Protein AF-A0A812KD18-F1 (afdb_monomer)

Mean predicted aligned error: 18.82 Å

Structure (mmCIF, N/CA/C/O backbone):
data_AF-A0A812KD18-F1
#
_entry.id   AF-A0A812KD18-F1
#
loop_
_atom_site.group_PDB
_atom_site.id
_atom_site.type_symbol
_atom_site.label_atom_id
_atom_site.label_alt_id
_atom_site.label_comp_id
_atom_site.label_asym_id
_atom_site.label_entity_id
_atom_site.label_seq_id
_atom_site.pdbx_PDB_ins_code
_atom_site.Cartn_x
_atom_site.Cartn_y
_atom_site.Cartn_z
_atom_site.occupancy
_atom_site.B_iso_or_equiv
_atom_site.auth_seq_id
_atom_site.auth_comp_id
_atom_site.auth_asym_id
_atom_site.auth_atom_id
_atom_site.pdbx_PDB_model_num
ATOM 1 N N . ALA A 1 1 ? 93.159 -33.907 -69.352 1.00 51.06 1 ALA A N 1
ATOM 2 C CA . ALA A 1 1 ? 91.811 -34.300 -68.886 1.00 51.06 1 ALA A CA 1
ATOM 3 C C . ALA A 1 1 ? 91.590 -33.982 -67.399 1.00 51.06 1 ALA A C 1
ATOM 5 O O . ALA A 1 1 ? 90.458 -33.693 -67.034 1.00 51.06 1 ALA A O 1
ATOM 6 N N . ASP A 1 2 ? 92.635 -33.938 -66.560 1.00 51.91 2 ASP A N 1
ATOM 7 C CA . ASP A 1 2 ? 92.493 -33.686 -65.111 1.00 51.91 2 ASP A CA 1
ATOM 8 C C . ASP A 1 2 ? 92.287 -32.220 -64.675 1.00 51.91 2 ASP A C 1
ATOM 10 O O . ASP A 1 2 ? 91.693 -31.977 -63.628 1.00 51.91 2 ASP A O 1
ATOM 14 N N . GLU A 1 3 ? 92.675 -31.213 -65.467 1.00 50.09 3 GLU A N 1
ATOM 15 C CA . GLU A 1 3 ? 92.434 -29.799 -65.099 1.00 50.09 3 GLU A CA 1
ATOM 16 C C . GLU A 1 3 ? 91.000 -29.309 -65.363 1.00 50.09 3 GLU A C 1
ATOM 18 O O . GLU A 1 3 ? 90.541 -28.369 -64.714 1.00 50.09 3 GLU A O 1
ATOM 23 N N . ALA A 1 4 ? 90.262 -29.959 -66.269 1.00 55.06 4 ALA A N 1
ATOM 24 C CA . ALA A 1 4 ? 88.871 -29.604 -66.560 1.00 55.06 4 ALA A CA 1
ATOM 25 C C . ALA A 1 4 ? 87.910 -30.117 -65.471 1.00 55.06 4 ALA A C 1
ATOM 27 O O . ALA A 1 4 ? 87.036 -29.376 -65.028 1.00 55.06 4 ALA A O 1
ATOM 28 N N . LYS A 1 5 ? 88.140 -31.333 -64.947 1.00 56.09 5 LYS A N 1
ATOM 29 C CA . LYS A 1 5 ? 87.357 -31.890 -63.827 1.00 56.09 5 LYS A CA 1
ATOM 30 C C . LYS A 1 5 ? 87.533 -31.104 -62.524 1.00 56.09 5 LYS A C 1
ATOM 32 O O . LYS A 1 5 ? 86.574 -30.923 -61.781 1.00 56.09 5 LYS A O 1
ATOM 37 N N . LYS A 1 6 ? 88.732 -30.571 -62.269 1.00 56.75 6 LYS A N 1
ATOM 38 C CA . LYS A 1 6 ? 89.033 -29.828 -61.034 1.00 56.75 6 LYS A CA 1
ATOM 39 C C . LYS A 1 6 ? 88.381 -28.437 -60.978 1.00 56.75 6 LYS A C 1
ATOM 41 O O . LYS A 1 6 ? 88.176 -27.906 -59.888 1.00 56.75 6 LYS A O 1
ATOM 46 N N . LYS A 1 7 ? 88.036 -27.842 -62.129 1.00 59.25 7 LYS A N 1
ATOM 47 C CA . LYS A 1 7 ? 87.302 -26.563 -62.193 1.00 59.25 7 LYS A CA 1
ATOM 48 C C . LYS A 1 7 ? 85.792 -26.734 -62.010 1.00 59.25 7 LYS A C 1
ATOM 50 O O . LYS A 1 7 ? 85.203 -25.924 -61.303 1.00 59.25 7 LYS A O 1
ATOM 55 N N . GLU A 1 8 ? 85.192 -27.798 -62.543 1.00 58.62 8 GLU A N 1
ATOM 56 C CA . GLU A 1 8 ? 83.766 -28.084 -62.310 1.00 58.62 8 GLU A CA 1
ATOM 57 C C . GLU A 1 8 ? 83.469 -28.451 -60.848 1.00 58.62 8 GLU A C 1
ATOM 59 O O . GLU A 1 8 ? 82.476 -27.983 -60.292 1.00 58.62 8 GLU A O 1
ATOM 64 N N . GLU A 1 9 ? 84.342 -29.213 -60.178 1.00 57.34 9 GLU A N 1
ATOM 65 C CA . GLU A 1 9 ? 84.176 -29.515 -58.744 1.00 57.34 9 GLU A CA 1
ATOM 66 C C . GLU A 1 9 ? 84.313 -28.267 -57.857 1.00 57.34 9 GLU A C 1
ATOM 68 O O . GLU A 1 9 ? 83.567 -28.105 -56.890 1.00 57.34 9 GLU A O 1
ATOM 73 N N . ALA A 1 10 ? 85.212 -27.340 -58.204 1.00 60.53 10 ALA A N 1
ATOM 74 C CA . ALA A 1 10 ? 85.388 -26.093 -57.461 1.00 60.53 10 ALA A CA 1
ATOM 75 C C . ALA A 1 10 ? 84.206 -25.119 -57.636 1.00 60.53 10 ALA A C 1
ATOM 77 O O . ALA A 1 10 ? 83.886 -24.364 -56.714 1.00 60.53 10 ALA A O 1
ATOM 78 N N . GLU A 1 11 ? 83.544 -25.132 -58.794 1.00 60.59 11 GLU A N 1
ATOM 79 C CA . GLU A 1 11 ? 82.359 -24.310 -59.053 1.00 60.59 11 GLU A CA 1
ATOM 80 C C . GLU A 1 11 ? 81.108 -24.891 -58.377 1.00 60.59 11 GLU A C 1
ATOM 82 O O . GLU A 1 11 ? 80.360 -24.151 -57.731 1.00 60.59 11 GLU A O 1
ATOM 87 N N . LYS A 1 12 ? 80.941 -26.222 -58.391 1.00 66.56 12 LYS A N 1
ATOM 88 C CA . LYS A 1 12 ? 79.877 -26.903 -57.634 1.00 66.56 12 LYS A CA 1
ATOM 89 C C . LYS A 1 12 ? 80.007 -26.698 -56.125 1.00 66.56 12 LYS A C 1
ATOM 91 O O . LYS A 1 12 ? 79.019 -26.368 -55.473 1.00 66.56 12 LYS A O 1
ATOM 96 N N . ALA A 1 13 ? 81.222 -26.790 -55.580 1.00 69.75 13 ALA A N 1
ATOM 97 C CA . ALA A 1 13 ? 81.466 -26.547 -54.159 1.00 69.75 13 ALA A CA 1
ATOM 98 C C . ALA A 1 13 ? 81.176 -25.089 -53.746 1.00 69.75 13 ALA A C 1
ATOM 100 O O . ALA A 1 13 ? 80.707 -24.834 -52.636 1.00 69.75 13 ALA A O 1
ATOM 101 N N . ARG A 1 14 ? 81.406 -24.111 -54.637 1.00 63.78 14 ARG A N 1
ATOM 102 C CA . ARG A 1 14 ? 81.041 -22.705 -54.383 1.00 63.78 14 ARG A CA 1
ATOM 103 C C . ARG A 1 14 ? 79.532 -22.475 -54.449 1.00 63.78 14 ARG A C 1
ATOM 105 O O . ARG A 1 14 ? 79.013 -21.743 -53.608 1.00 63.78 14 ARG A O 1
ATOM 112 N N . ALA A 1 15 ? 78.834 -23.122 -55.380 1.00 70.06 15 ALA A N 1
ATOM 113 C CA . ALA A 1 15 ? 77.380 -23.033 -55.487 1.00 70.06 15 ALA A CA 1
ATOM 114 C C . ALA A 1 15 ? 76.667 -23.667 -54.276 1.00 70.06 15 ALA A C 1
ATOM 116 O O . ALA A 1 15 ? 75.731 -23.075 -53.736 1.00 70.06 15 ALA A O 1
ATOM 117 N N . GLU A 1 16 ? 77.143 -24.816 -53.784 1.00 67.62 16 GLU A N 1
ATOM 118 C CA . GLU A 1 16 ? 76.590 -25.449 -52.578 1.00 67.62 16 GLU A CA 1
ATOM 119 C C . GLU A 1 16 ? 76.885 -24.644 -51.303 1.00 67.62 16 GLU A C 1
ATOM 121 O O . GLU A 1 16 ? 75.999 -24.480 -50.461 1.00 67.62 16 GLU A O 1
ATOM 126 N N . ALA A 1 17 ? 78.078 -24.052 -51.180 1.00 70.38 17 ALA A N 1
ATOM 127 C CA . ALA A 1 17 ? 78.413 -23.193 -50.044 1.00 70.38 17 ALA A CA 1
ATOM 128 C C . ALA A 1 17 ? 77.596 -21.884 -50.023 1.00 70.38 17 ALA A C 1
ATOM 130 O O . ALA A 1 17 ? 77.236 -21.388 -48.950 1.00 70.38 17 ALA A O 1
ATOM 131 N N . GLU A 1 18 ? 77.276 -21.309 -51.187 1.00 67.94 18 GLU A N 1
ATOM 132 C CA . GLU A 1 18 ? 76.424 -20.117 -51.271 1.00 67.94 18 GLU A CA 1
ATOM 133 C C . GLU A 1 18 ? 74.946 -20.445 -50.996 1.00 67.94 18 GLU A C 1
ATOM 135 O O . GLU A 1 18 ? 74.255 -19.673 -50.322 1.00 67.94 18 GLU A O 1
ATOM 140 N N . ALA A 1 19 ? 74.471 -21.616 -51.436 1.00 70.00 19 ALA A N 1
ATOM 141 C CA . ALA A 1 19 ? 73.130 -22.107 -51.126 1.00 70.00 19 ALA A CA 1
ATOM 142 C C . ALA A 1 19 ? 72.954 -22.390 -49.623 1.00 70.00 19 ALA A C 1
ATOM 144 O O . ALA A 1 19 ? 71.958 -21.964 -49.032 1.00 70.00 19 ALA A O 1
ATOM 145 N N . GLN A 1 20 ? 73.946 -23.010 -48.970 1.00 70.31 20 GLN A N 1
ATOM 146 C CA . GLN A 1 20 ? 73.919 -23.234 -47.519 1.00 70.31 20 GLN A CA 1
ATOM 147 C C . GLN A 1 20 ? 73.941 -21.920 -46.723 1.00 70.31 20 GLN A C 1
ATOM 149 O O . GLN A 1 20 ? 73.175 -21.772 -45.770 1.00 70.31 20 GLN A O 1
ATOM 154 N N . LYS A 1 21 ? 74.727 -20.917 -47.144 1.00 71.69 21 LYS A N 1
ATOM 155 C CA . LYS A 1 21 ? 74.735 -19.596 -46.484 1.00 71.69 21 LYS A CA 1
ATOM 156 C C . LYS A 1 21 ? 73.408 -18.844 -46.618 1.00 71.69 21 LYS A C 1
ATOM 158 O O . LYS A 1 21 ? 73.018 -18.149 -45.680 1.00 71.69 21 LYS A O 1
ATOM 163 N N . LYS A 1 22 ? 72.699 -18.974 -47.746 1.00 70.94 22 LYS A N 1
ATOM 164 C CA . LYS A 1 22 ? 71.361 -18.374 -47.913 1.00 70.94 22 LYS A CA 1
ATOM 165 C C . LYS A 1 22 ? 70.313 -19.076 -47.047 1.00 70.94 22 LYS A C 1
ATOM 167 O O . LYS A 1 22 ? 69.543 -18.384 -46.385 1.00 70.94 22 LYS A O 1
ATOM 172 N N . ALA A 1 23 ? 70.350 -20.406 -46.964 1.00 69.00 23 ALA A N 1
ATOM 173 C CA . ALA A 1 23 ? 69.443 -21.171 -46.108 1.00 69.00 23 ALA A CA 1
ATOM 174 C C . ALA A 1 23 ? 69.655 -20.876 -44.608 1.00 69.00 23 ALA A C 1
ATOM 176 O O . ALA A 1 23 ? 68.690 -20.685 -43.869 1.00 69.00 23 ALA A O 1
ATOM 177 N N . GLU A 1 24 ? 70.906 -20.756 -44.149 1.00 68.19 24 GLU A N 1
ATOM 178 C CA . GLU A 1 24 ? 71.196 -20.433 -42.745 1.00 68.19 24 GLU A CA 1
ATOM 179 C C . GLU A 1 24 ? 70.804 -18.984 -42.388 1.00 68.19 24 GLU A C 1
ATOM 181 O O . GLU A 1 24 ? 70.275 -18.719 -41.303 1.00 68.19 24 GLU A O 1
ATOM 186 N N . ALA A 1 25 ? 70.995 -18.035 -43.310 1.00 70.00 25 ALA A N 1
ATOM 187 C CA . ALA A 1 25 ? 70.586 -16.644 -43.116 1.00 70.00 25 ALA A CA 1
ATOM 188 C C . ALA A 1 25 ? 69.056 -16.478 -43.060 1.00 70.00 25 ALA A C 1
ATOM 190 O O . ALA A 1 25 ? 68.552 -15.645 -42.301 1.00 70.00 25 ALA A O 1
ATOM 191 N N . GLU A 1 26 ? 68.308 -17.269 -43.830 1.00 70.31 26 GLU A N 1
ATOM 192 C CA . GLU A 1 26 ? 66.844 -17.264 -43.809 1.00 70.31 26 GLU A CA 1
ATOM 193 C C . GLU A 1 26 ? 66.291 -17.942 -42.543 1.00 70.31 26 GLU A C 1
ATOM 195 O O . GLU A 1 26 ? 65.404 -17.392 -41.883 1.00 70.31 26 GLU A O 1
ATOM 200 N N . ALA A 1 27 ? 66.899 -19.052 -42.108 1.00 67.56 27 ALA A N 1
ATOM 201 C CA . ALA A 1 27 ? 66.552 -19.721 -40.854 1.00 67.56 27 ALA A CA 1
ATOM 202 C C . ALA A 1 27 ? 66.792 -18.829 -39.620 1.00 67.56 27 ALA A C 1
ATOM 204 O O . ALA A 1 27 ? 65.955 -18.785 -38.712 1.00 67.56 27 ALA A O 1
ATOM 205 N N . ARG A 1 28 ? 67.884 -18.047 -39.594 1.00 70.50 28 ARG A N 1
ATOM 206 C CA . ARG A 1 28 ? 68.144 -17.082 -38.507 1.00 70.50 28 ARG A CA 1
ATOM 207 C C . ARG A 1 28 ? 67.114 -15.950 -38.468 1.00 70.50 28 ARG A C 1
ATOM 209 O O . ARG A 1 28 ? 66.668 -15.587 -37.381 1.00 70.50 28 ARG A O 1
ATOM 216 N N . LYS A 1 29 ? 66.674 -15.434 -39.622 1.00 71.62 29 LYS A N 1
ATOM 217 C CA . LYS A 1 29 ? 65.631 -14.390 -39.684 1.00 71.62 29 LYS A CA 1
ATOM 218 C C . LYS A 1 29 ? 64.264 -14.904 -39.227 1.00 71.62 29 LYS A C 1
ATOM 220 O O . LYS A 1 29 ? 63.563 -14.193 -38.510 1.00 71.62 29 LYS A O 1
ATOM 225 N N . ALA A 1 30 ? 63.909 -16.142 -39.570 1.00 67.12 30 ALA A N 1
ATOM 226 C CA . ALA A 1 30 ? 62.669 -16.764 -39.106 1.00 67.12 30 ALA A CA 1
ATOM 227 C C . ALA A 1 30 ? 62.676 -17.023 -37.585 1.00 67.12 30 ALA A C 1
ATOM 229 O O . ALA A 1 30 ? 61.666 -16.806 -36.912 1.00 67.12 30 ALA A O 1
ATOM 230 N N . ALA A 1 31 ? 63.818 -17.432 -37.021 1.00 67.62 31 ALA A N 1
ATOM 231 C CA . ALA A 1 31 ? 63.968 -17.632 -35.579 1.00 67.62 31 ALA A CA 1
ATOM 232 C C . ALA A 1 31 ? 63.931 -16.310 -34.786 1.00 67.62 31 ALA A C 1
ATOM 234 O O . ALA A 1 31 ? 63.328 -16.248 -33.713 1.00 67.62 31 ALA A O 1
ATOM 235 N N . GLU A 1 32 ? 64.530 -15.237 -35.312 1.00 69.31 32 GLU A N 1
ATOM 236 C CA . GLU A 1 32 ? 64.500 -13.917 -34.671 1.00 69.31 32 GLU A CA 1
ATOM 237 C C . GLU A 1 32 ? 63.103 -13.271 -34.733 1.00 69.31 32 GLU A C 1
ATOM 239 O O . GLU A 1 32 ? 62.673 -12.642 -33.764 1.00 69.31 32 GLU A O 1
ATOM 244 N N . ALA A 1 33 ? 62.356 -13.478 -35.825 1.00 69.12 33 ALA A N 1
ATOM 245 C CA . ALA A 1 33 ? 60.968 -13.029 -35.943 1.00 69.12 33 ALA A CA 1
ATOM 246 C C . ALA A 1 33 ? 60.046 -13.734 -34.932 1.00 69.12 33 ALA A C 1
ATOM 248 O O . ALA A 1 33 ? 59.278 -13.065 -34.241 1.00 69.12 33 ALA A O 1
ATOM 249 N N . LYS A 1 34 ? 60.190 -15.058 -34.755 1.00 70.00 34 LYS A N 1
ATOM 250 C CA . LYS A 1 34 ? 59.424 -15.809 -33.745 1.00 70.00 34 LYS A CA 1
ATOM 251 C C . LYS A 1 34 ? 59.730 -15.362 -32.313 1.00 70.00 34 LYS A C 1
ATOM 253 O O . LYS A 1 34 ? 58.806 -15.189 -31.526 1.00 70.00 34 LYS A O 1
ATOM 258 N N . LYS A 1 35 ? 60.999 -15.089 -31.978 1.00 71.50 35 LYS A N 1
ATOM 259 C CA . LYS A 1 35 ? 61.366 -14.560 -30.649 1.00 71.50 35 LYS A CA 1
ATOM 260 C C . LYS A 1 35 ? 60.802 -13.162 -30.374 1.00 71.50 35 LYS A C 1
ATOM 262 O O . LYS A 1 35 ? 60.507 -12.854 -29.222 1.00 71.50 35 LYS A O 1
ATOM 267 N N . LYS A 1 36 ? 60.646 -12.313 -31.397 1.00 72.00 36 LYS A N 1
ATOM 268 C CA . LYS A 1 36 ? 60.038 -10.980 -31.237 1.00 72.00 36 LYS A CA 1
ATOM 269 C C . LYS A 1 36 ? 58.525 -11.058 -31.017 1.00 72.00 36 LYS A C 1
ATOM 271 O O . LYS A 1 36 ? 58.038 -10.375 -30.122 1.00 72.00 36 LYS A O 1
ATOM 276 N N . GLU A 1 37 ? 57.810 -11.928 -31.731 1.00 67.00 37 GLU A N 1
ATOM 277 C CA . GLU A 1 37 ? 56.372 -12.144 -31.490 1.00 67.00 37 GLU A CA 1
ATOM 278 C C . GLU A 1 37 ? 56.086 -12.729 -30.100 1.00 67.00 37 GLU A C 1
ATOM 280 O O . GLU A 1 37 ? 55.130 -12.325 -29.437 1.00 67.00 37 GLU A O 1
ATOM 285 N N . GLU A 1 38 ? 56.918 -13.658 -29.628 1.00 65.94 38 GLU A N 1
ATOM 286 C CA . GLU A 1 38 ? 56.737 -14.277 -28.311 1.00 65.94 38 GLU A CA 1
ATOM 287 C C . GLU A 1 38 ? 57.033 -13.284 -27.169 1.00 65.94 38 GLU A C 1
ATOM 289 O O . GLU A 1 38 ? 56.290 -13.210 -26.189 1.00 65.94 38 GLU A O 1
ATOM 294 N N . ALA A 1 39 ? 58.050 -12.430 -27.334 1.00 68.94 39 ALA A N 1
ATOM 295 C CA . ALA A 1 39 ? 58.359 -11.360 -26.385 1.00 68.94 39 ALA A CA 1
ATOM 296 C C . ALA A 1 39 ? 57.293 -10.245 -26.357 1.00 68.94 39 ALA A C 1
ATOM 298 O O . ALA A 1 39 ? 57.052 -9.649 -25.304 1.00 68.94 39 ALA A O 1
ATOM 299 N N . GLU A 1 40 ? 56.644 -9.952 -27.487 1.00 71.12 40 GLU A N 1
ATOM 300 C CA . GLU A 1 40 ? 55.559 -8.966 -27.561 1.00 71.12 40 GLU A CA 1
ATOM 301 C C . GLU A 1 40 ? 54.273 -9.489 -26.906 1.00 71.12 40 GLU A C 1
ATOM 303 O O . GLU A 1 40 ? 53.650 -8.771 -26.119 1.00 71.12 40 GLU A O 1
ATOM 308 N N . LYS A 1 41 ? 53.932 -10.769 -27.116 1.00 71.31 41 LYS A N 1
ATOM 309 C CA . LYS A 1 41 ? 52.811 -11.423 -26.420 1.00 71.31 41 LYS A CA 1
ATOM 310 C C . LYS A 1 41 ? 53.014 -11.461 -24.905 1.00 71.31 41 LYS A C 1
ATOM 312 O O . LYS A 1 41 ? 52.100 -11.098 -24.168 1.00 71.31 41 LYS A O 1
ATOM 317 N N . ALA A 1 42 ? 54.221 -11.779 -24.435 1.00 71.75 42 ALA A N 1
ATOM 318 C CA . ALA A 1 42 ? 54.531 -11.776 -23.004 1.00 71.75 42 ALA A CA 1
ATOM 319 C C . ALA A 1 42 ? 54.407 -10.375 -22.365 1.00 71.75 42 ALA A C 1
ATOM 321 O O . ALA A 1 42 ? 53.963 -10.243 -21.223 1.00 71.75 42 ALA A O 1
ATOM 322 N N . ARG A 1 43 ? 54.755 -9.302 -23.094 1.00 70.75 43 ARG A N 1
ATOM 323 C CA . ARG A 1 43 ? 54.560 -7.921 -22.614 1.00 70.75 43 ARG A CA 1
ATOM 324 C C . ARG A 1 43 ? 53.086 -7.516 -22.588 1.00 70.75 43 ARG A C 1
ATOM 326 O O . ARG A 1 43 ? 52.670 -6.866 -21.630 1.00 70.75 43 ARG A O 1
ATOM 333 N N . ALA A 1 44 ? 52.304 -7.923 -23.587 1.00 73.62 44 ALA A N 1
ATOM 334 C CA . ALA A 1 44 ? 50.869 -7.650 -23.636 1.00 73.62 44 ALA A CA 1
ATOM 335 C C . ALA A 1 44 ? 50.104 -8.354 -22.500 1.00 73.62 44 ALA A C 1
ATOM 337 O O . ALA A 1 44 ? 49.250 -7.738 -21.861 1.00 73.62 44 ALA A O 1
ATOM 338 N N . GLU A 1 45 ? 50.450 -9.606 -22.184 1.00 72.56 45 GLU A N 1
ATOM 339 C CA . GLU A 1 45 ? 49.843 -10.344 -21.068 1.00 72.56 45 GLU A CA 1
ATOM 340 C C . GLU A 1 45 ? 50.218 -9.750 -19.701 1.00 72.56 45 GLU A C 1
ATOM 342 O O . GLU A 1 45 ? 49.348 -9.579 -18.843 1.00 72.56 45 GLU A O 1
ATOM 347 N N . ALA A 1 46 ? 51.476 -9.339 -19.506 1.00 72.38 46 ALA A N 1
ATOM 348 C CA . ALA A 1 46 ? 51.907 -8.688 -18.267 1.00 72.38 46 ALA A CA 1
ATOM 349 C C . ALA A 1 46 ? 51.244 -7.311 -18.052 1.00 72.38 46 ALA A C 1
ATOM 351 O O . ALA A 1 46 ? 50.921 -6.939 -16.920 1.00 72.38 46 ALA A O 1
ATOM 352 N N . GLU A 1 47 ? 51.014 -6.540 -19.121 1.00 75.56 47 GLU A N 1
ATOM 353 C CA . GLU A 1 47 ? 50.305 -5.257 -19.032 1.00 75.56 47 GLU A CA 1
ATOM 354 C C . GLU A 1 47 ? 48.799 -5.449 -18.773 1.00 75.56 47 GLU A C 1
ATOM 356 O O . GLU A 1 47 ? 48.203 -4.689 -18.003 1.00 75.56 47 GLU A O 1
ATOM 361 N N . ALA A 1 48 ? 48.191 -6.494 -19.346 1.00 72.69 48 ALA A N 1
ATOM 362 C CA . ALA A 1 48 ? 46.801 -6.861 -19.083 1.00 72.69 48 ALA A CA 1
ATOM 363 C C . ALA A 1 48 ? 46.586 -7.299 -17.623 1.00 72.69 48 ALA A C 1
ATOM 365 O O . ALA A 1 48 ? 45.640 -6.839 -16.981 1.00 72.69 48 ALA A O 1
ATOM 366 N N . GLN A 1 49 ? 47.498 -8.101 -17.058 1.00 73.06 49 GLN A N 1
ATOM 367 C CA . GLN A 1 49 ? 47.433 -8.506 -15.648 1.00 73.06 49 GLN A CA 1
ATOM 368 C C . GLN A 1 49 ? 47.584 -7.314 -14.689 1.00 73.06 49 GLN A C 1
ATOM 370 O O . GLN A 1 49 ? 46.809 -7.194 -13.740 1.00 73.06 49 GLN A O 1
ATOM 375 N N . LYS A 1 50 ? 48.496 -6.369 -14.964 1.00 75.19 50 LYS A N 1
ATOM 376 C CA . LYS A 1 50 ? 48.645 -5.154 -14.137 1.00 75.19 50 LYS A CA 1
ATOM 377 C C . LYS A 1 50 ? 47.411 -4.247 -14.167 1.00 75.19 50 LYS A C 1
ATOM 379 O O . LYS A 1 50 ? 47.082 -3.641 -13.147 1.00 75.19 50 LYS A O 1
ATOM 384 N N . LYS A 1 51 ? 46.715 -4.147 -15.306 1.00 74.94 51 LYS A N 1
ATOM 385 C CA . LYS A 1 51 ? 45.456 -3.385 -15.406 1.00 74.94 51 LYS A CA 1
ATOM 386 C C . LYS A 1 51 ? 44.321 -4.065 -14.636 1.00 74.94 51 LYS A C 1
ATOM 388 O O . LYS A 1 51 ? 43.616 -3.376 -13.904 1.00 74.94 51 LYS A O 1
ATOM 393 N N . ALA A 1 52 ? 44.212 -5.391 -14.718 1.00 66.31 52 ALA A N 1
ATOM 394 C CA . ALA A 1 52 ? 43.213 -6.154 -13.970 1.00 66.31 52 ALA A CA 1
ATOM 395 C C . ALA A 1 52 ? 43.415 -6.058 -12.444 1.00 66.31 52 ALA A C 1
ATOM 397 O O . ALA A 1 52 ? 42.456 -5.856 -11.701 1.00 66.31 52 ALA A O 1
ATOM 398 N N . GLU A 1 53 ? 44.660 -6.122 -11.959 1.00 70.31 53 GLU A N 1
ATOM 399 C CA . GLU A 1 53 ? 44.952 -6.020 -10.522 1.00 70.31 53 GLU A CA 1
ATOM 400 C C . GLU A 1 53 ? 44.710 -4.599 -9.970 1.00 70.31 53 GLU A C 1
ATOM 402 O O . GLU A 1 53 ? 44.228 -4.426 -8.847 1.00 70.31 53 GLU A O 1
ATOM 407 N N . ALA A 1 54 ? 44.991 -3.562 -10.768 1.00 70.75 54 ALA A N 1
ATOM 408 C CA . ALA A 1 54 ? 44.711 -2.173 -10.400 1.00 70.75 54 ALA A CA 1
ATOM 409 C C . ALA A 1 54 ? 43.203 -1.860 -10.359 1.00 70.75 54 ALA A C 1
ATOM 411 O O . ALA A 1 54 ? 42.757 -1.069 -9.524 1.00 70.75 54 ALA A O 1
ATOM 412 N N . GLU A 1 55 ? 42.410 -2.480 -11.234 1.00 72.62 55 GLU A N 1
ATOM 413 C CA . GLU A 1 55 ? 40.951 -2.346 -11.242 1.00 72.62 55 GLU A CA 1
ATOM 414 C C . GLU A 1 55 ? 40.305 -3.108 -10.072 1.00 72.62 55 GLU A C 1
ATOM 416 O O . GLU A 1 55 ? 39.428 -2.567 -9.394 1.00 72.62 55 GLU A O 1
ATOM 421 N N . ALA A 1 56 ? 40.820 -4.298 -9.736 1.00 70.50 56 ALA A N 1
ATOM 422 C CA . ALA A 1 56 ? 40.382 -5.065 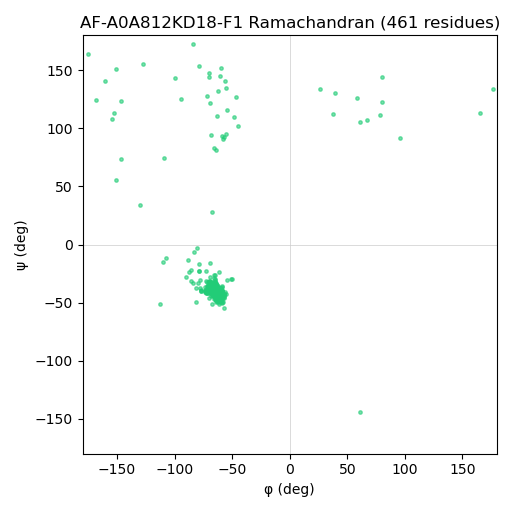-8.570 1.00 70.50 56 ALA A CA 1
ATOM 423 C C . ALA A 1 56 ? 40.624 -4.318 -7.243 1.00 70.50 56 ALA A C 1
ATOM 425 O O . ALA A 1 56 ? 39.725 -4.254 -6.403 1.00 70.50 56 ALA A O 1
ATOM 426 N N . LYS A 1 57 ? 41.790 -3.671 -7.072 1.00 73.75 57 LYS A N 1
ATOM 427 C CA . LYS A 1 57 ? 42.087 -2.862 -5.871 1.00 73.75 57 LYS A CA 1
ATOM 428 C C . LYS A 1 57 ? 41.165 -1.645 -5.735 1.00 73.75 57 LYS A C 1
ATOM 430 O O . LYS A 1 57 ? 40.719 -1.341 -4.631 1.00 73.75 57 LYS A O 1
ATOM 435 N N . LYS A 1 58 ? 40.806 -0.983 -6.844 1.00 72.25 58 LYS A N 1
ATOM 436 C CA . LYS A 1 58 ? 39.839 0.133 -6.826 1.00 72.25 58 LYS A CA 1
ATOM 437 C C . LYS A 1 58 ? 38.421 -0.326 -6.482 1.00 72.25 58 LYS A C 1
ATOM 439 O O . LYS A 1 58 ? 37.718 0.380 -5.762 1.00 72.25 58 LYS A O 1
ATOM 444 N N . ALA A 1 59 ? 38.010 -1.502 -6.954 1.00 66.62 59 ALA A N 1
ATOM 445 C CA . ALA A 1 59 ? 36.709 -2.074 -6.618 1.00 66.62 59 ALA A CA 1
ATOM 446 C C . ALA A 1 59 ? 36.616 -2.487 -5.136 1.00 66.62 59 ALA A C 1
ATOM 448 O O . ALA A 1 59 ? 35.573 -2.297 -4.509 1.00 66.62 59 ALA A O 1
ATOM 449 N N . GLU A 1 60 ? 37.698 -3.009 -4.548 1.00 68.69 60 GLU A N 1
ATOM 450 C CA . GLU A 1 60 ? 37.728 -3.372 -3.125 1.00 68.69 60 GLU A CA 1
ATOM 451 C C . GLU A 1 60 ? 37.739 -2.134 -2.205 1.00 68.69 60 GLU A C 1
ATOM 453 O O . GLU A 1 60 ? 37.030 -2.098 -1.198 1.00 68.69 60 GLU A O 1
ATOM 458 N N . GLU A 1 61 ? 38.476 -1.078 -2.570 1.00 69.69 61 GLU A N 1
ATOM 459 C CA . GLU A 1 61 ? 38.488 0.185 -1.818 1.00 69.69 61 GLU A CA 1
ATOM 460 C C . GLU A 1 61 ? 37.133 0.917 -1.892 1.00 69.69 61 GLU A C 1
ATOM 462 O O . GLU A 1 61 ? 36.684 1.497 -0.901 1.00 69.69 61 GLU A O 1
ATOM 467 N N . ALA A 1 62 ? 36.439 0.846 -3.035 1.00 69.00 62 ALA A N 1
ATOM 468 C CA . ALA A 1 62 ? 35.085 1.379 -3.184 1.00 69.00 62 ALA A CA 1
ATOM 469 C C . ALA A 1 62 ? 34.070 0.634 -2.297 1.00 69.00 62 ALA A C 1
ATOM 471 O O . ALA A 1 62 ? 33.269 1.276 -1.617 1.00 69.00 62 ALA A O 1
ATOM 472 N N . LYS A 1 63 ? 34.159 -0.703 -2.215 1.00 71.94 63 LYS A N 1
ATOM 473 C CA . LYS A 1 63 ? 33.305 -1.506 -1.322 1.00 71.94 63 LYS A CA 1
ATOM 474 C C . LYS A 1 63 ? 33.527 -1.177 0.157 1.00 71.94 63 LYS A C 1
ATOM 476 O O . LYS A 1 63 ? 32.553 -1.026 0.889 1.00 71.94 63 LYS A O 1
ATOM 481 N N . LYS A 1 64 ? 34.778 -0.980 0.596 1.00 72.94 64 LYS A N 1
ATOM 482 C CA . LYS A 1 64 ? 35.079 -0.578 1.987 1.00 72.94 64 LYS A CA 1
ATOM 483 C C . LYS A 1 64 ? 34.536 0.813 2.341 1.00 72.94 64 LYS A C 1
ATOM 485 O O . LYS A 1 64 ? 34.151 1.035 3.488 1.00 72.94 64 LYS A O 1
ATOM 490 N N . LYS A 1 65 ? 34.469 1.746 1.382 1.00 72.12 65 LYS A N 1
ATOM 491 C CA . LYS A 1 65 ? 33.873 3.078 1.601 1.00 72.12 65 LYS A CA 1
ATOM 492 C C . LYS A 1 65 ? 32.346 3.022 1.708 1.00 72.12 65 LYS A C 1
ATOM 494 O O . LYS A 1 65 ? 31.805 3.642 2.619 1.00 72.12 65 LYS A O 1
ATOM 499 N N . GLU A 1 66 ? 31.669 2.231 0.874 1.00 64.44 66 GLU A N 1
ATOM 500 C CA . GLU A 1 66 ? 30.213 2.032 0.987 1.00 64.44 66 GLU A CA 1
ATOM 501 C C . GLU A 1 66 ? 29.809 1.340 2.298 1.00 64.44 66 GLU A C 1
ATOM 503 O O . GLU A 1 66 ? 28.799 1.695 2.906 1.00 64.44 66 GLU A O 1
ATOM 508 N N . GLU A 1 67 ? 30.594 0.367 2.764 1.00 67.25 67 GLU A N 1
ATOM 509 C CA . GLU A 1 67 ? 30.302 -0.342 4.014 1.00 67.25 67 GLU A CA 1
ATOM 510 C C . GLU A 1 67 ? 30.510 0.562 5.244 1.00 67.25 67 GLU A C 1
ATOM 512 O O . GLU A 1 67 ? 29.686 0.579 6.162 1.00 67.25 67 GLU A O 1
ATOM 517 N N . ALA A 1 68 ? 31.548 1.408 5.226 1.00 68.94 68 ALA A N 1
ATOM 518 C CA . ALA A 1 68 ? 31.785 2.411 6.263 1.00 68.94 68 ALA A CA 1
ATOM 519 C C . ALA A 1 68 ? 30.714 3.522 6.286 1.00 68.94 68 ALA A C 1
ATOM 521 O O . ALA A 1 68 ? 30.363 4.018 7.360 1.00 68.94 68 ALA A O 1
ATOM 522 N N . GLU A 1 69 ? 30.172 3.911 5.129 1.00 72.25 69 GLU A N 1
ATOM 523 C CA . GLU A 1 69 ? 29.090 4.897 5.036 1.00 72.25 69 GLU A CA 1
ATOM 524 C C . GLU A 1 69 ? 27.755 4.325 5.537 1.00 72.25 69 GLU A C 1
ATOM 526 O O . GLU A 1 69 ? 27.065 4.976 6.326 1.00 72.25 69 GLU A O 1
ATOM 531 N N . LYS A 1 70 ? 27.435 3.067 5.197 1.00 71.56 70 LYS A N 1
ATOM 532 C CA . LYS A 1 70 ? 26.259 2.362 5.737 1.00 71.56 70 LYS A CA 1
ATOM 533 C C . LYS A 1 70 ? 26.313 2.217 7.258 1.00 71.56 70 LYS A C 1
ATOM 535 O O . LYS A 1 70 ? 25.312 2.479 7.924 1.00 71.56 70 LYS A O 1
ATOM 540 N N . ALA A 1 71 ? 27.478 1.894 7.822 1.00 71.50 71 ALA A N 1
ATOM 541 C CA . ALA A 1 71 ? 27.650 1.807 9.272 1.00 71.50 71 ALA A CA 1
ATOM 542 C C . ALA A 1 71 ? 27.450 3.165 9.979 1.00 71.50 71 ALA A C 1
ATOM 544 O O . ALA A 1 71 ? 26.878 3.225 11.071 1.00 71.50 71 ALA A O 1
ATOM 545 N N . ARG A 1 72 ? 27.870 4.279 9.356 1.00 70.38 72 ARG A N 1
ATOM 546 C CA . ARG A 1 72 ? 27.617 5.633 9.884 1.00 70.38 72 ARG A CA 1
ATOM 547 C C . ARG A 1 72 ? 26.140 6.021 9.794 1.00 70.38 72 ARG A C 1
ATOM 549 O O . ARG A 1 72 ? 25.616 6.574 10.760 1.00 70.38 72 ARG A O 1
ATOM 556 N N . ALA A 1 73 ? 25.465 5.679 8.698 1.00 69.25 73 ALA A N 1
ATOM 557 C CA . ALA A 1 73 ? 24.037 5.936 8.525 1.00 69.25 73 ALA A CA 1
ATOM 558 C C . ALA A 1 73 ? 23.173 5.155 9.535 1.00 69.25 73 ALA A C 1
ATOM 560 O O . ALA A 1 73 ? 22.260 5.726 10.133 1.00 69.25 73 ALA A O 1
ATOM 561 N N . GLU A 1 74 ? 23.492 3.884 9.808 1.00 71.31 74 GLU A N 1
ATOM 562 C CA . GLU A 1 74 ? 22.800 3.100 10.844 1.00 71.31 74 GLU A CA 1
ATOM 563 C C . GLU A 1 74 ? 23.037 3.642 12.261 1.00 71.31 74 GLU A C 1
ATOM 565 O O . GLU A 1 74 ? 22.111 3.680 13.078 1.00 71.31 74 GLU A O 1
ATOM 570 N N . ALA A 1 75 ? 24.256 4.096 12.570 1.00 69.62 75 ALA A N 1
ATOM 571 C CA . ALA A 1 75 ? 24.566 4.689 13.869 1.00 69.62 75 ALA A CA 1
ATOM 572 C C . ALA A 1 75 ? 23.839 6.030 14.086 1.00 69.62 75 ALA A C 1
ATOM 574 O O . ALA A 1 75 ? 23.361 6.307 15.190 1.00 69.62 75 ALA A O 1
ATOM 575 N N . GLU A 1 76 ? 23.714 6.857 13.044 1.00 72.81 76 GLU A N 1
ATOM 576 C CA . GLU A 1 76 ? 22.971 8.119 13.110 1.00 72.81 76 GLU A CA 1
ATOM 577 C C . GLU A 1 76 ? 21.451 7.888 13.196 1.00 72.81 76 GLU A C 1
ATOM 579 O O . GLU A 1 76 ? 20.764 8.573 13.959 1.00 72.81 76 GLU A O 1
ATOM 584 N N . ALA A 1 77 ? 20.928 6.873 12.500 1.00 70.44 77 ALA A N 1
ATOM 585 C CA . ALA A 1 77 ? 19.525 6.469 12.590 1.00 70.44 77 ALA A CA 1
ATOM 586 C C . ALA A 1 77 ? 19.155 5.963 13.996 1.00 70.44 77 ALA A C 1
ATOM 588 O O . ALA A 1 77 ? 18.121 6.360 14.538 1.00 70.44 77 ALA A O 1
ATOM 589 N N . LYS A 1 78 ? 20.021 5.161 14.636 1.00 74.06 78 LYS A N 1
ATOM 590 C CA . LYS A 1 78 ? 19.821 4.728 16.032 1.00 74.06 78 LYS A CA 1
ATOM 591 C C . LYS A 1 78 ? 19.818 5.906 17.011 1.00 74.06 78 LYS A C 1
ATOM 593 O O . LYS A 1 78 ? 18.944 5.964 17.871 1.00 74.06 78 LYS A O 1
ATOM 598 N N . LYS A 1 79 ? 20.717 6.887 16.848 1.00 75.62 79 LYS A N 1
ATOM 599 C CA . LYS A 1 79 ? 20.727 8.096 17.697 1.00 75.62 79 LYS A CA 1
ATOM 600 C C . LYS A 1 79 ? 19.451 8.930 17.556 1.00 75.62 79 LYS A C 1
ATOM 602 O O . LYS A 1 79 ? 18.914 9.369 18.570 1.00 75.62 79 LYS A O 1
ATOM 607 N N . LYS A 1 80 ? 18.937 9.114 16.333 1.00 73.12 80 LYS A N 1
ATOM 608 C CA . LYS A 1 80 ? 17.674 9.842 16.101 1.00 73.12 80 LYS A CA 1
ATOM 609 C C . LYS A 1 80 ? 16.469 9.103 16.693 1.00 73.12 80 LYS A C 1
ATOM 611 O O . LYS A 1 80 ? 15.627 9.742 17.316 1.00 73.12 80 LYS A O 1
ATOM 616 N N . ALA A 1 81 ? 16.430 7.774 16.588 1.00 65.06 81 ALA A N 1
ATOM 617 C CA . ALA A 1 81 ? 15.367 6.960 17.177 1.00 65.06 81 ALA A CA 1
ATOM 618 C C . ALA A 1 81 ? 15.351 7.009 18.720 1.00 65.06 81 ALA A C 1
ATOM 620 O O . ALA A 1 81 ? 14.278 7.080 19.323 1.00 65.06 81 ALA A O 1
ATOM 621 N N . ASP A 1 82 ? 16.517 7.011 19.374 1.00 71.56 82 ASP A N 1
ATOM 622 C CA . ASP A 1 82 ? 16.601 7.155 20.835 1.00 71.56 82 ASP A CA 1
ATOM 623 C C . ASP A 1 82 ? 16.254 8.575 21.316 1.00 71.56 82 ASP A C 1
ATOM 625 O O . ASP A 1 82 ? 15.630 8.746 22.368 1.00 71.56 82 ASP A O 1
ATOM 629 N N . GLU A 1 83 ? 16.601 9.612 20.550 1.00 72.81 83 GLU A N 1
ATOM 630 C CA . GLU A 1 83 ? 16.231 10.993 20.881 1.00 72.81 83 GLU A CA 1
ATOM 631 C C . GLU A 1 83 ? 14.720 11.243 20.712 1.00 72.81 83 GLU A C 1
ATOM 633 O O . GLU A 1 83 ? 14.102 11.934 21.526 1.00 72.81 83 GLU A O 1
ATOM 638 N N . GLU A 1 84 ? 14.098 10.633 19.700 1.00 70.81 84 GLU A N 1
ATOM 639 C CA . GLU A 1 84 ? 12.653 10.703 19.469 1.00 70.81 84 GLU A CA 1
ATOM 640 C C . GLU A 1 84 ? 11.863 9.952 20.550 1.00 70.81 84 GLU A C 1
ATOM 642 O O . GLU A 1 84 ? 10.876 10.483 21.066 1.00 70.81 84 GLU A O 1
ATOM 647 N N . LYS A 1 85 ? 12.344 8.783 20.999 1.00 71.25 85 LYS A N 1
ATOM 648 C CA . LYS A 1 85 ? 11.759 8.074 22.150 1.00 71.25 85 LYS A CA 1
ATOM 649 C C . LYS A 1 85 ? 11.804 8.911 23.428 1.00 71.25 85 LYS A C 1
ATOM 651 O O . LYS A 1 85 ? 10.792 9.002 24.120 1.00 71.25 85 LYS A O 1
ATOM 656 N N . LYS A 1 86 ? 12.923 9.588 23.713 1.00 73.56 86 LYS A N 1
ATOM 657 C CA . LYS A 1 86 ? 13.032 10.485 24.880 1.00 73.56 86 LYS A CA 1
ATOM 658 C C . LYS A 1 86 ? 12.087 11.688 24.792 1.00 73.56 86 LYS A C 1
ATOM 660 O O . LYS A 1 86 ? 11.506 12.078 25.805 1.00 73.56 86 LYS A O 1
ATOM 665 N N . LYS A 1 87 ? 11.889 12.264 23.599 1.00 73.62 87 LYS A N 1
ATOM 666 C CA . LYS A 1 87 ? 10.914 13.352 23.386 1.00 73.62 87 LYS A CA 1
ATOM 667 C C . LYS A 1 87 ? 9.472 12.864 23.560 1.00 73.62 87 LYS A C 1
ATOM 669 O O . LYS A 1 87 ? 8.694 13.535 24.235 1.00 73.62 87 LYS A O 1
ATOM 674 N N . ALA A 1 88 ? 9.141 11.680 23.044 1.00 66.56 88 ALA A N 1
ATOM 675 C CA . ALA A 1 88 ? 7.817 11.079 23.192 1.00 66.56 88 ALA A CA 1
ATOM 676 C C . ALA A 1 88 ? 7.480 10.749 24.658 1.00 66.56 88 ALA A C 1
ATOM 678 O O . ALA A 1 88 ? 6.364 11.003 25.111 1.00 66.56 88 ALA A O 1
ATOM 679 N N . GLU A 1 89 ? 8.446 10.248 25.430 1.00 71.44 89 GLU A N 1
ATOM 680 C CA . GLU A 1 89 ? 8.254 9.927 26.849 1.00 71.44 89 GLU A CA 1
ATOM 681 C C . GLU A 1 89 ? 8.082 11.192 27.716 1.00 71.44 89 GLU A C 1
ATOM 683 O O . GLU A 1 89 ? 7.239 11.237 28.617 1.00 71.44 89 GLU A O 1
ATOM 688 N N . ALA A 1 90 ? 8.817 12.266 27.399 1.00 71.25 90 ALA A N 1
ATOM 689 C CA . ALA A 1 90 ? 8.660 13.567 28.049 1.00 71.25 90 ALA A CA 1
ATOM 690 C C . ALA A 1 90 ? 7.313 14.239 27.713 1.00 71.25 90 ALA A C 1
ATOM 692 O O . ALA A 1 90 ? 6.683 14.848 28.582 1.00 71.25 90 ALA A O 1
ATOM 693 N N . GLU A 1 91 ? 6.835 14.111 26.473 1.00 72.88 91 GLU A N 1
ATOM 694 C CA . GLU A 1 91 ? 5.525 14.629 26.065 1.00 72.88 91 GLU A CA 1
ATOM 695 C C . GLU A 1 91 ? 4.371 13.824 26.688 1.00 72.88 91 GLU A C 1
ATOM 697 O O . GLU A 1 91 ? 3.368 14.407 27.108 1.00 72.88 91 GLU A O 1
ATOM 702 N N . ALA A 1 92 ? 4.526 12.503 26.831 1.00 73.50 92 ALA A N 1
ATOM 703 C CA . ALA A 1 92 ? 3.565 11.647 27.524 1.00 73.50 92 ALA A CA 1
ATOM 704 C C . ALA A 1 92 ? 3.437 12.013 29.013 1.00 73.50 92 ALA A C 1
ATOM 706 O O . ALA A 1 92 ? 2.317 12.143 29.513 1.00 73.50 92 ALA A O 1
ATOM 707 N N . LYS A 1 93 ? 4.558 12.278 29.704 1.00 77.56 93 LYS A N 1
ATOM 708 C CA . LYS A 1 93 ? 4.536 12.773 31.093 1.00 77.56 93 LYS A CA 1
ATOM 709 C C . LYS A 1 93 ? 3.832 14.128 31.215 1.00 77.56 93 LYS A C 1
ATOM 711 O O . LYS A 1 93 ? 2.979 14.281 32.083 1.00 77.56 93 LYS A O 1
ATOM 716 N N . ARG A 1 94 ? 4.095 15.077 30.306 1.00 72.38 94 ARG A N 1
ATOM 717 C CA . ARG A 1 94 ? 3.407 16.385 30.297 1.00 72.38 94 ARG A CA 1
ATOM 718 C C . ARG A 1 94 ? 1.902 16.270 30.040 1.00 72.38 94 ARG A C 1
ATOM 720 O O . ARG A 1 94 ? 1.128 17.013 30.637 1.00 72.38 94 ARG A O 1
ATOM 727 N N . LYS A 1 95 ? 1.468 15.347 29.175 1.00 74.06 95 LYS A N 1
ATOM 728 C CA . LYS A 1 95 ? 0.037 15.101 28.918 1.00 74.06 95 LYS A CA 1
ATOM 729 C C . LYS A 1 95 ? -0.665 14.474 30.123 1.00 74.06 95 LYS A C 1
ATOM 731 O O . LYS A 1 95 ? -1.759 14.919 30.458 1.00 74.06 95 LYS A O 1
ATOM 736 N N . ALA A 1 96 ? -0.025 13.521 30.802 1.00 68.50 96 ALA A N 1
ATOM 737 C CA . ALA A 1 96 ? -0.562 12.916 32.021 1.00 68.50 96 ALA A CA 1
ATOM 738 C C . ALA A 1 96 ? -0.696 13.940 33.164 1.00 68.50 96 ALA A C 1
ATOM 740 O O . ALA A 1 96 ? -1.709 13.975 33.861 1.00 68.50 96 ALA A O 1
ATOM 741 N N . GLU A 1 97 ? 0.286 14.830 33.317 1.00 75.19 97 GLU A N 1
ATOM 742 C CA . GLU A 1 97 ? 0.251 15.889 34.329 1.00 75.19 97 GLU A CA 1
ATOM 743 C C . GLU A 1 97 ? -0.820 16.952 34.008 1.00 75.19 97 GLU A C 1
ATOM 745 O O . GLU A 1 97 ? -1.576 17.371 34.886 1.00 75.19 97 GLU A O 1
ATOM 750 N N . ALA A 1 98 ? -0.979 17.318 32.731 1.00 72.31 98 ALA A N 1
ATOM 751 C CA . ALA A 1 98 ? -2.033 18.228 32.286 1.00 72.31 98 ALA A CA 1
ATOM 752 C C . ALA A 1 98 ? -3.450 17.642 32.453 1.00 72.31 98 ALA A C 1
ATOM 754 O O . ALA A 1 98 ? -4.378 18.379 32.798 1.00 72.31 98 ALA A O 1
ATOM 755 N N . GLU A 1 99 ? -3.637 16.334 32.241 1.00 73.56 99 GLU A N 1
ATOM 756 C CA . GLU A 1 99 ? -4.910 15.659 32.527 1.00 73.56 99 GLU A CA 1
ATOM 757 C C . GLU A 1 99 ? -5.201 15.589 34.026 1.00 73.56 99 GLU A C 1
ATOM 759 O O . GLU A 1 99 ? -6.331 15.861 34.430 1.00 73.56 99 GLU A O 1
ATOM 764 N N . ALA A 1 100 ? -4.197 15.321 34.865 1.00 73.12 100 ALA A N 1
ATOM 765 C CA . ALA A 1 100 ? -4.367 15.314 36.317 1.00 73.12 100 ALA A CA 1
ATOM 766 C C . ALA A 1 100 ? -4.776 16.697 36.860 1.00 73.12 100 ALA A C 1
ATOM 768 O O . ALA A 1 100 ? -5.651 16.798 37.724 1.00 73.12 100 ALA A O 1
ATOM 769 N N . VAL A 1 101 ? -4.203 17.779 36.318 1.00 78.38 101 VAL A N 1
ATOM 770 C CA . VAL A 1 101 ? -4.583 19.155 3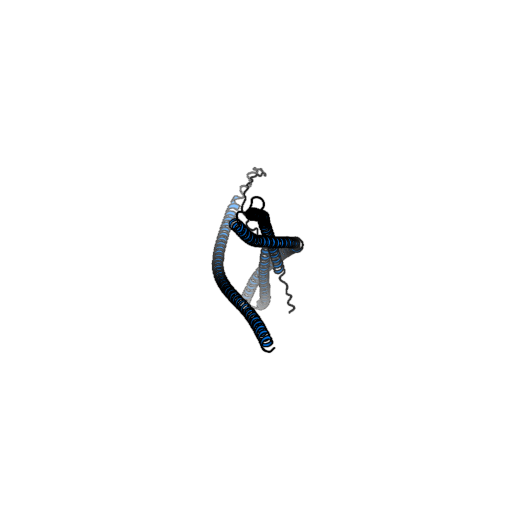6.680 1.00 78.38 101 VAL A CA 1
ATOM 771 C C . VAL A 1 101 ? -5.998 19.493 36.199 1.00 78.38 101 VAL A C 1
ATOM 773 O O . VAL A 1 101 ? -6.765 20.109 36.941 1.00 78.38 101 VAL A O 1
ATOM 776 N N . LYS A 1 102 ? -6.391 19.063 34.992 1.00 73.69 102 LYS A N 1
ATOM 777 C CA . LYS A 1 102 ? -7.766 19.254 34.493 1.00 73.69 102 LYS A CA 1
ATOM 778 C C . LYS A 1 102 ? -8.792 18.447 35.288 1.00 73.69 102 LYS A C 1
ATOM 780 O O . LYS A 1 102 ? -9.857 18.975 35.588 1.00 73.69 102 LYS A O 1
ATOM 785 N N . ALA A 1 103 ? -8.466 17.216 35.678 1.00 70.56 103 ALA A N 1
ATOM 786 C CA . ALA A 1 103 ? -9.326 16.384 36.515 1.00 70.56 103 ALA A CA 1
ATOM 787 C C . ALA A 1 103 ? -9.528 16.998 37.909 1.00 70.56 103 ALA A C 1
ATOM 789 O O . ALA A 1 103 ? -10.653 17.023 38.404 1.00 70.56 103 ALA A O 1
ATOM 790 N N . LYS A 1 104 ? -8.472 17.571 38.506 1.00 76.44 104 LYS A N 1
ATOM 791 C CA . LYS A 1 104 ? -8.580 18.317 39.771 1.00 76.44 104 LYS A CA 1
ATOM 792 C C . LYS A 1 104 ? -9.470 19.555 39.645 1.00 76.44 104 LYS A C 1
ATOM 794 O O . LYS A 1 104 ? -10.378 19.711 40.454 1.00 76.44 104 LYS A O 1
ATOM 799 N N . LYS A 1 105 ? -9.286 20.381 38.607 1.00 73.62 105 LYS A N 1
ATOM 800 C CA . LYS A 1 105 ? -10.145 21.561 38.380 1.00 73.62 105 LYS A CA 1
ATOM 801 C C . LYS A 1 105 ? -11.605 21.187 38.112 1.00 73.62 105 LYS A C 1
ATOM 803 O O . LYS A 1 105 ? -12.498 21.837 38.637 1.00 73.62 105 LYS A O 1
ATOM 808 N N . ALA A 1 106 ? -11.859 20.113 37.365 1.00 69.44 106 ALA A N 1
ATOM 809 C CA . ALA A 1 106 ? -13.219 19.638 37.107 1.00 69.44 106 ALA A CA 1
ATOM 810 C C . ALA A 1 106 ? -13.904 19.065 38.363 1.00 69.44 106 ALA A C 1
ATOM 812 O O . ALA A 1 106 ? -15.121 19.175 38.501 1.00 69.44 106 ALA A O 1
ATOM 813 N N . ALA A 1 107 ? -13.147 18.456 39.282 1.00 68.19 107 ALA A N 1
ATOM 814 C CA . ALA A 1 107 ? -13.671 18.005 40.571 1.00 68.19 107 ALA A CA 1
ATOM 815 C C . ALA A 1 107 ? -13.997 19.188 41.499 1.00 68.19 107 ALA A C 1
ATOM 817 O O . ALA A 1 107 ? -15.048 19.196 42.135 1.00 68.19 107 ALA A O 1
ATOM 818 N N . GLU A 1 108 ? -13.138 20.208 41.527 1.00 76.50 108 GLU A N 1
ATOM 819 C CA . GLU A 1 108 ? -13.346 21.434 42.305 1.00 76.50 108 GLU A CA 1
ATOM 820 C C . GLU A 1 108 ? -14.532 22.260 41.778 1.00 76.50 108 GLU A C 1
ATOM 822 O O . GLU A 1 108 ? -15.373 22.710 42.553 1.00 76.50 108 GLU A O 1
ATOM 827 N N . GLU A 1 109 ? -14.678 22.377 40.455 1.00 74.50 109 GLU A N 1
ATOM 828 C CA . GLU A 1 109 ? -15.809 23.060 39.820 1.00 74.50 109 GLU A CA 1
ATOM 829 C C . GLU A 1 109 ? -17.135 22.316 40.049 1.00 74.50 109 GLU A C 1
ATOM 831 O O . GLU A 1 109 ? -18.161 22.945 40.314 1.00 74.50 109 GLU A O 1
ATOM 836 N N . LYS A 1 110 ? -17.124 20.974 40.034 1.00 73.19 110 LYS A N 1
ATOM 837 C CA . LYS A 1 110 ? -18.302 20.172 40.401 1.00 73.19 110 LYS A CA 1
ATOM 838 C C . LYS A 1 110 ? -18.679 20.341 41.872 1.00 73.19 110 LYS A C 1
ATOM 840 O O . LYS A 1 110 ? -19.860 20.522 42.155 1.00 73.19 110 LYS A O 1
ATOM 845 N N . ALA A 1 111 ? -17.706 20.357 42.783 1.00 70.94 111 ALA A N 1
ATOM 846 C CA . ALA A 1 111 ? -17.958 20.607 44.202 1.00 70.94 111 ALA A CA 1
ATOM 847 C C . ALA A 1 111 ? -18.508 22.026 44.448 1.00 70.94 111 ALA A C 1
ATOM 849 O O . ALA A 1 111 ? -19.443 22.207 45.228 1.00 70.94 111 ALA A O 1
ATOM 850 N N . ALA A 1 112 ? -17.997 23.033 43.732 1.00 70.50 112 ALA A N 1
ATOM 851 C CA . ALA A 1 112 ? -18.504 24.402 43.803 1.00 70.50 112 ALA A CA 1
ATOM 852 C C . ALA A 1 112 ? -19.924 24.535 43.219 1.00 70.50 112 ALA A C 1
ATOM 854 O O . ALA A 1 112 ? -20.763 25.230 43.794 1.00 70.50 112 ALA A O 1
ATOM 855 N N . ALA A 1 113 ? -20.227 23.848 42.113 1.00 68.81 113 ALA A N 1
ATOM 856 C CA . ALA A 1 113 ? -21.557 23.843 41.506 1.00 68.81 113 ALA A CA 1
ATOM 857 C C . ALA A 1 113 ? -22.600 23.129 42.384 1.00 68.81 113 ALA A C 1
ATOM 859 O O . ALA A 1 113 ? -23.740 23.586 42.481 1.00 68.81 113 ALA A O 1
ATOM 860 N N . GLU A 1 114 ? -22.217 22.046 43.059 1.00 69.69 114 GLU A N 1
ATOM 861 C CA . GLU A 1 114 ? -23.083 21.322 43.993 1.00 69.69 114 GLU A CA 1
ATOM 862 C C . GLU A 1 114 ? -23.342 22.138 45.271 1.00 69.69 114 GLU A C 1
ATOM 864 O O . GLU A 1 114 ? -24.486 22.255 45.712 1.00 69.69 114 GLU A O 1
ATOM 869 N N . ALA A 1 115 ? -22.324 22.833 45.794 1.00 70.06 115 ALA A N 1
ATOM 870 C CA . ALA A 1 115 ? -22.486 23.779 46.900 1.00 70.06 115 ALA A CA 1
ATOM 871 C C . ALA A 1 115 ? -23.376 24.983 46.533 1.00 70.06 115 ALA A C 1
ATOM 873 O O . ALA A 1 115 ? -24.131 25.481 47.374 1.00 70.06 115 ALA A O 1
ATOM 874 N N . LYS A 1 116 ? -23.327 25.447 45.275 1.00 70.06 116 LYS A N 1
ATOM 875 C CA . LYS A 1 116 ? -24.186 26.534 44.782 1.00 70.06 116 LYS A CA 1
ATOM 876 C C . LYS A 1 116 ? -25.639 26.077 44.617 1.00 70.06 116 LYS A C 1
ATOM 878 O O . LYS A 1 116 ? -26.534 26.783 45.072 1.00 70.06 116 LYS A O 1
ATOM 883 N N . LYS A 1 117 ? -25.870 24.867 44.094 1.00 68.44 117 LYS A N 1
ATOM 884 C CA . LYS A 1 117 ? -27.208 24.253 44.024 1.00 68.44 117 LYS A CA 1
ATOM 885 C C . LYS A 1 117 ? -27.814 24.006 45.405 1.00 68.44 117 LYS A C 1
ATOM 887 O O . LYS A 1 117 ? -28.980 24.315 45.606 1.00 68.44 117 LYS A O 1
ATOM 892 N N . ALA A 1 118 ? -27.023 23.562 46.382 1.00 68.50 118 ALA A N 1
ATOM 893 C CA . ALA A 1 118 ? -27.494 23.397 47.759 1.00 68.50 118 ALA A CA 1
ATOM 894 C C . ALA A 1 118 ? -27.862 24.735 48.437 1.00 68.50 118 ALA A C 1
ATOM 896 O O . ALA A 1 118 ? -28.730 24.770 49.312 1.00 68.50 118 ALA A O 1
ATOM 897 N N . ARG A 1 119 ? -27.227 25.851 48.042 1.00 60.72 119 ARG A N 1
ATOM 898 C CA . ARG A 1 119 ? -27.612 27.202 48.491 1.00 60.72 119 ARG A CA 1
ATOM 899 C C . ARG A 1 119 ? -28.853 27.727 47.767 1.00 60.72 119 ARG A C 1
ATOM 901 O O . ARG A 1 119 ? -29.705 28.313 48.425 1.00 60.72 119 ARG A O 1
ATOM 908 N N . GLU A 1 120 ? -28.988 27.491 46.463 1.00 60.97 120 GLU A N 1
ATOM 909 C CA . GLU A 1 120 ? -30.184 27.869 45.694 1.00 60.97 120 GLU A CA 1
ATOM 910 C C . GLU A 1 120 ? -31.422 27.059 46.102 1.00 60.97 120 GLU A C 1
ATOM 912 O O . GLU A 1 120 ? -32.507 27.621 46.190 1.00 60.97 120 GLU A O 1
ATOM 917 N N . GLU A 1 121 ? -31.279 25.777 46.443 1.00 63.75 121 GLU A N 1
ATOM 918 C CA . GLU A 1 121 ? -32.387 24.945 46.929 1.00 63.75 121 GLU A CA 1
ATOM 919 C C . GLU A 1 121 ? -32.848 25.364 48.336 1.00 63.75 121 GLU A C 1
ATOM 921 O O . GLU A 1 121 ? -34.048 25.418 48.608 1.00 63.75 121 GLU A O 1
ATOM 926 N N . LYS A 1 122 ? -31.915 25.769 49.213 1.00 65.25 122 LYS A N 1
ATOM 927 C CA . LYS A 1 122 ? -32.255 26.371 50.514 1.00 65.25 122 LYS A CA 1
ATOM 928 C C . LYS A 1 122 ? -32.913 27.746 50.365 1.00 65.25 122 LYS A C 1
ATOM 930 O O . LYS A 1 122 ? -33.899 28.006 51.046 1.00 65.25 122 LYS A O 1
ATOM 935 N N . ALA A 1 123 ? -32.443 28.581 49.437 1.00 60.81 123 ALA A N 1
ATOM 936 C CA . ALA A 1 123 ? -33.065 29.873 49.141 1.00 60.81 123 ALA A CA 1
ATOM 937 C C . ALA A 1 123 ? -34.455 29.720 48.489 1.00 60.81 123 ALA A C 1
ATOM 939 O O . ALA A 1 123 ? -35.371 30.478 48.800 1.00 60.81 123 ALA A O 1
ATOM 940 N N . ALA A 1 124 ? -34.659 28.707 47.641 1.00 55.62 124 ALA A N 1
ATOM 941 C CA . ALA A 1 124 ? -35.956 28.402 47.034 1.00 55.62 124 ALA A CA 1
ATOM 942 C C . ALA A 1 124 ? -36.964 27.814 48.041 1.00 55.62 124 ALA A C 1
ATOM 944 O O . ALA A 1 124 ? -38.162 28.082 47.937 1.00 55.62 124 ALA A O 1
ATOM 945 N N . ALA A 1 125 ? -36.500 27.052 49.038 1.00 56.81 125 ALA A N 1
ATOM 946 C CA . ALA A 1 125 ? -37.340 26.558 50.131 1.00 56.81 125 ALA A CA 1
ATOM 947 C C . ALA A 1 125 ? -37.780 27.679 51.093 1.00 56.81 125 ALA A C 1
ATOM 949 O O . ALA A 1 125 ? -38.895 27.640 51.616 1.00 56.81 125 ALA A O 1
ATOM 950 N N . GLU A 1 126 ? -36.941 28.698 51.291 1.00 53.84 126 GLU A N 1
ATOM 951 C CA . GLU A 1 126 ? -37.267 29.881 52.094 1.00 53.84 126 GLU A CA 1
ATOM 952 C C . GLU A 1 126 ? -38.176 30.862 51.323 1.00 53.84 126 GLU A C 1
ATOM 954 O O . GLU A 1 126 ? -39.149 31.372 51.878 1.00 53.84 126 GLU A O 1
ATOM 959 N N . ALA A 1 127 ? -37.972 31.017 50.008 1.00 54.94 127 ALA A N 1
ATOM 960 C CA . ALA A 1 127 ? -38.837 31.819 49.139 1.00 54.94 127 ALA A CA 1
ATOM 961 C C . ALA A 1 127 ? -40.238 31.208 48.928 1.00 54.94 127 ALA A C 1
ATOM 963 O O . ALA A 1 127 ? -41.212 31.951 48.815 1.00 54.94 127 ALA A O 1
ATOM 964 N N . LYS A 1 128 ? -40.386 29.872 48.934 1.00 56.88 128 LYS A N 1
ATOM 965 C CA . LYS A 1 128 ? -41.710 29.219 48.879 1.00 56.88 128 LYS A CA 1
ATOM 966 C C . LYS A 1 128 ? -42.552 29.454 50.137 1.00 56.88 128 LYS A C 1
ATOM 968 O O . LYS A 1 128 ? -43.759 29.623 50.012 1.00 56.88 128 LYS A O 1
ATOM 973 N N . LYS A 1 129 ? -41.937 29.565 51.321 1.00 56.66 129 LYS A N 1
ATOM 974 C CA . LYS A 1 129 ? -42.662 29.918 52.557 1.00 56.66 129 LYS A CA 1
ATOM 975 C C . LYS A 1 129 ? -43.165 31.364 52.573 1.00 56.66 129 LYS A C 1
ATOM 977 O O . LYS A 1 129 ? -44.188 31.623 53.187 1.00 56.66 129 LYS A O 1
ATOM 982 N N . ALA A 1 130 ? -42.494 32.278 51.870 1.00 49.47 130 ALA A N 1
ATOM 983 C CA . ALA A 1 130 ? -42.950 33.662 51.715 1.00 49.47 130 ALA A CA 1
ATOM 984 C C . ALA A 1 130 ? -43.940 33.856 50.542 1.00 49.47 130 ALA A C 1
ATOM 986 O O . ALA A 1 130 ? -44.694 34.828 50.524 1.00 49.47 130 ALA A O 1
ATOM 987 N N . ALA A 1 131 ? -43.952 32.949 49.557 1.00 45.22 131 ALA A N 1
ATOM 988 C CA . ALA A 1 131 ? -44.838 33.022 48.392 1.00 45.22 131 ALA A CA 1
ATOM 989 C C . ALA A 1 131 ? -46.229 32.403 48.637 1.00 45.22 131 ALA A C 1
ATOM 991 O O . ALA A 1 131 ? -47.210 32.922 48.103 1.00 45.22 131 ALA A O 1
ATOM 992 N N . ASP A 1 132 ? -46.346 31.372 49.484 1.00 44.75 132 ASP A N 1
ATOM 993 C CA . ASP A 1 132 ? -47.650 30.785 49.849 1.00 44.75 132 ASP A CA 1
ATOM 994 C C . ASP A 1 132 ? -48.523 31.725 50.713 1.00 44.75 132 ASP A C 1
ATOM 996 O O . ASP A 1 132 ? -49.739 31.560 50.761 1.00 44.75 132 ASP A O 1
ATOM 1000 N N . GLU A 1 133 ? -47.952 32.780 51.310 1.00 44.88 133 GLU A N 1
ATOM 1001 C CA . GLU A 1 133 ? -48.710 33.827 52.023 1.00 44.88 133 GLU A CA 1
ATOM 1002 C C . GLU A 1 133 ? -49.174 34.979 51.099 1.00 44.88 133 GLU A C 1
ATOM 1004 O O . GLU A 1 133 ? -50.062 35.750 51.454 1.00 44.88 133 GLU A O 1
ATOM 1009 N N . LYS A 1 134 ? -48.640 35.082 49.870 1.00 52.06 134 LYS A N 1
ATOM 1010 C CA . LYS A 1 134 ? -49.027 36.118 48.885 1.00 52.06 134 LYS A CA 1
ATOM 1011 C C . LYS A 1 134 ? -49.802 35.597 47.671 1.00 52.06 134 LYS A C 1
ATOM 1013 O O . LYS A 1 134 ? -50.447 36.390 46.986 1.00 52.06 134 LYS A O 1
ATOM 1018 N N . ALA A 1 135 ? -49.810 34.289 47.415 1.00 45.88 135 ALA A N 1
ATOM 1019 C CA . ALA A 1 135 ? -50.479 33.695 46.253 1.00 45.88 135 ALA A CA 1
ATOM 1020 C C . ALA A 1 135 ? -52.006 33.504 46.400 1.00 45.88 135 ALA A C 1
ATOM 1022 O O . ALA A 1 135 ? -52.665 33.136 45.429 1.00 45.88 135 ALA A O 1
ATOM 1023 N N . ALA A 1 136 ? -52.602 33.815 47.558 1.00 47.53 136 ALA A N 1
ATOM 1024 C CA . ALA A 1 136 ? -54.062 33.846 47.722 1.00 47.53 136 ALA A CA 1
ATOM 1025 C C . ALA A 1 136 ? -54.716 35.171 47.258 1.00 47.53 136 ALA A C 1
ATOM 1027 O O . ALA A 1 136 ? -55.942 35.259 47.215 1.00 47.53 136 ALA A O 1
ATOM 1028 N N . ALA A 1 137 ? -53.932 36.197 46.892 1.00 48.84 137 ALA A N 1
ATOM 1029 C CA . ALA A 1 137 ? -54.449 37.550 46.651 1.00 48.84 137 ALA A CA 1
ATOM 1030 C C . ALA A 1 137 ? -54.508 38.017 45.180 1.00 48.84 137 ALA A C 1
ATOM 1032 O O . ALA A 1 137 ? -55.160 39.022 44.914 1.00 48.84 137 ALA A O 1
ATOM 1033 N N . GLU A 1 138 ? -53.904 37.330 44.204 1.00 40.09 138 GLU A N 1
ATOM 1034 C CA . GLU A 1 138 ? -53.860 37.838 42.813 1.00 40.09 138 GLU A CA 1
ATOM 1035 C C . GLU A 1 138 ? -54.300 36.837 41.733 1.00 40.09 138 GLU A C 1
ATOM 1037 O O . GLU A 1 138 ? -53.912 36.929 40.572 1.00 40.09 138 GLU A O 1
ATOM 1042 N N . ALA A 1 139 ? -55.270 35.975 42.054 1.00 46.56 139 ALA A N 1
ATOM 1043 C CA . ALA A 1 139 ? -56.103 35.273 41.063 1.00 46.56 139 ALA A CA 1
ATOM 1044 C C . ALA A 1 139 ? -57.054 36.214 40.277 1.00 46.56 139 ALA A C 1
ATOM 1046 O O . ALA A 1 139 ? -58.140 35.818 39.853 1.00 46.56 139 ALA A O 1
ATOM 1047 N N . LYS A 1 140 ? -56.698 37.492 40.104 1.00 51.84 140 LYS A N 1
ATOM 1048 C CA . LYS A 1 140 ? -57.592 38.499 39.528 1.00 51.84 140 LYS A CA 1
ATOM 1049 C C . LYS A 1 140 ? -56.846 39.605 38.789 1.00 51.84 140 LYS A C 1
ATOM 1051 O O . LYS A 1 140 ? -57.060 40.775 39.069 1.00 51.84 140 LYS A O 1
ATOM 1056 N N . LYS A 1 141 ? -56.005 39.245 37.819 1.00 47.72 141 LYS A N 1
ATOM 1057 C CA . LYS A 1 141 ? -55.613 40.146 36.727 1.00 47.72 141 LYS A CA 1
ATOM 1058 C C . LYS A 1 141 ? -55.206 39.333 35.499 1.00 47.72 141 LYS A C 1
ATOM 1060 O O . LYS A 1 141 ? -54.167 38.696 35.501 1.00 47.72 141 LYS A O 1
ATOM 1065 N N . ALA A 1 142 ? -56.090 39.394 34.502 1.00 39.56 142 ALA A N 1
ATOM 1066 C CA . ALA A 1 142 ? -55.775 39.541 33.080 1.00 39.56 142 ALA A CA 1
ATOM 1067 C C . ALA A 1 142 ? -54.926 38.405 32.456 1.00 39.56 142 ALA A C 1
ATOM 1069 O O . ALA A 1 142 ? -53.742 38.283 32.723 1.00 39.56 142 ALA A O 1
ATOM 1070 N N . ALA A 1 143 ? -55.439 37.470 31.646 1.00 42.88 143 ALA A N 1
ATOM 1071 C CA . ALA A 1 143 ? -56.237 37.650 30.425 1.00 42.88 143 ALA A CA 1
ATOM 1072 C C . ALA A 1 143 ? -55.755 38.858 29.609 1.00 42.88 143 ALA A C 1
ATOM 1074 O O . ALA A 1 143 ? -55.981 39.968 30.063 1.00 42.88 143 ALA A O 1
ATOM 1075 N N . GLU A 1 144 ? -55.184 38.607 28.418 1.00 33.12 144 GLU A N 1
ATOM 1076 C CA . GLU A 1 144 ? -54.517 39.568 27.505 1.00 33.12 144 GLU A CA 1
ATOM 1077 C C . GLU A 1 144 ? -52.991 39.570 27.727 1.00 33.12 144 GLU A C 1
ATOM 1079 O O . GLU A 1 144 ? -52.472 40.174 28.645 1.00 33.12 144 GLU A O 1
ATOM 1084 N N . GLU A 1 145 ? -52.215 38.759 27.010 1.00 37.25 145 GLU A N 1
ATOM 1085 C CA . GLU A 1 145 ? -51.771 39.171 25.684 1.00 37.25 145 GLU A CA 1
ATOM 1086 C C . GLU A 1 145 ? -51.507 37.956 24.783 1.00 37.25 145 GLU A C 1
ATOM 1088 O O . GLU A 1 145 ? -50.629 37.116 24.986 1.00 37.25 145 GLU A O 1
ATOM 1093 N N . LYS A 1 146 ? -52.356 37.869 23.766 1.00 37.56 146 LYS A N 1
ATOM 1094 C CA . LYS A 1 146 ? -52.240 36.989 22.618 1.00 37.56 146 LYS A CA 1
ATOM 1095 C C . LYS A 1 146 ? -51.083 37.436 21.718 1.00 37.56 146 LYS A C 1
ATOM 1097 O O . LYS A 1 146 ? -51.001 38.601 21.358 1.00 37.56 146 LYS A O 1
ATOM 1102 N N . ALA A 1 147 ? -50.434 36.418 21.155 1.00 34.84 147 ALA A N 1
ATOM 1103 C CA . ALA A 1 147 ? -49.971 36.337 19.767 1.00 34.84 147 ALA A CA 1
ATOM 1104 C C . ALA A 1 147 ? -48.660 37.039 19.370 1.00 34.84 147 ALA A C 1
ATOM 1106 O O . ALA A 1 147 ? -48.566 38.259 19.356 1.00 34.84 147 ALA A O 1
ATOM 1107 N N . LYS A 1 148 ? -47.731 36.239 18.824 1.00 42.72 148 LYS A N 1
ATOM 1108 C CA . LYS A 1 148 ? -47.293 36.227 17.402 1.00 42.72 148 LYS A CA 1
ATOM 1109 C C . LYS A 1 148 ? -45.981 35.429 17.304 1.00 42.72 148 LYS A C 1
ATOM 1111 O O . LYS A 1 148 ? -45.034 35.704 18.022 1.00 42.72 148 LYS A O 1
ATOM 1116 N N . ALA A 1 149 ? -46.023 34.271 16.640 1.00 34.94 149 ALA A N 1
ATOM 1117 C CA . ALA A 1 149 ? -45.531 34.056 15.265 1.00 34.94 149 ALA A CA 1
ATOM 1118 C C . ALA A 1 149 ? -43.991 33.916 15.233 1.00 34.94 149 ALA A C 1
ATOM 1120 O O . ALA A 1 149 ? -43.283 34.814 15.657 1.00 34.94 149 ALA A O 1
ATOM 1121 N N . ALA A 1 150 ? -43.397 32.755 14.942 1.00 31.23 150 ALA A N 1
ATOM 1122 C CA . ALA A 1 150 ? -43.417 31.984 13.691 1.00 31.23 150 ALA A CA 1
ATOM 1123 C C . ALA A 1 150 ? -42.876 32.761 12.470 1.00 31.23 150 ALA A C 1
ATOM 1125 O O . ALA A 1 150 ? -43.431 33.797 12.118 1.00 31.23 150 ALA A O 1
ATOM 1126 N N . ALA A 1 151 ? -41.886 32.138 11.804 1.00 30.78 151 ALA A N 1
ATOM 1127 C CA . ALA A 1 151 ? -41.243 32.488 10.520 1.00 30.78 151 ALA A CA 1
ATOM 1128 C C . ALA A 1 151 ? -40.160 33.600 10.610 1.00 30.78 151 ALA A C 1
ATOM 1130 O O . ALA A 1 151 ? -40.281 34.503 11.418 1.00 30.78 151 ALA A O 1
ATOM 1131 N N . GLU A 1 152 ? -39.044 33.622 9.868 1.00 32.34 152 GLU A N 1
ATOM 1132 C CA . GLU A 1 152 ? -38.707 33.011 8.577 1.00 32.34 152 GLU A CA 1
ATOM 1133 C C . GLU A 1 152 ? -37.212 33.254 8.206 1.00 32.34 152 GLU A C 1
ATOM 1135 O O . GLU A 1 152 ? -36.582 34.180 8.705 1.00 32.34 152 GLU A O 1
ATOM 1140 N N . ALA A 1 153 ? -36.724 32.463 7.240 1.00 34.16 153 ALA A N 1
ATOM 1141 C CA . ALA A 1 153 ? -35.800 32.790 6.134 1.00 34.16 153 ALA A CA 1
ATOM 1142 C C . ALA A 1 153 ? -34.308 33.189 6.329 1.00 34.16 153 ALA A C 1
ATOM 1144 O O . ALA A 1 153 ? -33.931 34.320 6.604 1.00 34.16 153 ALA A O 1
ATOM 1145 N N . ALA A 1 154 ? -33.452 32.227 5.953 1.00 33.38 154 ALA A N 1
ATOM 1146 C CA . ALA A 1 154 ? -32.459 32.245 4.857 1.00 33.38 154 ALA A CA 1
ATOM 1147 C C . ALA A 1 154 ? -31.833 33.569 4.332 1.00 33.38 154 ALA A C 1
ATOM 1149 O O . ALA A 1 154 ? -32.550 34.425 3.825 1.00 33.38 154 ALA A O 1
ATOM 1150 N N . LYS A 1 155 ? -30.488 33.586 4.153 1.00 35.22 155 LYS A N 1
ATOM 1151 C CA . LYS A 1 155 ? -29.799 33.655 2.824 1.00 35.22 155 LYS A CA 1
ATOM 1152 C C . LYS A 1 155 ? -28.248 33.754 2.869 1.00 35.22 155 LYS A C 1
ATOM 1154 O O . LYS A 1 155 ? -27.687 34.593 3.554 1.00 35.22 155 LYS A O 1
ATOM 1159 N N . LYS A 1 156 ? -27.622 32.920 2.012 1.00 32.66 156 LYS A N 1
ATOM 1160 C CA . LYS A 1 156 ? -26.449 33.081 1.097 1.00 32.66 156 LYS A CA 1
ATOM 1161 C C . LYS A 1 156 ? -25.180 33.879 1.486 1.00 32.66 156 LYS A C 1
ATOM 1163 O O . LYS A 1 156 ? -25.239 35.089 1.637 1.00 32.66 156 LYS A O 1
ATOM 1168 N N . ALA A 1 157 ? -24.013 33.242 1.272 1.00 31.16 157 ALA A N 1
ATOM 1169 C CA . ALA A 1 157 ? -22.861 33.808 0.533 1.00 31.16 157 ALA A CA 1
ATOM 1170 C C . ALA A 1 157 ? -21.876 32.702 0.047 1.00 31.16 157 ALA A C 1
ATOM 1172 O O . ALA A 1 157 ? -21.637 31.755 0.797 1.00 31.16 157 ALA A O 1
ATOM 1173 N N . PRO A 1 158 ? -21.289 32.795 -1.169 1.00 46.12 158 PRO A N 1
ATOM 1174 C CA . PRO A 1 158 ? -20.277 31.865 -1.684 1.00 46.12 158 PRO A CA 1
ATOM 1175 C C . PRO A 1 158 ? -18.853 32.426 -1.527 1.00 46.12 158 PRO A C 1
ATOM 1177 O O . PRO A 1 158 ? -18.641 33.616 -1.753 1.00 46.12 158 PRO A O 1
ATOM 1180 N N . ARG A 1 159 ? -17.851 31.585 -1.224 1.00 32.84 159 ARG A N 1
ATOM 1181 C CA . ARG A 1 159 ? -16.432 31.937 -1.414 1.00 32.84 159 ARG A CA 1
ATOM 1182 C C . ARG A 1 159 ? -15.570 30.737 -1.808 1.00 32.84 159 ARG A C 1
ATOM 1184 O O . ARG A 1 159 ? -15.491 29.733 -1.112 1.00 32.84 159 ARG A O 1
ATOM 1191 N N . SER A 1 160 ? -14.911 30.926 -2.944 1.00 41.56 160 SER A N 1
ATOM 1192 C CA . SER A 1 160 ? -13.726 30.246 -3.451 1.00 41.56 160 SER A CA 1
ATOM 1193 C C . SER A 1 160 ? -12.540 30.325 -2.486 1.00 41.56 160 SER A C 1
ATOM 1195 O O . SER A 1 160 ? -12.269 31.409 -1.971 1.00 41.56 160 SER A O 1
ATOM 1197 N N . ALA A 1 161 ? -11.770 29.242 -2.355 1.00 33.88 161 ALA A N 1
ATOM 1198 C CA . ALA A 1 161 ? -10.315 29.300 -2.180 1.00 33.88 161 ALA A CA 1
ATOM 1199 C C . ALA A 1 161 ? -9.690 27.907 -2.353 1.00 33.88 161 ALA A C 1
ATOM 1201 O O . ALA A 1 161 ? -10.046 26.950 -1.669 1.00 33.88 161 ALA A O 1
ATOM 1202 N N . SER A 1 162 ? -8.729 27.832 -3.268 1.00 44.12 162 SER A N 1
ATOM 1203 C CA . SER A 1 162 ? -7.728 26.779 -3.395 1.00 44.12 162 SER A CA 1
ATOM 1204 C C . SER A 1 162 ? -6.837 26.710 -2.150 1.00 44.12 162 SER A C 1
ATOM 1206 O O . SER A 1 162 ? -6.299 27.735 -1.730 1.00 44.12 162 SER A O 1
ATOM 1208 N N . ALA A 1 163 ? -6.621 25.511 -1.607 1.00 36.88 163 ALA A N 1
ATOM 1209 C CA . ALA A 1 163 ? -5.612 25.227 -0.585 1.00 36.88 163 ALA A CA 1
ATOM 1210 C C . ALA A 1 163 ? -5.135 23.759 -0.700 1.00 36.88 163 ALA A C 1
ATOM 1212 O O . ALA A 1 163 ? -5.886 22.914 -1.192 1.00 36.88 163 ALA A O 1
ATOM 1213 N N . PRO A 1 164 ? -3.884 23.452 -0.307 1.00 41.28 16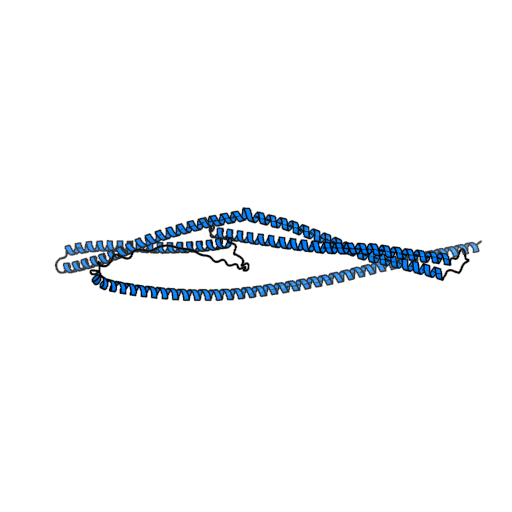4 PRO A N 1
ATOM 1214 C CA . PRO A 1 164 ? -3.131 22.302 -0.801 1.00 41.28 164 PRO A CA 1
ATOM 1215 C C . PRO A 1 164 ? -3.538 20.980 -0.142 1.00 41.28 164 PRO A C 1
ATOM 1217 O O . PRO A 1 164 ? -3.993 20.939 1.003 1.00 41.28 164 PRO A O 1
ATOM 1220 N N . ALA A 1 165 ? -3.328 19.893 -0.887 1.00 40.91 165 ALA A N 1
ATOM 1221 C CA . ALA A 1 165 ? -3.615 18.517 -0.510 1.00 40.91 165 ALA A CA 1
ATOM 1222 C C . ALA A 1 165 ? -2.903 18.107 0.793 1.00 40.91 165 ALA A C 1
ATOM 1224 O O . ALA A 1 165 ? -1.781 17.607 0.791 1.00 40.91 165 ALA A O 1
ATOM 1225 N N . LYS A 1 166 ? -3.588 18.275 1.927 1.00 39.78 166 LYS A N 1
ATOM 1226 C CA . LYS A 1 166 ? -3.337 17.461 3.116 1.00 39.78 166 LYS A CA 1
ATOM 1227 C C . LYS A 1 166 ? -3.825 16.057 2.795 1.00 39.78 166 LYS A C 1
ATOM 1229 O O . LYS A 1 166 ? -4.996 15.890 2.461 1.00 39.78 166 LYS A O 1
ATOM 1234 N N . ALA A 1 167 ? -2.917 15.086 2.879 1.00 48.22 167 ALA A N 1
ATOM 1235 C CA . ALA A 1 167 ? -3.196 13.664 2.759 1.00 48.22 167 ALA A CA 1
ATOM 1236 C C . ALA A 1 167 ? -4.433 13.315 3.596 1.00 48.22 167 ALA A C 1
ATOM 1238 O O . ALA A 1 167 ? -4.399 13.257 4.827 1.00 48.22 167 ALA A O 1
ATOM 1239 N N . LYS A 1 168 ? -5.559 13.169 2.899 1.00 44.59 168 LYS A N 1
ATOM 1240 C CA . LYS A 1 168 ? -6.811 12.684 3.452 1.00 44.59 168 LYS A CA 1
ATOM 1241 C C . LYS A 1 168 ? -6.491 11.263 3.895 1.00 44.59 168 LYS A C 1
ATOM 1243 O O . LYS A 1 168 ? -6.199 10.432 3.040 1.00 44.59 168 LYS A O 1
ATOM 1248 N N . LYS A 1 169 ? -6.458 11.004 5.210 1.00 51.69 169 LYS A N 1
ATOM 1249 C CA . LYS A 1 169 ? -6.428 9.621 5.703 1.00 51.69 169 LYS A CA 1
ATOM 1250 C C . LYS A 1 169 ? -7.503 8.863 4.912 1.00 51.69 169 LYS A C 1
ATOM 1252 O O . LYS A 1 169 ? -8.623 9.388 4.837 1.00 51.69 169 LYS A O 1
ATOM 1257 N N . PRO A 1 170 ? -7.177 7.729 4.268 1.00 61.22 170 PRO A N 1
ATOM 1258 C CA . PRO A 1 170 ? -8.181 6.974 3.534 1.00 61.22 170 PRO A CA 1
ATOM 1259 C C . PRO A 1 170 ? -9.320 6.668 4.507 1.00 61.22 170 PRO A C 1
ATOM 1261 O O . PRO A 1 170 ? -9.070 6.366 5.679 1.00 61.22 170 PRO A O 1
ATOM 1264 N N . ALA A 1 171 ? -10.562 6.862 4.056 1.00 60.59 171 ALA A N 1
ATOM 1265 C CA . ALA A 1 171 ? -11.760 6.707 4.885 1.00 60.59 171 ALA A CA 1
ATOM 1266 C C . ALA A 1 171 ? -11.767 5.351 5.623 1.00 60.59 171 ALA A C 1
ATOM 1268 O O . ALA A 1 171 ? -12.191 5.265 6.774 1.00 60.59 171 ALA A O 1
ATOM 1269 N N . ASP A 1 172 ? -11.147 4.352 5.004 1.00 63.81 172 ASP A N 1
ATOM 1270 C CA . ASP A 1 172 ? -10.949 2.985 5.478 1.00 63.81 172 ASP A CA 1
ATOM 1271 C C . ASP A 1 172 ? -10.169 2.911 6.809 1.00 63.81 172 ASP A C 1
ATOM 1273 O O . ASP A 1 172 ? -10.502 2.132 7.705 1.00 63.81 172 ASP A O 1
ATOM 1277 N N . VAL A 1 173 ? -9.174 3.785 7.018 1.00 67.75 173 VAL A N 1
ATOM 1278 C CA . VAL A 1 173 ? -8.408 3.843 8.282 1.00 67.75 173 VAL A CA 1
ATOM 1279 C C . VAL A 1 173 ? -9.245 4.450 9.408 1.00 67.75 173 VAL A C 1
ATOM 1281 O O . VAL A 1 173 ? -9.111 4.055 10.567 1.00 67.75 173 VAL A O 1
ATOM 1284 N N . ALA A 1 174 ? -10.152 5.377 9.093 1.00 76.94 174 ALA A N 1
ATOM 1285 C CA . ALA A 1 174 ? -11.053 5.942 10.094 1.00 76.94 174 ALA A CA 1
ATOM 1286 C C . ALA A 1 174 ? -12.065 4.896 10.595 1.00 76.94 174 ALA A C 1
ATOM 1288 O O . ALA A 1 174 ? -12.382 4.873 11.789 1.00 76.94 174 ALA A O 1
ATOM 1289 N N . LEU A 1 175 ? -12.520 3.998 9.712 1.00 76.06 175 LEU A N 1
ATOM 1290 C CA . LEU A 1 175 ? -13.411 2.898 10.074 1.00 76.06 175 LEU A CA 1
ATOM 1291 C C . LEU A 1 175 ? -12.716 1.917 11.035 1.00 76.06 175 LEU A C 1
ATOM 1293 O O . LEU A 1 175 ? -13.273 1.575 12.088 1.00 76.06 175 LEU A O 1
ATOM 1297 N N . ALA A 1 176 ? -11.461 1.560 10.743 1.00 73.06 176 ALA A N 1
ATOM 1298 C CA . ALA A 1 176 ? -10.627 0.736 11.618 1.00 73.06 176 ALA A CA 1
ATOM 1299 C C . ALA A 1 176 ? -10.396 1.398 12.991 1.00 73.06 176 ALA A C 1
ATOM 1301 O O . ALA A 1 176 ? -10.665 0.789 14.030 1.00 73.06 176 ALA A O 1
ATOM 1302 N N . GLU A 1 177 ? -9.990 2.673 13.024 1.00 79.88 177 GLU A N 1
ATOM 1303 C CA . GLU A 1 177 ? -9.796 3.425 14.273 1.00 79.88 177 GLU A CA 1
ATOM 1304 C C . GLU A 1 177 ? -11.092 3.497 15.105 1.00 79.88 177 GLU A C 1
ATOM 1306 O O . GLU A 1 177 ? -11.055 3.353 16.332 1.00 79.88 177 GLU A O 1
ATOM 1311 N N . SER A 1 178 ? -12.250 3.684 14.463 1.00 82.38 178 SER A N 1
ATOM 1312 C CA . SER A 1 178 ? -13.549 3.746 15.148 1.00 82.38 178 SER A CA 1
ATOM 1313 C C . SER A 1 178 ? -13.935 2.416 15.805 1.00 82.38 178 SER A C 1
ATOM 1315 O O . SER A 1 178 ? -14.431 2.403 16.935 1.00 82.38 178 SER A O 1
ATOM 1317 N N . SER A 1 179 ? -13.619 1.301 15.147 1.00 78.19 179 SER A N 1
ATOM 1318 C CA . SER A 1 179 ? -13.904 -0.050 15.633 1.00 78.19 179 SER A CA 1
ATOM 1319 C C . SER A 1 179 ? -13.116 -0.364 16.907 1.00 78.19 179 SER A C 1
ATOM 1321 O O . SER A 1 179 ? -13.683 -0.848 17.888 1.00 78.19 179 SER A O 1
ATOM 1323 N N . THR A 1 180 ? -11.836 0.024 16.961 1.00 79.62 180 THR A N 1
ATOM 1324 C CA . THR A 1 180 ? -11.001 -0.169 18.163 1.00 79.62 180 THR A CA 1
ATOM 1325 C C . THR A 1 180 ? -11.526 0.591 19.383 1.00 79.62 180 THR A C 1
ATOM 1327 O O . THR A 1 180 ? -11.479 0.094 20.510 1.00 79.62 180 THR A O 1
ATOM 1330 N N . LYS A 1 181 ? -12.066 1.800 19.174 1.00 86.00 181 LYS A N 1
ATOM 1331 C CA . LYS A 1 181 ? -12.663 2.607 20.245 1.00 86.00 181 LYS A CA 1
ATOM 1332 C C . LYS A 1 181 ? -13.922 1.941 20.792 1.00 86.00 181 LYS A C 1
ATOM 1334 O O . LYS A 1 181 ? -14.083 1.889 22.008 1.00 86.00 181 LYS A O 1
ATOM 1339 N N . ARG A 1 182 ? -14.776 1.388 19.920 1.00 83.69 182 ARG A N 1
ATOM 1340 C CA . ARG A 1 182 ? -15.985 0.656 20.339 1.00 83.69 182 ARG A CA 1
ATOM 1341 C C . ARG A 1 182 ? -15.647 -0.589 21.162 1.00 83.69 182 ARG A C 1
ATOM 1343 O O . ARG A 1 182 ? -16.310 -0.830 22.166 1.00 83.69 182 ARG A O 1
ATOM 1350 N N . LEU A 1 183 ? -14.582 -1.316 20.811 1.00 85.00 183 LEU A N 1
ATOM 1351 C CA . LEU A 1 183 ? -14.130 -2.479 21.586 1.00 85.00 183 LEU A CA 1
ATOM 1352 C C . LEU A 1 183 ? -13.740 -2.100 23.024 1.00 85.00 183 LEU A C 1
ATOM 1354 O O . LEU A 1 183 ? -14.196 -2.718 23.980 1.00 85.00 183 LEU A O 1
ATOM 1358 N N . LYS A 1 184 ? -12.969 -1.016 23.189 1.00 88.75 184 LYS A N 1
ATOM 1359 C CA . LYS A 1 184 ? -12.577 -0.512 24.518 1.00 88.75 184 LYS A CA 1
ATOM 1360 C C . LYS A 1 184 ? -13.781 -0.105 25.365 1.00 88.75 184 LYS A C 1
ATOM 1362 O O . LYS A 1 184 ? -13.783 -0.332 26.572 1.00 88.75 184 LYS A O 1
ATOM 1367 N N . VAL A 1 185 ? -14.798 0.493 24.741 1.00 88.00 185 VAL A N 1
ATOM 1368 C CA . VAL A 1 185 ? -16.052 0.840 25.425 1.00 88.00 185 VAL A CA 1
ATOM 1369 C C . VAL A 1 185 ? -16.774 -0.425 25.891 1.00 88.00 185 VAL A C 1
ATOM 1371 O O . VAL A 1 185 ? -17.215 -0.465 27.038 1.00 88.00 185 VAL A O 1
ATOM 1374 N N . LYS A 1 186 ? -16.828 -1.479 25.065 1.00 87.88 186 LYS A N 1
ATOM 1375 C CA . LYS A 1 186 ? -17.400 -2.775 25.462 1.00 87.88 186 LYS A CA 1
ATOM 1376 C C . LYS A 1 186 ? -16.675 -3.368 26.676 1.00 87.88 186 LYS A C 1
ATOM 1378 O O . LYS A 1 186 ? -17.332 -3.758 27.638 1.00 87.88 186 LYS A O 1
ATOM 1383 N N . ASP A 1 187 ? -15.343 -3.370 26.681 1.00 89.12 187 ASP A N 1
ATOM 1384 C CA . ASP A 1 187 ? -14.555 -3.874 27.816 1.00 89.12 187 ASP A CA 1
ATOM 1385 C C . ASP A 1 187 ? -14.814 -3.077 29.103 1.00 89.12 187 ASP A C 1
ATOM 1387 O O . ASP A 1 187 ? -14.911 -3.642 30.195 1.00 89.12 187 ASP A O 1
ATOM 1391 N N . GLN A 1 188 ? -14.949 -1.752 28.991 1.00 89.75 188 GLN A N 1
ATOM 1392 C CA . GLN A 1 188 ? -15.304 -0.887 30.118 1.00 89.75 188 GLN A CA 1
ATOM 1393 C C . GLN A 1 188 ? -16.717 -1.179 30.638 1.00 89.75 188 GLN A C 1
ATOM 1395 O O . GLN A 1 188 ? -16.901 -1.295 31.850 1.00 89.75 188 GLN A O 1
ATOM 1400 N N . GLN A 1 189 ? -17.698 -1.344 29.746 1.00 89.56 189 GLN A N 1
ATOM 1401 C CA . GLN A 1 189 ? -19.070 -1.708 30.110 1.00 89.56 189 GLN A CA 1
ATOM 1402 C C . GLN A 1 189 ? -19.133 -3.085 30.780 1.00 89.56 189 GLN A C 1
ATOM 1404 O O . GLN A 1 189 ? -19.834 -3.248 31.776 1.00 89.56 189 GLN A O 1
ATOM 1409 N N . TYR A 1 190 ? -18.352 -4.055 30.301 1.00 91.38 190 TYR A N 1
ATOM 1410 C CA . TYR A 1 190 ? -18.274 -5.386 30.899 1.00 91.38 190 TYR A CA 1
ATOM 1411 C C . TYR A 1 190 ? -17.689 -5.343 32.319 1.00 91.38 190 TYR A C 1
ATOM 1413 O O . TYR A 1 190 ? -18.266 -5.910 33.246 1.00 91.38 190 TYR A O 1
ATOM 1421 N N . LYS A 1 191 ? -16.598 -4.594 32.530 1.00 93.00 191 LYS A N 1
ATOM 1422 C CA . LYS A 1 191 ? -16.027 -4.366 33.871 1.00 93.00 191 LYS A CA 1
ATOM 1423 C C . LYS A 1 191 ? -17.009 -3.658 34.807 1.00 93.00 191 LYS A C 1
ATOM 1425 O O . LYS A 1 191 ? -17.120 -4.032 35.973 1.00 93.00 191 LYS A O 1
ATOM 1430 N N . ALA A 1 192 ? -17.736 -2.658 34.307 1.00 90.69 192 ALA A N 1
ATOM 1431 C CA . ALA A 1 192 ? -18.764 -1.969 35.082 1.00 90.69 192 ALA A CA 1
ATOM 1432 C C . ALA A 1 192 ? -19.896 -2.927 35.489 1.00 90.69 192 ALA A C 1
ATOM 1434 O O . ALA A 1 192 ? -20.305 -2.932 36.648 1.00 90.69 192 ALA A O 1
ATOM 1435 N N . LEU A 1 193 ? -20.349 -3.787 34.574 1.00 91.50 193 LEU A N 1
ATOM 1436 C CA . LEU A 1 193 ? -21.366 -4.798 34.850 1.00 91.50 193 LEU A CA 1
ATOM 1437 C C . LEU A 1 193 ? -20.898 -5.801 35.913 1.00 91.50 193 LEU A C 1
ATOM 1439 O O . LEU A 1 193 ? -21.647 -6.064 36.851 1.00 91.50 193 LEU A O 1
ATOM 1443 N N . GLN A 1 194 ? -19.655 -6.288 35.835 1.00 93.75 194 GLN A N 1
ATOM 1444 C CA . GLN A 1 194 ? -19.078 -7.161 36.866 1.00 93.75 194 GLN A CA 1
ATOM 1445 C C . GLN A 1 194 ? -19.044 -6.491 38.246 1.00 93.75 194 GLN A C 1
ATOM 1447 O O . GLN A 1 194 ? -19.381 -7.121 39.246 1.00 93.75 194 GLN A O 1
ATOM 1452 N N . ALA A 1 195 ? -18.682 -5.206 38.310 1.00 94.00 195 ALA A N 1
ATOM 1453 C CA . ALA A 1 195 ? -18.667 -4.458 39.563 1.00 94.00 195 ALA A CA 1
ATOM 1454 C C . ALA A 1 195 ? -20.077 -4.286 40.157 1.00 94.00 195 ALA A C 1
ATOM 1456 O O . ALA A 1 195 ? -20.248 -4.405 41.369 1.00 94.00 195 ALA A O 1
ATOM 1457 N N . ILE A 1 196 ? -21.095 -4.034 39.326 1.00 90.31 196 ILE A N 1
ATOM 1458 C CA . ILE A 1 196 ? -22.492 -3.935 39.783 1.00 90.31 196 ILE A CA 1
ATOM 1459 C C . ILE A 1 196 ? -23.002 -5.309 40.242 1.00 90.31 196 ILE A C 1
ATOM 1461 O O . ILE A 1 196 ? -23.647 -5.407 41.284 1.00 90.31 196 ILE A O 1
ATOM 1465 N N . GLU A 1 197 ? -22.691 -6.385 39.514 1.00 92.88 197 GLU A N 1
ATOM 1466 C CA . GLU A 1 197 ? -23.064 -7.745 39.917 1.00 92.88 197 GLU A CA 1
ATOM 1467 C C . GLU A 1 197 ? -22.387 -8.176 41.227 1.00 92.88 197 GLU A C 1
ATOM 1469 O O . GLU A 1 197 ? -23.013 -8.877 42.023 1.00 92.88 197 GLU A O 1
ATOM 1474 N N . ALA A 1 198 ? -21.151 -7.737 41.490 1.00 95.06 198 ALA A N 1
ATOM 1475 C CA . ALA A 1 198 ? -20.482 -7.958 42.771 1.00 95.06 198 ALA A CA 1
ATOM 1476 C C . ALA A 1 198 ? -21.210 -7.246 43.922 1.00 95.06 198 ALA A C 1
ATOM 1478 O O . ALA A 1 198 ? -21.568 -7.894 44.903 1.00 95.06 198 ALA A O 1
ATOM 1479 N N . LYS A 1 199 ? -21.537 -5.955 43.765 1.00 93.81 199 LYS A N 1
ATOM 1480 C CA . LYS A 1 199 ? -22.296 -5.202 44.781 1.00 93.81 199 LYS A CA 1
ATOM 1481 C C . LYS A 1 199 ? -23.663 -5.825 45.067 1.00 93.81 199 LYS A C 1
ATOM 1483 O O . LYS A 1 199 ? -24.023 -6.000 46.228 1.00 93.81 199 LYS A O 1
ATOM 1488 N N . LYS A 1 200 ? -24.346 -6.291 44.016 1.00 94.88 200 LYS A N 1
ATOM 1489 C CA . LYS A 1 200 ? -25.600 -7.044 44.132 1.00 94.88 200 LYS A CA 1
ATOM 1490 C C . LYS A 1 200 ? -25.446 -8.297 44.993 1.00 94.88 200 LYS A C 1
ATOM 1492 O O . LYS A 1 200 ? -26.310 -8.565 45.826 1.00 94.88 200 LYS A O 1
ATOM 1497 N N . LYS A 1 201 ? -24.369 -9.069 44.810 1.00 94.62 201 LYS A N 1
ATOM 1498 C CA . LYS A 1 201 ? -24.096 -10.259 45.635 1.00 94.62 201 LYS A CA 1
ATOM 1499 C C . LYS A 1 201 ? -23.845 -9.886 47.096 1.00 94.62 201 LYS A C 1
ATOM 1501 O O . LYS A 1 201 ? -24.367 -10.562 47.980 1.00 94.62 201 LYS A O 1
ATOM 1506 N N . ASP A 1 202 ? -23.119 -8.801 47.350 1.00 94.69 202 ASP A N 1
ATOM 1507 C CA . ASP A 1 202 ? -22.863 -8.315 48.710 1.00 94.69 202 ASP A CA 1
ATOM 1508 C C . ASP A 1 202 ? -24.153 -7.828 49.393 1.00 94.69 202 ASP A C 1
ATOM 1510 O O . ASP A 1 202 ? -24.387 -8.118 50.568 1.00 94.69 202 ASP A O 1
ATOM 1514 N N . ALA A 1 203 ? -25.027 -7.128 48.663 1.00 92.81 203 ALA A N 1
ATOM 1515 C CA . ALA A 1 203 ? -26.336 -6.708 49.157 1.00 92.81 203 ALA A CA 1
ATOM 1516 C C . ALA A 1 203 ? -27.259 -7.908 49.436 1.00 92.81 203 ALA A C 1
ATOM 1518 O O . ALA A 1 203 ? -27.935 -7.942 50.465 1.00 92.81 203 ALA A O 1
ATOM 1519 N N . GLU A 1 204 ? -27.253 -8.924 48.564 1.00 94.50 204 GLU A N 1
ATOM 1520 C CA . GLU A 1 204 ? -27.975 -10.187 48.771 1.00 94.50 204 GLU A CA 1
ATOM 1521 C C . GLU A 1 204 ? -27.462 -10.951 50.002 1.00 94.50 204 GLU A C 1
ATOM 1523 O O . GLU A 1 204 ? -28.261 -11.523 50.746 1.00 94.50 204 GLU A O 1
ATOM 1528 N N . ALA A 1 205 ? -26.149 -10.951 50.250 1.00 96.56 205 ALA A N 1
ATOM 1529 C CA . ALA A 1 205 ? -25.565 -11.551 51.446 1.00 96.56 205 ALA A CA 1
ATOM 1530 C C . ALA A 1 205 ? -25.997 -10.809 52.724 1.00 96.56 205 ALA A C 1
ATOM 1532 O O . ALA A 1 205 ? -26.425 -11.450 53.685 1.00 96.56 205 ALA A O 1
ATOM 1533 N N . LYS A 1 206 ? -25.975 -9.469 52.711 1.00 96.38 206 LYS A N 1
ATOM 1534 C CA . LYS A 1 206 ? -26.423 -8.635 53.841 1.00 96.38 206 LYS A CA 1
ATOM 1535 C C . LYS A 1 206 ? -27.914 -8.789 54.147 1.00 96.38 206 LYS A C 1
ATOM 1537 O O . LYS A 1 206 ? -28.277 -8.879 55.316 1.00 96.38 206 LYS A O 1
ATOM 1542 N N . ASP A 1 207 ? -28.788 -8.860 53.136 1.00 95.88 207 ASP A N 1
ATOM 1543 C CA . ASP A 1 207 ? -30.224 -9.111 53.369 1.00 95.88 207 ASP A CA 1
ATOM 1544 C C . ASP A 1 207 ? -30.454 -10.485 54.017 1.00 95.88 207 ASP A C 1
ATOM 1546 O O . ASP A 1 207 ? -31.249 -10.589 54.952 1.00 95.88 207 ASP A O 1
ATOM 1550 N N . LYS A 1 208 ? -29.717 -11.524 53.590 1.00 97.06 208 LYS A N 1
ATOM 1551 C CA . LYS A 1 208 ? -29.769 -12.855 54.222 1.00 97.06 208 LYS A CA 1
ATOM 1552 C C . LYS A 1 208 ? -29.292 -12.821 55.673 1.00 97.06 208 LYS A C 1
ATOM 1554 O O . LYS A 1 208 ? -29.926 -13.429 56.533 1.00 97.06 208 LYS A O 1
ATOM 1559 N N . GLU A 1 209 ? -28.206 -12.108 55.958 1.00 97.75 209 GLU A N 1
ATOM 1560 C CA . GLU A 1 209 ? -27.689 -11.956 57.320 1.00 97.75 209 GLU A CA 1
ATOM 1561 C C . GLU A 1 209 ? -28.703 -11.250 58.232 1.00 97.75 209 GLU A C 1
ATOM 1563 O O . GLU A 1 209 ? -29.045 -11.774 59.293 1.00 97.75 209 GLU A O 1
ATOM 1568 N N . LEU A 1 210 ? -29.261 -10.119 57.790 1.00 96.12 210 LEU A N 1
ATOM 1569 C CA . LEU A 1 210 ? -30.290 -9.384 58.531 1.00 96.12 210 LEU A CA 1
ATOM 1570 C C . LEU A 1 210 ? -31.568 -10.213 58.714 1.00 96.12 210 LEU A C 1
ATOM 1572 O O . LEU A 1 210 ? -32.175 -10.182 59.784 1.00 96.12 210 LEU A O 1
ATOM 1576 N N . ALA A 1 211 ? -31.972 -10.994 57.708 1.00 96.12 211 ALA A N 1
ATOM 1577 C CA . ALA A 1 211 ? -33.101 -11.915 57.825 1.00 96.12 211 ALA A CA 1
ATOM 1578 C C . ALA A 1 211 ? -32.867 -12.970 58.923 1.00 96.12 211 ALA A C 1
ATOM 1580 O O . ALA A 1 211 ? -33.758 -13.214 59.741 1.00 96.12 211 ALA A O 1
ATOM 1581 N N . ASN A 1 212 ? -31.662 -13.543 58.987 1.00 97.50 212 ASN A N 1
ATOM 1582 C CA . ASN A 1 212 ? -31.279 -14.493 60.032 1.00 97.50 212 ASN A CA 1
ATOM 1583 C C . ASN A 1 212 ? -31.232 -13.829 61.419 1.00 97.50 212 ASN A C 1
ATOM 1585 O O . ASN A 1 212 ? -31.719 -14.406 62.392 1.00 97.50 212 ASN A O 1
ATOM 1589 N N . GLN A 1 213 ? -30.701 -12.604 61.521 1.00 97.31 213 GLN A N 1
ATOM 1590 C CA . GLN A 1 213 ? -30.685 -11.831 62.769 1.00 97.31 213 GLN A CA 1
ATOM 1591 C C . GLN A 1 213 ? -32.103 -11.564 63.293 1.00 97.31 213 GLN A C 1
ATOM 1593 O O . GLN A 1 213 ? -32.372 -11.817 64.467 1.00 97.31 213 GLN A O 1
ATOM 1598 N N . ILE A 1 214 ? -33.028 -11.134 62.428 1.00 96.56 214 ILE A N 1
ATOM 1599 C CA . ILE A 1 214 ? -34.437 -10.910 62.793 1.00 96.56 214 ILE A CA 1
ATOM 1600 C C . ILE A 1 214 ? -35.087 -12.215 63.273 1.00 96.56 214 ILE A C 1
ATOM 1602 O O . ILE A 1 214 ? -35.733 -12.220 6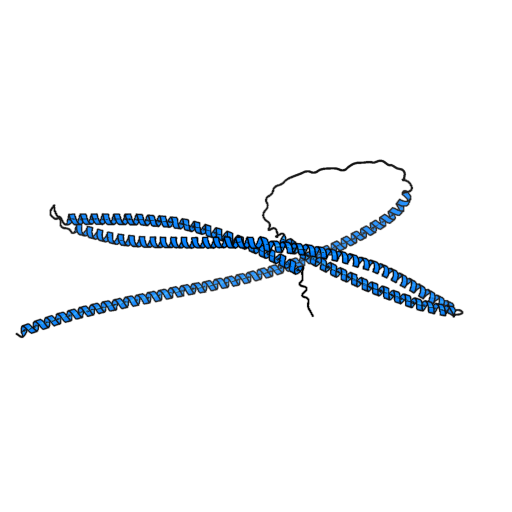4.318 1.00 96.56 214 ILE A O 1
ATOM 1606 N N . SER A 1 215 ? -34.863 -13.334 62.574 1.00 97.31 215 SER A N 1
ATOM 1607 C CA . SER A 1 215 ? -35.380 -14.649 62.985 1.00 97.31 215 SER A CA 1
ATOM 1608 C C . SER A 1 215 ? -34.860 -15.073 64.366 1.00 97.31 215 SER A C 1
ATOM 1610 O O . SER A 1 215 ? -35.607 -15.610 65.188 1.00 97.31 215 SER A O 1
ATOM 1612 N N . ASN A 1 216 ? -33.583 -14.808 64.653 1.00 97.62 216 ASN A N 1
ATOM 1613 C CA . ASN A 1 216 ? -32.989 -15.083 65.960 1.00 97.62 216 ASN A CA 1
ATOM 1614 C C . ASN A 1 216 ? -33.593 -14.197 67.060 1.00 97.62 216 ASN A C 1
ATOM 1616 O O . ASN A 1 216 ? -33.907 -14.700 68.143 1.00 97.62 216 ASN A O 1
ATOM 1620 N N . LEU A 1 217 ? -33.784 -12.901 66.790 1.00 97.12 217 LEU A N 1
ATOM 1621 C CA . LEU A 1 217 ? -34.446 -11.970 67.708 1.00 97.12 217 LEU A CA 1
ATOM 1622 C C . LEU A 1 217 ? -35.894 -12.389 67.979 1.00 97.12 217 LEU A C 1
ATOM 1624 O O . LEU A 1 217 ? -36.303 -12.404 69.135 1.00 97.12 217 LEU A O 1
ATOM 1628 N N . ASP A 1 218 ? -36.638 -12.838 66.967 1.00 97.38 218 ASP A N 1
ATOM 1629 C CA . ASP A 1 218 ? -37.986 -13.389 67.146 1.00 97.38 218 ASP A CA 1
ATOM 1630 C C . ASP A 1 218 ? -38.001 -14.608 68.074 1.00 97.38 218 ASP A C 1
ATOM 1632 O O . ASP A 1 218 ? -38.872 -14.727 68.940 1.00 97.38 218 ASP A O 1
ATOM 1636 N N . GLY A 1 219 ? -37.010 -15.494 67.945 1.00 97.50 219 GLY A N 1
ATOM 1637 C CA . GLY A 1 219 ? -36.815 -16.609 68.868 1.00 97.50 219 GLY A CA 1
ATOM 1638 C C . GLY A 1 219 ? -36.571 -16.149 70.310 1.00 97.50 219 GLY A C 1
ATOM 1639 O O . GLY A 1 219 ? -37.198 -16.671 71.234 1.00 97.50 219 GLY A O 1
ATOM 1640 N N . LYS A 1 220 ? -35.702 -15.149 70.515 1.00 97.56 220 LYS A N 1
ATOM 1641 C CA . LYS A 1 220 ? -35.416 -14.577 71.844 1.00 97.56 220 LYS A CA 1
ATOM 1642 C C . LYS A 1 220 ? -36.636 -13.878 72.445 1.00 97.56 220 LYS A C 1
ATOM 1644 O O . LYS A 1 220 ? -36.970 -14.140 73.595 1.00 97.56 220 LYS A O 1
ATOM 1649 N N . ILE A 1 221 ? -37.335 -13.053 71.663 1.00 97.00 221 ILE A N 1
ATOM 1650 C CA . ILE A 1 221 ? -38.551 -12.343 72.083 1.00 97.00 221 ILE A CA 1
ATOM 1651 C C . ILE A 1 221 ? -39.620 -13.339 72.537 1.00 97.00 221 ILE A C 1
ATOM 1653 O O . ILE A 1 221 ? -40.250 -13.120 73.570 1.00 97.00 221 ILE A O 1
ATOM 1657 N N . LYS A 1 222 ? -39.818 -14.450 71.810 1.00 97.62 222 LYS A N 1
ATOM 1658 C CA . LYS A 1 222 ? -40.762 -15.507 72.211 1.00 97.62 222 LYS A CA 1
ATOM 1659 C C . LYS A 1 222 ? -40.419 -16.086 73.587 1.00 97.62 222 LYS A C 1
ATOM 1661 O O . LYS A 1 222 ? -41.293 -16.111 74.450 1.00 97.62 222 LYS A O 1
ATOM 1666 N N . ARG A 1 223 ? -39.156 -16.468 73.817 1.00 97.25 223 ARG A N 1
ATOM 1667 C CA . ARG A 1 223 ? -38.694 -17.004 75.115 1.00 97.25 223 ARG A CA 1
ATOM 1668 C C . ARG A 1 223 ? -38.834 -15.983 76.245 1.00 97.25 223 ARG A C 1
ATOM 1670 O O . ARG A 1 223 ? -39.432 -16.294 77.269 1.00 97.25 223 ARG A O 1
ATOM 1677 N N . ALA A 1 224 ? -38.370 -14.750 76.036 1.00 95.75 224 ALA A N 1
ATOM 1678 C CA . ALA A 1 224 ? -38.478 -13.675 77.025 1.00 95.75 224 ALA A CA 1
ATOM 1679 C C . ALA A 1 224 ? -39.942 -13.382 77.400 1.00 95.75 224 ALA A C 1
ATOM 1681 O O . ALA A 1 224 ? -40.252 -13.110 78.557 1.00 95.75 224 ALA A O 1
ATOM 1682 N N . ASN A 1 225 ? -40.867 -13.487 76.440 1.00 95.75 225 ASN A N 1
ATOM 1683 C CA . ASN A 1 225 ? -42.299 -13.307 76.678 1.00 95.75 225 ASN A CA 1
ATOM 1684 C C . ASN A 1 225 ? -42.899 -14.460 77.503 1.00 95.75 225 ASN A C 1
ATOM 1686 O O . ASN A 1 225 ? -43.721 -14.232 78.389 1.00 95.75 225 ASN A O 1
ATOM 1690 N N . GLU A 1 226 ? -42.477 -15.702 77.258 1.00 96.69 226 GLU A N 1
ATOM 1691 C CA . GLU A 1 226 ? -42.859 -16.848 78.092 1.00 96.69 226 GLU A CA 1
ATOM 1692 C C . GLU A 1 226 ? -42.319 -16.735 79.523 1.00 96.69 226 GLU A C 1
ATOM 1694 O O . GLU A 1 226 ? -43.045 -17.015 80.477 1.00 96.69 226 GLU A O 1
ATOM 1699 N N . GLU A 1 227 ? -41.075 -16.287 79.691 1.00 95.75 227 GLU A N 1
ATOM 1700 C CA . GLU A 1 227 ? -40.472 -16.036 81.004 1.00 95.75 227 GLU A CA 1
ATOM 1701 C C . GLU A 1 227 ? -41.171 -14.891 81.746 1.00 95.75 227 GLU A C 1
ATOM 1703 O O . GLU A 1 227 ? -41.510 -15.036 82.920 1.00 95.75 227 GLU A O 1
ATOM 1708 N N . TYR A 1 228 ? -41.471 -13.787 81.056 1.00 95.25 228 TYR A N 1
ATOM 1709 C CA . TYR A 1 228 ? -42.239 -12.664 81.599 1.00 95.25 228 TYR A CA 1
ATOM 1710 C C . TYR A 1 228 ? -43.610 -13.104 82.136 1.00 95.25 228 TYR A C 1
ATOM 1712 O O . TYR A 1 228 ? -44.028 -12.659 83.206 1.00 95.25 228 TYR A O 1
ATOM 1720 N N . LYS A 1 229 ? -44.300 -14.014 81.432 1.00 94.94 229 LYS A N 1
ATOM 1721 C CA . LYS A 1 229 ? -45.588 -14.576 81.878 1.00 94.94 229 LYS A CA 1
ATOM 1722 C C . LYS A 1 229 ? -45.470 -15.410 83.158 1.00 94.94 229 LYS A C 1
ATOM 1724 O O . LYS A 1 229 ? -46.429 -15.465 83.923 1.00 94.94 229 LYS A O 1
ATOM 1729 N N . LYS A 1 230 ? -44.325 -16.063 83.384 1.00 95.25 230 LYS A N 1
ATOM 1730 C CA . LYS A 1 230 ? -44.069 -16.915 84.560 1.00 95.25 230 LYS A CA 1
ATOM 1731 C C . LYS A 1 230 ? -43.526 -16.127 85.763 1.00 95.25 230 LYS A C 1
ATOM 1733 O O . LYS A 1 230 ? -43.680 -16.575 86.898 1.00 95.25 230 LYS A O 1
ATOM 1738 N N . ALA A 1 231 ? -42.900 -14.973 85.534 1.00 94.06 231 ALA A N 1
ATOM 1739 C CA . ALA A 1 231 ? -42.281 -14.152 86.573 1.00 94.06 231 ALA A CA 1
ATOM 1740 C C . ALA A 1 231 ? -43.305 -13.462 87.504 1.00 94.06 231 ALA A C 1
ATOM 1742 O O . ALA A 1 231 ? -44.390 -13.053 87.086 1.00 94.06 231 ALA A O 1
ATOM 1743 N N . LYS A 1 232 ? -42.931 -13.280 88.779 1.00 92.62 232 LYS A N 1
ATOM 1744 C CA . LYS A 1 232 ? -43.707 -12.565 89.812 1.00 92.62 232 LYS A CA 1
ATOM 1745 C C . LYS A 1 232 ? -42.845 -11.490 90.487 1.00 92.62 232 LYS A C 1
ATOM 1747 O O . LYS A 1 232 ? -41.623 -11.618 90.529 1.00 92.62 232 LYS A O 1
ATOM 1752 N N . GLY A 1 233 ? -43.484 -10.455 91.037 1.00 91.56 233 GLY A N 1
ATOM 1753 C CA . GLY A 1 233 ? -42.804 -9.376 91.766 1.00 91.56 233 GLY A CA 1
ATOM 1754 C C . GLY A 1 233 ? -41.794 -8.605 90.906 1.00 91.56 233 GLY A C 1
ATOM 1755 O O . GLY A 1 233 ? -41.998 -8.434 89.706 1.00 91.56 233 GLY A O 1
ATOM 1756 N N . SER A 1 234 ? -40.683 -8.181 91.509 1.00 82.44 234 SER A N 1
ATOM 1757 C CA . SER A 1 234 ? -39.640 -7.361 90.868 1.00 82.44 234 SER A CA 1
ATOM 1758 C C . SER A 1 234 ? -38.945 -8.024 89.668 1.00 82.44 234 SER A C 1
ATOM 1760 O O . SER A 1 234 ? -38.459 -7.333 88.773 1.00 82.44 234 SER A O 1
ATOM 1762 N N . ALA A 1 235 ? -38.940 -9.359 89.583 1.00 90.56 235 ALA A N 1
ATOM 1763 C CA . ALA A 1 235 ? -38.397 -10.081 88.429 1.00 90.56 235 ALA A CA 1
ATOM 1764 C C . ALA A 1 235 ? -39.203 -9.826 87.140 1.00 90.56 235 ALA A C 1
ATOM 1766 O O . ALA A 1 235 ? -38.667 -9.915 86.033 1.00 90.56 235 ALA A O 1
ATOM 1767 N N . LYS A 1 236 ? -40.491 -9.485 87.275 1.00 92.88 236 LYS A N 1
ATOM 1768 C CA . LYS A 1 236 ? -41.379 -9.214 86.143 1.00 92.88 236 LYS A CA 1
ATOM 1769 C C . LYS A 1 236 ? -40.995 -7.923 85.416 1.00 92.88 236 LYS A C 1
ATOM 1771 O O . LYS A 1 236 ? -40.986 -7.903 84.186 1.00 92.88 236 LYS A O 1
ATOM 1776 N N . ASP A 1 237 ? -40.600 -6.887 86.153 1.00 92.56 237 ASP A N 1
ATOM 1777 C CA . ASP A 1 237 ? -40.185 -5.601 85.578 1.00 92.56 237 ASP A CA 1
ATOM 1778 C C . ASP A 1 237 ? -38.848 -5.706 84.837 1.00 92.56 237 ASP A C 1
ATOM 1780 O O . ASP A 1 237 ? -38.675 -5.115 83.770 1.00 92.56 237 ASP A O 1
ATOM 1784 N N . ALA A 1 238 ? -37.914 -6.510 85.355 1.00 93.69 238 ALA A N 1
ATOM 1785 C CA . ALA A 1 238 ? -36.655 -6.798 84.670 1.00 93.69 238 ALA A CA 1
ATOM 1786 C C . ALA A 1 238 ? -36.897 -7.505 83.325 1.00 93.69 238 ALA A C 1
ATOM 1788 O O . ALA A 1 238 ? -36.365 -7.080 82.298 1.00 93.69 238 ALA A O 1
ATOM 1789 N N . LYS A 1 239 ? -37.768 -8.525 83.307 1.00 94.38 239 LYS A N 1
ATOM 1790 C CA . LYS A 1 239 ? -38.136 -9.239 82.075 1.00 94.38 239 LYS A CA 1
ATOM 1791 C C . LYS A 1 239 ? -38.899 -8.361 81.086 1.00 94.38 239 LYS A C 1
ATOM 1793 O O . LYS A 1 239 ? -38.716 -8.507 79.880 1.00 94.38 239 LYS A O 1
ATOM 1798 N N . LEU A 1 240 ? -39.703 -7.412 81.570 1.00 94.31 240 LEU A N 1
ATOM 1799 C CA . LEU A 1 240 ? -40.369 -6.434 80.710 1.00 94.31 240 LEU A CA 1
ATOM 1800 C C . LEU A 1 240 ? -39.363 -5.513 80.003 1.00 94.31 240 LEU A C 1
ATOM 1802 O O . LEU A 1 240 ? -39.503 -5.276 78.805 1.00 94.31 240 LEU A O 1
ATOM 1806 N N . LYS A 1 241 ? -38.340 -5.028 80.722 1.00 95.50 241 LYS A N 1
ATOM 1807 C CA . LYS A 1 241 ? -37.266 -4.200 80.146 1.00 95.50 241 LYS A CA 1
ATOM 1808 C C . LYS A 1 241 ? -36.441 -4.967 79.112 1.00 95.50 241 LYS A C 1
ATOM 1810 O O . LYS A 1 241 ? -36.185 -4.436 78.036 1.00 95.50 241 LYS A O 1
ATOM 1815 N N . GLU A 1 242 ? -36.080 -6.217 79.405 1.00 95.56 242 GLU A N 1
ATOM 1816 C CA . GLU A 1 242 ? -35.383 -7.100 78.456 1.00 95.56 242 GLU A CA 1
ATOM 1817 C C . GLU A 1 242 ? -36.208 -7.295 77.173 1.00 95.56 242 GLU A C 1
ATOM 1819 O O . GLU A 1 242 ? -35.705 -7.141 76.061 1.00 95.56 242 GLU A O 1
ATOM 1824 N N . LEU A 1 243 ? -37.508 -7.558 77.322 1.00 95.50 243 LEU A N 1
ATOM 1825 C CA . LEU A 1 243 ? -38.424 -7.741 76.202 1.00 95.50 243 LEU A CA 1
ATOM 1826 C C . LEU A 1 243 ? -38.609 -6.462 75.368 1.00 95.50 243 LEU A C 1
ATOM 1828 O O . LEU A 1 243 ? -38.712 -6.555 74.145 1.00 95.50 243 LEU A O 1
ATOM 1832 N N . ALA A 1 244 ? -38.636 -5.284 76.000 1.00 96.75 244 ALA A N 1
ATOM 1833 C CA . ALA A 1 244 ? -38.657 -4.000 75.300 1.00 96.75 244 ALA A CA 1
ATOM 1834 C C . ALA A 1 244 ? -37.365 -3.779 74.493 1.00 96.75 244 ALA A C 1
ATOM 1836 O O . ALA A 1 244 ? -37.446 -3.528 73.294 1.00 96.75 244 ALA A O 1
ATOM 1837 N N . SER A 1 245 ? -36.195 -4.005 75.104 1.00 97.00 245 SER A N 1
ATOM 1838 C CA . SER A 1 245 ? -34.891 -3.891 74.432 1.00 97.00 245 SER A CA 1
ATOM 1839 C C . SER A 1 245 ? -34.790 -4.797 73.201 1.00 97.00 245 SER A C 1
ATOM 1841 O O . SER A 1 245 ? -34.394 -4.348 72.129 1.00 97.00 245 SER A O 1
ATOM 1843 N N . LEU A 1 246 ? -35.211 -6.064 73.311 1.00 97.19 246 LEU A N 1
ATOM 1844 C CA . LEU A 1 246 ? -35.200 -7.001 72.180 1.00 97.19 246 LEU A CA 1
ATOM 1845 C C . LEU A 1 246 ? -36.148 -6.576 71.047 1.00 97.19 246 LEU A C 1
ATOM 1847 O O . LEU A 1 246 ? -35.852 -6.803 69.872 1.00 97.19 246 LEU A O 1
ATOM 1851 N N . ARG A 1 247 ? -37.300 -5.974 71.376 1.00 96.56 247 ARG A N 1
ATOM 1852 C CA . ARG A 1 247 ? -38.225 -5.431 70.369 1.00 96.56 247 ARG A CA 1
ATOM 1853 C C . ARG A 1 247 ? -37.622 -4.227 69.652 1.00 96.56 247 ARG A C 1
ATOM 1855 O O . ARG A 1 247 ? -37.734 -4.163 68.431 1.00 96.56 247 ARG A O 1
ATOM 1862 N N . ASP A 1 248 ? -36.956 -3.331 70.373 1.00 97.44 248 ASP A N 1
ATOM 1863 C CA . ASP A 1 248 ? -36.287 -2.171 69.779 1.00 97.44 248 ASP A CA 1
ATOM 1864 C C . ASP A 1 248 ? -35.138 -2.603 68.853 1.00 97.44 248 ASP A C 1
ATOM 1866 O O . ASP A 1 248 ? -35.059 -2.145 67.711 1.00 97.44 248 ASP A O 1
ATOM 1870 N N . GLU A 1 249 ? -34.313 -3.570 69.276 1.00 96.94 249 GLU A N 1
ATOM 1871 C CA . GLU A 1 249 ? -33.279 -4.187 68.431 1.00 96.94 249 GLU A CA 1
ATOM 1872 C C . GLU A 1 249 ? -33.870 -4.794 67.151 1.00 96.94 249 GLU A C 1
ATOM 1874 O O . GLU A 1 249 ? -33.335 -4.597 66.055 1.00 96.94 249 GLU A O 1
ATOM 1879 N N . LYS A 1 250 ? -35.010 -5.490 67.264 1.00 97.00 250 LYS A N 1
ATOM 1880 C CA . LYS A 1 250 ? -35.712 -6.052 66.105 1.00 97.00 250 LYS A CA 1
ATOM 1881 C C . LYS A 1 250 ? -36.178 -4.957 65.145 1.00 97.00 250 LYS A C 1
ATOM 1883 O O . LYS A 1 250 ? -35.963 -5.092 63.943 1.00 97.00 250 LYS A O 1
ATOM 1888 N N . VAL A 1 251 ? -36.774 -3.874 65.646 1.00 97.75 251 VAL A N 1
ATOM 1889 C CA . VAL A 1 251 ? -37.227 -2.747 64.811 1.00 97.75 251 VAL A CA 1
ATOM 1890 C C . VAL A 1 251 ? -36.049 -2.106 64.068 1.00 97.75 251 VAL A C 1
ATOM 1892 O O . VAL A 1 251 ? -36.161 -1.786 62.881 1.00 97.75 251 VAL A O 1
ATOM 1895 N N . VAL A 1 252 ? -34.893 -1.961 64.724 1.00 97.56 252 VAL A N 1
ATOM 1896 C CA . VAL A 1 252 ? -33.663 -1.463 64.086 1.00 97.56 252 VAL A CA 1
ATOM 1897 C C . VAL A 1 252 ? -33.184 -2.417 62.985 1.00 97.56 252 VAL A C 1
ATOM 1899 O O . VAL A 1 252 ? -32.875 -1.965 61.878 1.00 97.56 252 VAL A O 1
ATOM 1902 N N . ALA A 1 253 ? -33.168 -3.728 63.241 1.00 96.00 253 ALA A N 1
ATOM 1903 C CA . ALA A 1 253 ? -32.783 -4.733 62.249 1.00 96.00 253 ALA A CA 1
ATOM 1904 C C . ALA A 1 253 ? -33.748 -4.770 61.048 1.00 96.00 253 ALA A C 1
ATOM 1906 O O . ALA A 1 253 ? -33.304 -4.804 59.900 1.00 96.00 253 ALA A O 1
ATOM 1907 N N . GLU A 1 254 ? -35.062 -4.686 61.280 1.00 96.81 254 GLU A N 1
ATOM 1908 C CA . GLU A 1 254 ? -36.082 -4.609 60.226 1.00 96.81 254 GLU A CA 1
ATOM 1909 C C . GLU A 1 254 ? -35.928 -3.352 59.365 1.00 96.81 254 GLU A C 1
ATOM 1911 O O . GLU A 1 254 ? -36.020 -3.425 58.135 1.00 96.81 254 GLU A O 1
ATOM 1916 N N . LYS A 1 255 ? -35.631 -2.201 59.982 1.00 97.50 255 LYS A N 1
ATOM 1917 C CA . LYS A 1 255 ? -35.364 -0.953 59.258 1.00 97.50 255 LYS A CA 1
ATOM 1918 C C . LYS A 1 255 ? -34.126 -1.082 58.369 1.00 97.50 255 LYS A C 1
ATOM 1920 O O . LYS A 1 255 ? -34.197 -0.726 57.193 1.00 97.50 255 LYS A O 1
ATOM 1925 N N . SER A 1 256 ? -33.036 -1.643 58.894 1.00 96.06 256 SER A N 1
ATOM 1926 C CA . SER A 1 256 ? -31.810 -1.928 58.134 1.00 96.06 256 SER A CA 1
ATOM 1927 C C . SER A 1 256 ? -32.043 -2.937 57.007 1.00 96.06 256 SER A C 1
ATOM 1929 O O . SER A 1 256 ? -31.495 -2.807 55.913 1.00 96.06 256 SER A O 1
ATOM 1931 N N . ARG A 1 257 ? -32.901 -3.938 57.223 1.00 96.25 257 ARG A N 1
ATOM 1932 C CA . ARG A 1 257 ? -33.265 -4.892 56.171 1.00 96.25 257 ARG A CA 1
ATOM 1933 C C . ARG A 1 257 ? -34.048 -4.210 55.058 1.00 96.25 257 ARG A C 1
ATOM 1935 O O . ARG A 1 257 ? -33.732 -4.398 53.888 1.00 96.25 257 ARG A O 1
ATOM 1942 N N . LYS A 1 258 ? -35.022 -3.364 55.402 1.00 96.69 258 LYS A N 1
ATOM 1943 C CA . LYS A 1 258 ? -35.824 -2.621 54.422 1.00 96.69 258 LYS A CA 1
ATOM 1944 C C . LYS A 1 258 ? -34.967 -1.686 53.562 1.00 96.69 258 LYS A C 1
ATOM 1946 O O . LYS A 1 258 ? -35.184 -1.617 52.354 1.00 96.69 258 LYS A O 1
ATOM 1951 N N . THR A 1 259 ? -33.981 -1.003 54.147 1.00 95.56 259 THR A N 1
ATOM 1952 C CA . THR A 1 259 ? -33.036 -0.175 53.376 1.00 95.56 259 THR A CA 1
ATOM 1953 C C . THR A 1 259 ? -32.152 -1.026 52.463 1.00 95.56 259 THR A C 1
ATOM 1955 O O . THR A 1 259 ? -31.974 -0.679 51.297 1.00 95.56 259 THR A O 1
ATOM 1958 N N . THR A 1 260 ? -31.674 -2.177 52.942 1.00 94.94 260 THR A N 1
ATOM 1959 C CA . THR A 1 260 ? -30.873 -3.119 52.137 1.00 94.94 260 THR A CA 1
ATOM 1960 C C . THR A 1 260 ? -31.680 -3.699 50.968 1.00 94.94 260 THR A C 1
ATOM 1962 O O . THR A 1 260 ? -31.182 -3.776 49.848 1.00 94.94 260 THR A O 1
ATOM 1965 N N . GLN A 1 261 ? -32.957 -4.032 51.181 1.00 95.00 261 GLN A N 1
ATOM 1966 C CA . GLN A 1 261 ? -33.855 -4.494 50.117 1.00 95.00 261 GLN A CA 1
ATOM 1967 C C . GLN A 1 261 ? -34.126 -3.416 49.065 1.00 95.00 261 GLN A C 1
ATOM 1969 O O . GLN A 1 261 ? -34.147 -3.727 47.874 1.00 95.00 261 GLN A O 1
ATOM 1974 N N . ALA A 1 262 ? -34.302 -2.157 49.479 1.00 95.50 262 ALA A N 1
ATOM 1975 C CA . ALA A 1 262 ? -34.442 -1.043 48.544 1.00 95.50 262 ALA A CA 1
ATOM 1976 C C . ALA A 1 262 ? -33.182 -0.885 47.672 1.00 95.50 262 ALA A C 1
ATOM 1978 O O . ALA A 1 262 ? -33.299 -0.837 46.446 1.00 95.50 262 ALA A O 1
ATOM 1979 N N . ALA A 1 263 ? -31.990 -0.923 48.281 1.00 94.75 263 ALA A N 1
ATOM 1980 C CA . ALA A 1 263 ? -30.716 -0.880 47.560 1.00 94.75 263 ALA A CA 1
ATOM 1981 C C . ALA A 1 263 ? -30.569 -2.048 46.565 1.00 94.75 263 ALA A C 1
ATOM 1983 O O . ALA A 1 263 ? -30.187 -1.851 45.416 1.00 94.75 263 ALA A O 1
ATOM 1984 N N . LEU A 1 264 ? -30.965 -3.260 46.959 1.00 95.12 264 LEU A N 1
ATOM 1985 C CA . LEU A 1 264 ? -30.923 -4.449 46.105 1.00 95.12 264 LEU A CA 1
ATOM 1986 C C . LEU A 1 264 ? -31.860 -4.336 44.887 1.00 95.12 264 LEU A C 1
ATOM 1988 O O . LEU A 1 264 ? -31.527 -4.808 43.795 1.00 95.12 264 LEU A O 1
ATOM 1992 N N . VAL A 1 265 ? -33.031 -3.705 45.035 1.00 96.50 265 VAL A N 1
ATOM 1993 C CA . VAL A 1 265 ? -33.935 -3.419 43.904 1.00 96.50 265 VAL A CA 1
ATOM 1994 C C . VAL A 1 265 ? -33.305 -2.413 42.940 1.00 96.50 265 VAL A C 1
ATOM 1996 O O . VAL A 1 265 ? -33.386 -2.612 41.724 1.00 96.50 265 VAL A O 1
ATOM 1999 N N . GLU A 1 266 ? -32.659 -1.365 43.451 1.00 94.94 266 GLU A N 1
ATOM 2000 C CA . GLU A 1 266 ? -31.930 -0.395 42.627 1.00 94.94 266 GLU A CA 1
ATOM 2001 C C . GLU A 1 266 ? -30.757 -1.043 41.885 1.00 94.94 266 GLU A C 1
ATOM 2003 O O . GLU A 1 266 ? -30.629 -0.870 40.673 1.00 94.94 266 GLU A O 1
ATOM 2008 N N . GLU A 1 267 ? -29.966 -1.882 42.555 1.00 93.62 267 GLU A N 1
ATOM 2009 C CA . GLU A 1 267 ? -28.865 -2.614 41.924 1.00 93.62 267 GLU A CA 1
ATOM 2010 C C . GLU A 1 267 ? -29.360 -3.590 40.852 1.00 93.62 267 GLU A C 1
ATOM 2012 O O . GLU A 1 267 ? -28.783 -3.659 39.768 1.00 93.62 267 GLU A O 1
ATOM 2017 N N . LYS A 1 268 ? -30.479 -4.294 41.074 1.00 94.44 268 LYS A N 1
ATOM 2018 C CA . LYS A 1 268 ? -31.103 -5.134 40.034 1.00 94.44 268 LYS A CA 1
ATOM 2019 C C . LYS A 1 268 ? -31.525 -4.318 38.811 1.00 94.44 268 LYS A C 1
ATOM 2021 O O . LYS A 1 268 ? -31.334 -4.778 37.683 1.00 94.44 268 LYS A O 1
ATOM 2026 N N . ARG A 1 269 ? -32.083 -3.119 39.010 1.00 95.44 269 ARG A N 1
ATOM 2027 C CA . ARG A 1 269 ? -32.412 -2.204 37.904 1.00 95.44 269 ARG A CA 1
ATOM 2028 C C . ARG A 1 269 ? -31.145 -1.767 37.168 1.00 95.44 269 ARG A C 1
ATOM 2030 O O . ARG A 1 269 ? -31.136 -1.851 35.944 1.00 95.44 269 ARG A O 1
ATOM 2037 N N . ALA A 1 270 ? -30.084 -1.414 37.894 1.00 93.19 270 ALA A N 1
ATOM 2038 C CA . ALA A 1 270 ? -28.794 -1.023 37.325 1.00 93.19 270 ALA A CA 1
ATOM 2039 C C . ALA A 1 270 ? -28.127 -2.151 36.511 1.00 93.19 270 ALA A C 1
ATOM 2041 O O . ALA A 1 270 ? -27.598 -1.903 35.429 1.00 93.19 270 ALA A O 1
ATOM 2042 N N . VAL A 1 271 ? -28.195 -3.406 36.977 1.00 94.00 271 VAL A N 1
ATOM 2043 C CA . VAL A 1 271 ? -27.724 -4.571 36.202 1.00 94.00 271 VAL A CA 1
ATOM 2044 C C . VAL A 1 271 ? -28.521 -4.711 34.906 1.00 94.00 271 VAL A C 1
ATOM 2046 O O . VAL A 1 271 ? -27.941 -4.926 33.844 1.00 94.00 271 VAL A O 1
ATOM 2049 N N . ASN A 1 272 ? -29.848 -4.581 34.966 1.00 94.44 272 ASN A N 1
ATOM 2050 C CA . ASN A 1 272 ? -30.697 -4.726 33.784 1.00 94.44 272 ASN A CA 1
ATOM 2051 C C . ASN A 1 272 ? -30.465 -3.612 32.754 1.00 94.44 272 ASN A C 1
ATOM 2053 O O . ASN A 1 272 ? -30.472 -3.893 31.557 1.00 94.44 272 ASN A O 1
ATOM 2057 N N . THR A 1 273 ? -30.246 -2.368 33.189 1.00 94.62 273 THR A N 1
ATOM 2058 C CA . THR A 1 273 ? -29.881 -1.271 32.279 1.00 94.62 273 THR A CA 1
ATOM 2059 C C . THR A 1 273 ? -28.506 -1.507 31.663 1.00 94.62 273 THR A C 1
ATOM 2061 O O . THR A 1 273 ? -28.389 -1.478 30.443 1.00 94.62 273 THR A O 1
ATOM 2064 N N . ALA A 1 274 ? -27.502 -1.881 32.467 1.00 91.75 274 ALA A N 1
ATOM 2065 C CA . ALA A 1 274 ? -26.159 -2.177 31.968 1.00 91.75 274 ALA A CA 1
ATOM 2066 C C . ALA A 1 274 ? -26.146 -3.332 30.947 1.00 91.75 274 ALA A C 1
ATOM 2068 O O . ALA A 1 274 ? -25.420 -3.273 29.957 1.00 91.75 274 ALA A O 1
ATOM 2069 N N . LYS A 1 275 ? -26.982 -4.364 31.143 1.00 93.88 275 LYS A N 1
ATOM 2070 C CA . LYS A 1 275 ? -27.149 -5.467 30.180 1.00 93.88 275 LYS A CA 1
ATOM 2071 C C . LYS A 1 275 ? -27.720 -4.995 28.843 1.00 93.88 275 LYS A C 1
ATOM 2073 O O . LYS A 1 275 ? -27.212 -5.400 27.803 1.00 93.88 275 LYS A O 1
ATOM 2078 N N . LYS A 1 276 ? -28.736 -4.125 28.858 1.00 94.88 276 LYS A N 1
ATOM 2079 C CA . LYS A 1 276 ? -29.321 -3.555 27.629 1.00 94.88 276 LYS A CA 1
ATOM 2080 C C . LYS A 1 276 ? -28.332 -2.666 26.876 1.00 94.88 276 LYS A C 1
ATOM 2082 O O . LYS A 1 276 ? -28.266 -2.724 25.647 1.00 94.88 276 LYS A O 1
ATOM 2087 N N . ASP A 1 277 ? -27.556 -1.868 27.602 1.00 90.12 277 ASP A N 1
ATOM 2088 C CA . ASP A 1 277 ? -26.523 -1.018 27.005 1.00 90.12 277 ASP A CA 1
ATOM 2089 C C . ASP A 1 277 ? -25.428 -1.868 26.348 1.00 90.12 277 ASP A C 1
ATOM 2091 O O . ASP A 1 277 ? -25.006 -1.573 25.228 1.00 90.12 277 ASP A O 1
ATOM 2095 N N . LEU A 1 278 ? -25.028 -2.966 27.001 1.00 89.62 278 LEU A N 1
ATOM 2096 C CA . LEU A 1 278 ? -24.071 -3.927 26.457 1.00 89.62 278 LEU A CA 1
ATOM 2097 C C . LEU A 1 278 ? -24.613 -4.622 25.199 1.00 89.62 278 LEU A C 1
ATOM 2099 O O . LEU A 1 278 ? -23.911 -4.674 24.195 1.00 89.62 278 LEU A O 1
ATOM 2103 N N . GLU A 1 279 ? -25.869 -5.076 25.199 1.00 93.44 279 GLU A N 1
ATOM 2104 C CA . GLU A 1 279 ? -26.509 -5.678 24.017 1.00 93.44 279 GLU A CA 1
ATOM 2105 C C . GLU A 1 279 ? -26.564 -4.693 22.833 1.00 93.44 279 GLU A C 1
ATOM 2107 O O . GLU A 1 279 ? -26.313 -5.051 21.680 1.00 93.44 279 GLU A O 1
ATOM 2112 N N . THR A 1 280 ? -26.851 -3.419 23.110 1.00 92.50 280 THR A N 1
ATOM 2113 C CA . THR A 1 280 ? -26.871 -2.359 22.091 1.00 92.50 280 THR A CA 1
ATOM 2114 C C . THR A 1 280 ? -25.470 -2.104 21.526 1.00 92.50 280 THR A C 1
ATOM 2116 O O . THR A 1 280 ? -25.303 -1.971 20.309 1.00 92.50 280 THR A O 1
ATOM 2119 N N . ALA A 1 281 ? -24.448 -2.084 22.387 1.00 88.31 281 ALA A N 1
ATOM 2120 C CA . ALA A 1 281 ? -23.054 -1.974 21.970 1.00 88.31 281 ALA A CA 1
ATOM 2121 C C . ALA A 1 281 ? -22.608 -3.181 21.126 1.00 88.31 281 ALA A C 1
ATOM 2123 O O . ALA A 1 281 ? -21.920 -3.001 20.122 1.00 88.31 281 ALA A O 1
ATOM 2124 N N . GLU A 1 282 ? -23.040 -4.396 21.469 1.00 90.06 282 GLU A N 1
ATOM 2125 C CA . GLU A 1 282 ? -22.739 -5.609 20.702 1.00 90.06 282 GLU A CA 1
ATOM 2126 C C . GLU A 1 282 ? -23.351 -5.587 19.303 1.00 90.06 282 GLU A C 1
ATOM 2128 O O . GLU A 1 282 ? -22.633 -5.819 18.330 1.00 90.06 282 GLU A O 1
ATOM 2133 N N . LYS A 1 283 ? -24.629 -5.212 19.175 1.00 93.19 283 LYS A N 1
ATOM 2134 C CA . LYS A 1 283 ? -25.285 -5.049 17.866 1.00 93.19 283 LYS A CA 1
ATOM 2135 C C . LYS A 1 283 ? -24.570 -4.014 16.992 1.00 93.19 283 LYS A C 1
ATOM 2137 O O . LYS A 1 283 ? -24.390 -4.236 15.798 1.00 93.19 283 LYS A O 1
ATOM 2142 N N . SER A 1 284 ? -24.121 -2.909 17.593 1.00 89.94 284 SER A N 1
ATOM 2143 C CA . SER A 1 284 ? -23.350 -1.854 16.916 1.00 89.94 284 SER A CA 1
ATOM 2144 C C . SER A 1 284 ? -21.949 -2.309 16.479 1.00 89.94 284 SER A C 1
ATOM 2146 O O . SER A 1 284 ? -21.436 -1.875 15.447 1.00 89.94 284 SER A O 1
ATOM 2148 N N . ILE A 1 285 ? -21.302 -3.188 17.248 1.00 88.69 285 ILE A N 1
ATOM 2149 C CA . ILE A 1 285 ? -20.022 -3.799 16.865 1.00 88.69 285 ILE A CA 1
ATOM 2150 C C . ILE A 1 285 ? -20.234 -4.802 15.725 1.00 88.69 285 ILE A C 1
ATOM 2152 O O . ILE A 1 285 ? -19.448 -4.830 14.778 1.00 88.69 285 ILE A O 1
ATOM 2156 N N . GLU A 1 286 ? -21.305 -5.596 15.774 1.00 90.94 286 GLU A N 1
ATOM 2157 C CA . GLU A 1 286 ? -21.619 -6.575 14.734 1.00 90.94 286 GLU A CA 1
ATOM 2158 C C . GLU A 1 286 ? -21.981 -5.913 13.394 1.00 90.94 286 GLU A C 1
ATOM 2160 O O . GLU A 1 286 ? -21.549 -6.390 12.342 1.00 90.94 286 GLU A O 1
ATOM 2165 N N . SER A 1 287 ? -22.723 -4.799 13.408 1.00 91.25 287 SER A N 1
ATOM 2166 C CA . SER A 1 287 ? -23.012 -4.037 12.188 1.00 91.25 287 SER A CA 1
ATOM 2167 C C . SER A 1 287 ? -21.733 -3.482 11.563 1.00 91.25 287 SER A C 1
ATOM 2169 O O . SER A 1 287 ? -21.477 -3.735 10.387 1.00 91.25 287 SER A O 1
ATOM 2171 N N . SER A 1 288 ? -20.865 -2.841 12.353 1.00 88.75 288 SER A N 1
ATOM 2172 C CA . SER A 1 288 ? -19.588 -2.330 11.840 1.00 88.75 288 SER A CA 1
ATOM 2173 C C . SER A 1 288 ? -18.654 -3.436 11.359 1.00 88.75 288 SER A C 1
ATOM 2175 O O . SER A 1 288 ? -17.954 -3.267 10.368 1.00 88.75 288 SER A O 1
ATOM 2177 N N . LYS A 1 289 ? -18.686 -4.616 11.977 1.00 90.75 289 LYS A N 1
ATOM 2178 C CA . LYS A 1 289 ? -17.960 -5.788 11.480 1.00 90.75 289 LYS A CA 1
ATOM 2179 C C . LYS A 1 289 ? -18.452 -6.236 10.097 1.00 90.75 289 LYS A C 1
ATOM 2181 O O . LYS A 1 289 ? -17.632 -6.591 9.250 1.00 90.75 289 LYS A O 1
ATOM 2186 N N . LYS A 1 290 ? -19.769 -6.230 9.854 1.00 93.12 290 LYS A N 1
ATOM 2187 C CA . LYS A 1 290 ? -20.341 -6.545 8.532 1.00 93.12 290 LYS A CA 1
ATOM 2188 C C . LYS A 1 290 ? -19.907 -5.509 7.494 1.00 93.12 290 LYS A C 1
ATOM 2190 O O . LYS A 1 290 ? -19.456 -5.914 6.428 1.00 93.12 290 LYS A O 1
ATOM 2195 N N . GLU A 1 291 ? -19.949 -4.222 7.838 1.00 91.81 291 GLU A N 1
ATOM 2196 C CA . GLU A 1 291 ? -19.478 -3.119 6.984 1.00 91.81 291 GLU A CA 1
ATOM 2197 C C . GLU A 1 291 ? -17.999 -3.293 6.594 1.00 91.81 291 GLU A C 1
ATOM 2199 O O . GLU A 1 291 ? -17.691 -3.402 5.406 1.00 91.81 291 GLU A O 1
ATOM 2204 N N . VAL A 1 292 ? -17.098 -3.458 7.575 1.00 90.75 292 VAL A N 1
ATOM 2205 C CA . VAL A 1 292 ? -15.656 -3.690 7.339 1.00 90.75 292 VAL A CA 1
ATOM 2206 C C . VAL A 1 292 ? -15.437 -4.904 6.427 1.00 90.75 292 VAL A C 1
ATOM 2208 O O . VAL A 1 292 ? -14.615 -4.868 5.51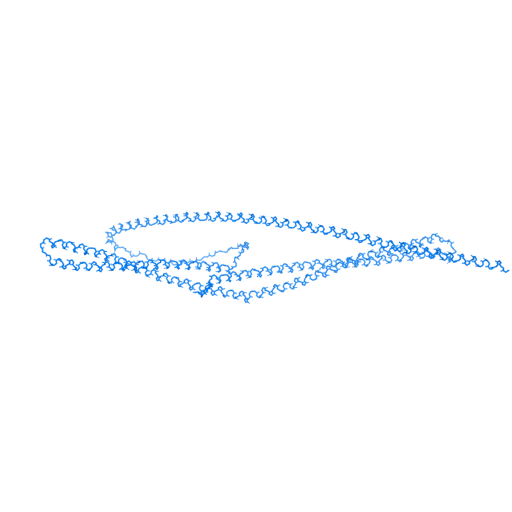2 1.00 90.75 292 VAL A O 1
ATOM 2211 N N . LYS A 1 293 ? -16.182 -5.998 6.643 1.00 93.44 293 LYS A N 1
ATOM 2212 C CA . LYS A 1 293 ? -16.069 -7.215 5.826 1.00 93.44 293 LYS A CA 1
ATOM 2213 C C . LYS A 1 293 ? -16.530 -6.984 4.385 1.00 93.44 293 LYS A C 1
ATOM 2215 O O . LYS A 1 293 ? -15.882 -7.482 3.465 1.00 93.44 293 LYS A O 1
ATOM 2220 N N . THR A 1 294 ? -17.619 -6.244 4.180 1.00 93.56 294 THR A N 1
ATOM 2221 C CA . THR A 1 294 ? -18.101 -5.898 2.834 1.00 93.56 294 THR A CA 1
ATOM 2222 C C . THR A 1 294 ? -17.136 -4.975 2.098 1.00 93.56 294 THR A C 1
ATOM 2224 O O . THR A 1 294 ? -16.862 -5.208 0.921 1.00 93.56 294 THR A O 1
ATOM 2227 N N . GLU A 1 295 ? -16.553 -3.991 2.786 1.00 91.12 295 GLU A N 1
ATOM 2228 C CA . GLU A 1 295 ? -15.532 -3.111 2.212 1.00 91.12 295 GLU A CA 1
ATOM 2229 C C . GLU A 1 295 ? -14.282 -3.903 1.826 1.00 91.12 295 GLU A C 1
ATOM 2231 O O . GLU A 1 295 ? -13.850 -3.837 0.675 1.00 91.12 295 GLU A O 1
ATOM 2236 N N . LEU A 1 296 ? -13.769 -4.749 2.725 1.00 91.81 296 LEU A N 1
ATOM 2237 C CA . LEU A 1 296 ? -12.627 -5.619 2.443 1.00 91.81 296 LEU A CA 1
ATOM 2238 C C . LEU A 1 296 ? -12.885 -6.530 1.233 1.00 91.81 296 LEU A C 1
ATOM 2240 O O . LEU A 1 296 ? -12.016 -6.704 0.377 1.00 91.81 296 LEU A O 1
ATOM 2244 N N . GLN A 1 297 ? -14.085 -7.106 1.137 1.00 94.81 297 GLN A N 1
ATOM 2245 C CA . GLN A 1 297 ? -14.470 -7.917 -0.015 1.00 94.81 297 GLN A CA 1
ATOM 2246 C C . GLN A 1 297 ? -14.494 -7.084 -1.303 1.00 94.81 297 GLN A C 1
ATOM 2248 O O . GLN A 1 297 ? -14.003 -7.554 -2.327 1.00 94.81 297 GLN A O 1
ATOM 2253 N N . SER A 1 298 ? -15.009 -5.852 -1.252 1.00 92.62 298 SER A N 1
ATOM 2254 C CA . SER A 1 298 ? -15.050 -4.952 -2.408 1.00 92.62 298 SER A CA 1
ATOM 2255 C C . SER A 1 298 ? -13.651 -4.547 -2.895 1.00 92.62 298 SER A C 1
ATOM 2257 O O . SER A 1 298 ? -13.410 -4.529 -4.104 1.00 92.62 298 SER A O 1
ATOM 2259 N N . LEU A 1 299 ? -12.705 -4.310 -1.979 1.00 90.88 299 LEU A N 1
ATOM 2260 C CA . LEU A 1 299 ? -11.308 -4.012 -2.308 1.00 90.88 299 LEU A CA 1
ATOM 2261 C C . LEU A 1 299 ? -10.643 -5.210 -2.994 1.00 90.88 299 LEU A C 1
ATOM 2263 O O . LEU A 1 299 ? -10.046 -5.065 -4.065 1.00 90.88 299 LEU A O 1
ATOM 2267 N N . ARG A 1 300 ? -10.833 -6.414 -2.434 1.00 93.06 300 ARG A N 1
ATOM 2268 C CA . ARG A 1 300 ? -10.298 -7.669 -2.986 1.00 93.06 300 ARG A CA 1
ATOM 2269 C C . ARG A 1 300 ? -10.872 -8.015 -4.357 1.00 93.06 300 ARG A C 1
ATOM 2271 O O . ARG A 1 300 ? -10.126 -8.470 -5.218 1.00 93.06 300 ARG A O 1
ATOM 2278 N N . SER A 1 301 ? -12.177 -7.831 -4.569 1.00 94.56 301 SER A N 1
ATOM 2279 C CA . SER A 1 301 ? -12.829 -8.238 -5.819 1.00 94.56 301 SER A CA 1
ATOM 2280 C C . SER A 1 301 ? -12.701 -7.201 -6.933 1.00 94.56 301 SER A C 1
ATOM 2282 O O . SER A 1 301 ? -12.638 -7.576 -8.103 1.00 94.56 301 SER A O 1
ATOM 2284 N N . ASN A 1 302 ? -12.677 -5.906 -6.599 1.00 92.56 302 ASN A N 1
ATOM 2285 C CA . ASN A 1 302 ? -12.831 -4.844 -7.594 1.00 92.56 302 ASN A CA 1
ATOM 2286 C C . ASN A 1 302 ? -11.570 -4.007 -7.782 1.00 92.56 302 ASN A C 1
ATOM 2288 O O . ASN A 1 302 ? -11.159 -3.795 -8.923 1.00 92.56 302 ASN A O 1
ATOM 2292 N N . ALA A 1 303 ? -10.986 -3.491 -6.701 1.00 91.38 303 ALA A N 1
ATOM 2293 C CA . ALA A 1 303 ? -9.914 -2.505 -6.796 1.00 91.38 303 ALA A CA 1
ATOM 2294 C C . ALA A 1 303 ? -8.558 -3.166 -7.071 1.00 91.38 303 ALA A C 1
ATOM 2296 O O . ALA A 1 303 ? -7.888 -2.829 -8.052 1.00 91.38 303 ALA A O 1
ATOM 2297 N N . ARG A 1 304 ? -8.212 -4.198 -6.295 1.00 90.38 304 ARG A N 1
ATOM 2298 C CA . ARG A 1 304 ? -6.934 -4.904 -6.422 1.00 90.38 304 ARG A CA 1
ATOM 2299 C C . ARG A 1 304 ? -6.712 -5.538 -7.803 1.00 90.38 304 ARG A C 1
ATOM 2301 O O . ARG A 1 304 ? -5.675 -5.256 -8.399 1.00 90.38 304 ARG A O 1
ATOM 2308 N N . PRO A 1 305 ? -7.661 -6.287 -8.401 1.00 94.69 305 PRO A N 1
ATOM 2309 C CA . PRO A 1 305 ? -7.443 -6.874 -9.723 1.00 94.69 305 PRO A CA 1
ATOM 2310 C C . PRO A 1 305 ? -7.300 -5.821 -10.827 1.00 94.69 305 PRO A C 1
ATOM 2312 O O . PRO A 1 305 ? -6.618 -6.058 -11.822 1.00 94.69 305 PRO A O 1
ATOM 2315 N N . LYS A 1 306 ? -7.941 -4.653 -10.679 1.00 93.81 306 LYS A N 1
ATOM 2316 C CA . LYS A 1 306 ? -7.793 -3.542 -11.629 1.00 93.81 306 LYS A CA 1
ATOM 2317 C C . LYS A 1 306 ? -6.403 -2.918 -11.527 1.00 93.81 306 LYS A C 1
ATOM 2319 O O . LYS A 1 306 ? -5.771 -2.730 -12.560 1.00 93.81 306 LYS A O 1
ATOM 2324 N N . LEU A 1 307 ? -5.916 -2.656 -10.313 1.00 92.31 307 LEU A N 1
ATOM 2325 C CA . LEU A 1 307 ? -4.573 -2.111 -10.088 1.00 92.31 307 LEU A CA 1
ATOM 2326 C C . LEU A 1 307 ? -3.468 -3.101 -10.482 1.00 92.31 307 LEU A C 1
ATOM 2328 O O . LEU A 1 307 ? -2.483 -2.719 -11.101 1.00 92.31 307 LEU A O 1
ATOM 2332 N N . GLU A 1 308 ? -3.634 -4.393 -10.203 1.00 94.62 308 GLU A N 1
ATOM 2333 C CA . GLU A 1 308 ? -2.670 -5.410 -10.640 1.00 94.62 308 GLU A CA 1
ATOM 2334 C C . GLU A 1 308 ? -2.594 -5.487 -12.173 1.00 94.62 308 GLU A C 1
ATOM 2336 O O . GLU A 1 308 ? -1.502 -5.573 -12.737 1.00 94.62 308 GLU A O 1
ATOM 2341 N N . LYS A 1 309 ? -3.732 -5.378 -12.874 1.00 96.31 309 LYS A N 1
ATOM 2342 C CA . LYS A 1 309 ? -3.750 -5.285 -14.343 1.00 96.31 309 LYS A CA 1
ATOM 2343 C C . LYS A 1 309 ? -3.014 -4.042 -14.848 1.00 96.31 309 LYS A C 1
ATOM 2345 O O . LYS A 1 309 ? -2.177 -4.175 -15.738 1.00 96.31 309 LYS A O 1
ATOM 2350 N N . THR A 1 310 ? -3.257 -2.863 -14.272 1.00 94.62 310 THR A N 1
ATOM 2351 C CA . THR A 1 310 ? -2.576 -1.628 -14.703 1.00 94.62 310 THR A CA 1
ATOM 2352 C C . THR A 1 310 ? -1.075 -1.667 -14.416 1.00 94.62 310 THR A C 1
ATOM 2354 O O . THR A 1 310 ? -0.286 -1.245 -15.265 1.00 94.62 310 THR A O 1
ATOM 2357 N N . VAL A 1 311 ? -0.647 -2.230 -13.282 1.00 96.12 311 VAL A N 1
ATOM 2358 C CA . VAL A 1 311 ? 0.777 -2.442 -12.971 1.00 96.12 311 VAL A CA 1
ATOM 2359 C C . VAL A 1 311 ? 1.413 -3.391 -13.988 1.00 96.12 311 VAL A C 1
ATOM 2361 O O . VAL A 1 311 ? 2.457 -3.076 -14.553 1.00 96.12 311 VAL A O 1
ATOM 2364 N N . ASN A 1 312 ? 0.764 -4.509 -14.316 1.00 96.31 312 ASN A N 1
AT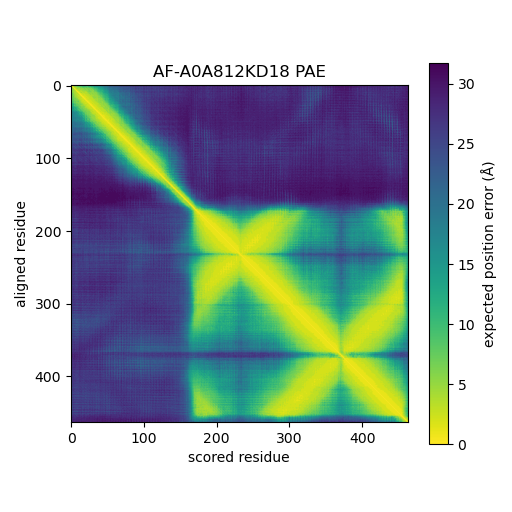OM 2365 C CA . ASN A 1 312 ? 1.293 -5.456 -15.301 1.00 96.31 312 ASN A CA 1
ATOM 2366 C C . ASN A 1 312 ? 1.390 -4.850 -16.713 1.00 96.31 312 ASN A C 1
ATOM 2368 O O . ASN A 1 312 ? 2.398 -5.027 -17.400 1.00 96.31 312 ASN A O 1
ATOM 2372 N N . GLU A 1 313 ? 0.381 -4.092 -17.147 1.00 96.38 313 GLU A N 1
ATOM 2373 C CA . GLU A 1 313 ? 0.404 -3.395 -18.437 1.00 96.38 313 GLU A CA 1
ATOM 2374 C C . GLU A 1 313 ? 1.480 -2.304 -18.500 1.00 96.38 313 GLU A C 1
ATOM 2376 O O . GLU A 1 313 ? 2.181 -2.176 -19.506 1.00 96.38 313 GLU A O 1
ATOM 2381 N N . THR A 1 314 ? 1.631 -1.511 -17.436 1.00 93.81 314 THR A N 1
ATOM 2382 C CA . THR A 1 314 ? 2.671 -0.472 -17.363 1.00 93.81 314 THR A CA 1
ATOM 2383 C C . THR A 1 314 ? 4.068 -1.078 -17.286 1.00 93.81 314 THR A C 1
ATOM 2385 O O . THR A 1 314 ? 4.976 -0.561 -17.933 1.00 93.81 314 THR A O 1
ATOM 2388 N N . LYS A 1 315 ? 4.233 -2.218 -16.606 1.00 96.75 315 LYS A N 1
ATOM 2389 C CA . LYS A 1 315 ? 5.481 -2.988 -16.583 1.00 96.75 315 LYS A CA 1
ATOM 2390 C C . LYS A 1 315 ? 5.871 -3.490 -17.959 1.00 96.75 315 LYS A C 1
ATOM 2392 O O . LYS A 1 315 ? 6.995 -3.239 -18.385 1.00 96.75 315 LYS A O 1
ATOM 2397 N N . LYS A 1 316 ? 4.935 -4.093 -18.694 1.00 97.44 316 LYS A N 1
ATOM 2398 C CA . LYS A 1 316 ? 5.182 -4.526 -20.073 1.00 97.44 316 LYS A CA 1
ATOM 2399 C C . LYS A 1 316 ? 5.622 -3.357 -20.963 1.00 97.44 316 LYS A C 1
ATOM 2401 O O . LYS A 1 316 ? 6.613 -3.468 -21.676 1.00 97.44 316 LYS A O 1
ATOM 2406 N N . LYS A 1 317 ? 4.941 -2.208 -20.868 1.00 95.69 317 LYS A N 1
ATOM 2407 C CA . LYS A 1 317 ? 5.308 -0.990 -21.617 1.00 95.69 317 LYS A CA 1
ATOM 2408 C C . LYS A 1 317 ? 6.686 -0.449 -21.221 1.00 95.69 317 LYS A C 1
ATOM 2410 O O . LYS A 1 317 ? 7.437 -0.009 -22.085 1.00 95.69 317 LYS A O 1
ATOM 2415 N N . ALA A 1 318 ? 7.032 -0.482 -19.935 1.00 94.88 318 ALA A N 1
ATOM 2416 C CA . ALA A 1 318 ? 8.343 -0.056 -19.455 1.00 94.88 318 ALA A CA 1
ATOM 2417 C C . ALA A 1 318 ? 9.467 -0.995 -19.931 1.00 94.88 318 ALA A C 1
ATOM 2419 O O . ALA A 1 318 ? 10.543 -0.524 -20.295 1.00 94.88 318 ALA A O 1
ATOM 2420 N N . GLU A 1 319 ? 9.225 -2.307 -19.972 1.00 96.44 319 GLU A N 1
ATOM 2421 C CA . GLU A 1 319 ? 10.162 -3.291 -20.529 1.00 96.44 319 GLU A CA 1
ATOM 2422 C C . GLU A 1 319 ? 10.356 -3.104 -22.041 1.00 96.44 319 GLU A C 1
ATOM 2424 O O . GLU A 1 319 ? 11.493 -3.080 -22.516 1.00 96.44 319 GLU A O 1
ATOM 2429 N N . GLU A 1 320 ? 9.274 -2.885 -22.795 1.00 97.19 320 GLU A N 1
ATOM 2430 C CA . GLU A 1 320 ? 9.338 -2.562 -24.227 1.00 97.19 320 GLU A CA 1
ATOM 2431 C C . GLU A 1 320 ? 10.122 -1.264 -24.486 1.00 97.19 320 GLU A C 1
ATOM 2433 O O . GLU A 1 320 ? 10.992 -1.240 -25.359 1.00 97.19 320 GLU A O 1
ATOM 2438 N N . ALA A 1 321 ? 9.892 -0.211 -23.694 1.00 94.56 321 ALA A N 1
ATOM 2439 C CA . ALA A 1 321 ? 10.624 1.052 -23.811 1.00 94.56 321 ALA A CA 1
ATOM 2440 C C . ALA A 1 321 ? 12.124 0.892 -23.496 1.00 94.56 321 ALA A C 1
ATOM 2442 O O . ALA A 1 321 ? 12.972 1.409 -24.224 1.00 94.56 321 ALA A O 1
ATOM 2443 N N . LYS A 1 322 ? 12.476 0.111 -22.463 1.00 94.31 322 LYS A N 1
ATOM 2444 C CA . LYS A 1 322 ? 13.878 -0.223 -22.151 1.00 94.31 322 LYS A CA 1
ATOM 2445 C C . LYS A 1 322 ? 14.548 -0.995 -23.285 1.00 94.31 322 LYS A C 1
ATOM 2447 O O . LYS A 1 322 ? 15.696 -0.707 -23.627 1.00 94.31 322 LYS A O 1
ATOM 2452 N N . LYS A 1 323 ? 13.838 -1.946 -23.901 1.00 96.69 323 LYS A N 1
ATOM 2453 C CA . LYS A 1 323 ? 14.344 -2.678 -25.068 1.00 96.69 323 LYS A CA 1
ATOM 2454 C C . LYS A 1 323 ? 14.634 -1.721 -26.227 1.00 96.69 323 LYS A C 1
ATOM 2456 O O . LYS A 1 323 ? 15.747 -1.732 -26.750 1.00 96.69 323 LYS A O 1
ATOM 2461 N N . GLN A 1 324 ? 13.698 -0.831 -26.557 1.00 94.94 324 GLN A N 1
ATOM 2462 C CA . GLN A 1 324 ? 13.889 0.182 -27.603 1.00 94.94 324 GLN A CA 1
ATOM 2463 C C . GLN A 1 324 ? 15.076 1.113 -27.315 1.00 94.94 324 GLN A C 1
ATOM 2465 O O . GLN A 1 324 ? 15.854 1.410 -28.221 1.00 94.94 324 GLN A O 1
ATOM 2470 N N . GLN A 1 325 ? 15.261 1.527 -26.059 1.00 93.62 325 GLN A N 1
ATOM 2471 C CA . GLN A 1 325 ? 16.415 2.323 -25.640 1.00 93.62 325 GLN A CA 1
ATOM 2472 C C . GLN A 1 325 ? 17.736 1.563 -25.852 1.00 93.62 325 GLN A C 1
ATOM 2474 O O . GLN A 1 325 ? 18.703 2.138 -26.358 1.00 93.62 325 GLN A O 1
ATOM 2479 N N . SER A 1 326 ? 17.784 0.271 -25.506 1.00 94.81 326 SER A N 1
ATOM 2480 C CA . SER A 1 326 ? 18.972 -0.565 -25.716 1.00 94.81 326 SER A CA 1
ATOM 2481 C C . SER A 1 326 ? 19.294 -0.760 -27.204 1.00 94.81 326 SER A C 1
ATOM 2483 O O . SER A 1 326 ? 20.450 -0.605 -27.605 1.00 94.81 326 SER A O 1
ATOM 2485 N N . ASP A 1 327 ? 18.274 -0.970 -28.042 1.00 96.06 327 ASP A N 1
ATOM 2486 C CA . ASP A 1 327 ? 18.421 -1.092 -29.495 1.00 96.06 327 ASP A CA 1
ATOM 2487 C C . ASP A 1 327 ? 18.916 0.226 -30.118 1.00 96.06 327 ASP A C 1
ATOM 2489 O O . ASP A 1 327 ? 19.814 0.229 -30.967 1.00 96.06 327 ASP A O 1
ATOM 2493 N N . ALA A 1 328 ? 18.381 1.370 -29.676 1.00 94.31 328 ALA A N 1
ATOM 2494 C CA . ALA A 1 328 ? 18.823 2.693 -30.116 1.00 94.31 328 ALA A CA 1
ATOM 2495 C C . ALA A 1 328 ? 20.276 2.982 -29.698 1.00 94.31 328 ALA A C 1
ATOM 2497 O O . ALA A 1 328 ? 21.069 3.486 -30.500 1.00 94.31 328 ALA A O 1
ATOM 2498 N N . ALA A 1 329 ? 20.658 2.615 -28.471 1.00 94.44 329 ALA A N 1
ATOM 2499 C CA . ALA A 1 329 ? 22.028 2.750 -27.985 1.00 94.44 329 ALA A CA 1
ATOM 2500 C C . ALA A 1 329 ? 23.015 1.877 -28.782 1.00 94.44 329 ALA A C 1
ATOM 2502 O O . ALA A 1 329 ? 24.089 2.358 -29.156 1.00 94.44 329 ALA A O 1
ATOM 2503 N N . ALA A 1 330 ? 22.638 0.636 -29.111 1.00 96.12 330 ALA A N 1
ATOM 2504 C CA . ALA A 1 330 ? 23.445 -0.257 -29.941 1.00 96.12 330 ALA A CA 1
ATOM 2505 C C . ALA A 1 330 ? 23.637 0.298 -31.363 1.00 96.12 330 ALA A C 1
ATOM 2507 O O . ALA A 1 330 ? 24.757 0.324 -31.878 1.00 96.12 330 ALA A O 1
ATOM 2508 N N . ARG A 1 331 ? 22.571 0.820 -31.988 1.00 95.50 331 ARG A N 1
ATOM 2509 C CA . ARG A 1 331 ? 22.650 1.485 -33.303 1.00 95.50 331 ARG A CA 1
ATOM 2510 C C . ARG A 1 331 ? 23.594 2.683 -33.282 1.00 95.50 331 ARG A C 1
ATOM 2512 O O . ARG A 1 331 ? 24.424 2.818 -34.178 1.00 95.50 331 ARG A O 1
ATOM 2519 N N . PHE A 1 332 ? 23.499 3.521 -32.252 1.00 94.88 332 PHE A N 1
ATOM 2520 C CA . PHE A 1 332 ? 24.380 4.673 -32.086 1.00 94.88 332 PHE A CA 1
ATOM 2521 C C . PHE A 1 332 ? 25.852 4.253 -31.942 1.00 94.88 332 PHE A C 1
ATOM 2523 O O . PHE A 1 332 ? 26.713 4.796 -32.632 1.00 94.88 332 PHE A O 1
ATOM 2530 N N . SER A 1 333 ? 26.139 3.240 -31.118 1.00 96.31 333 SER A N 1
ATOM 2531 C CA . SER A 1 333 ? 27.495 2.701 -30.947 1.00 96.31 333 SER A CA 1
ATOM 2532 C C . SER A 1 333 ? 28.076 2.159 -32.263 1.00 96.31 333 SER A C 1
ATOM 2534 O O . SER A 1 333 ? 29.202 2.499 -32.632 1.00 96.31 333 SER A O 1
ATOM 2536 N N . ASN A 1 334 ? 27.277 1.412 -33.031 1.00 95.94 334 ASN A N 1
ATOM 2537 C CA . ASN A 1 334 ? 27.672 0.890 -34.342 1.00 95.94 334 ASN A CA 1
ATOM 2538 C C . ASN A 1 334 ? 27.928 1.995 -35.380 1.00 95.94 334 ASN A C 1
ATOM 2540 O O . ASN A 1 334 ? 28.793 1.859 -36.242 1.00 95.94 334 ASN A O 1
ATOM 2544 N N . LEU A 1 335 ? 27.183 3.100 -35.334 1.00 95.19 335 LEU A N 1
ATOM 2545 C CA . LEU A 1 335 ? 27.438 4.241 -36.216 1.00 95.19 335 LEU A CA 1
ATOM 2546 C C . LEU A 1 335 ? 28.718 4.987 -35.822 1.00 95.19 335 LEU A C 1
ATOM 2548 O O . LEU A 1 335 ? 29.472 5.403 -36.700 1.00 95.19 335 LEU A O 1
ATOM 2552 N N . GLN A 1 336 ? 29.009 5.107 -34.524 1.00 95.94 336 GLN A N 1
ATOM 2553 C CA . GLN A 1 336 ? 30.263 5.698 -34.054 1.00 95.94 336 GLN A CA 1
ATOM 2554 C C . GLN A 1 336 ? 31.482 4.859 -34.453 1.00 95.94 336 GLN A C 1
ATOM 2556 O O . GLN A 1 336 ? 32.512 5.418 -34.835 1.00 95.94 336 GLN A O 1
ATOM 2561 N N . SER A 1 337 ? 31.391 3.527 -34.382 1.00 96.25 337 SER A N 1
ATOM 2562 C CA . SER A 1 337 ? 32.475 2.651 -34.840 1.00 96.25 337 SER A CA 1
ATOM 2563 C C . SER A 1 337 ? 32.679 2.762 -36.353 1.00 96.25 337 SER A C 1
ATOM 2565 O O . SER A 1 337 ? 33.812 2.971 -36.785 1.00 96.25 337 SER A O 1
ATOM 2567 N N . LYS A 1 338 ? 31.597 2.761 -37.146 1.00 95.62 338 LYS A N 1
ATOM 2568 C CA . LYS A 1 338 ? 31.654 3.008 -38.598 1.00 95.62 338 LYS A CA 1
ATOM 2569 C C . LYS A 1 338 ? 32.283 4.356 -38.940 1.00 95.62 338 LYS A C 1
ATOM 2571 O O . LYS A 1 338 ? 33.111 4.417 -39.839 1.00 95.62 338 LYS A O 1
ATOM 2576 N N . GLN A 1 339 ? 31.953 5.420 -38.207 1.00 95.88 339 GLN A N 1
ATOM 2577 C CA . GLN A 1 339 ? 32.565 6.7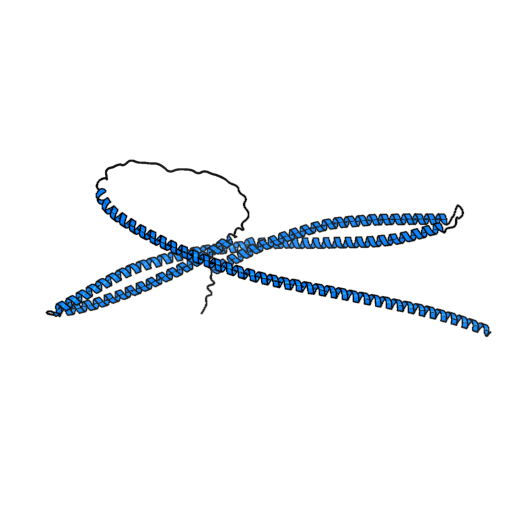37 -38.404 1.00 95.88 339 GLN A CA 1
ATOM 2578 C C . GLN A 1 339 ? 34.084 6.699 -38.180 1.00 95.88 339 GLN A C 1
ATOM 2580 O O . GLN A 1 339 ? 34.846 7.253 -38.972 1.00 95.88 339 GLN A O 1
ATOM 2585 N N . LYS A 1 340 ? 34.540 6.028 -37.113 1.00 96.31 340 LYS A N 1
ATOM 2586 C CA . LYS A 1 340 ? 35.972 5.875 -36.806 1.00 96.31 340 LYS A CA 1
ATOM 2587 C C . LYS A 1 340 ? 36.698 5.048 -37.864 1.00 96.31 340 LYS A C 1
ATOM 2589 O O . LYS A 1 340 ? 37.794 5.420 -38.277 1.00 96.31 340 LYS A O 1
ATOM 2594 N N . GLU A 1 341 ? 36.091 3.949 -38.300 1.00 96.31 341 GLU A N 1
ATOM 2595 C CA . GLU A 1 341 ? 36.648 3.076 -39.332 1.00 96.31 341 GLU A CA 1
ATOM 2596 C C . GLU A 1 341 ? 36.706 3.773 -40.695 1.00 96.31 341 GLU A C 1
ATOM 2598 O O . GLU A 1 341 ? 37.707 3.692 -41.401 1.00 96.31 341 GLU A O 1
ATOM 2603 N N . GLN A 1 342 ? 35.668 4.520 -41.058 1.00 94.31 342 GLN A N 1
ATOM 2604 C CA . GLN A 1 342 ? 35.673 5.299 -42.286 1.00 94.31 342 GLN A CA 1
ATOM 2605 C C . GLN A 1 342 ? 36.759 6.384 -42.243 1.00 94.31 342 GLN A C 1
ATOM 2607 O O . GLN A 1 342 ? 37.506 6.547 -43.203 1.00 94.31 342 GLN A O 1
ATOM 2612 N N . ALA A 1 343 ? 36.920 7.071 -41.107 1.00 94.50 343 ALA A N 1
ATOM 2613 C CA . ALA A 1 343 ? 37.975 8.066 -40.934 1.00 94.50 343 ALA A CA 1
ATOM 2614 C C . ALA A 1 343 ? 39.388 7.461 -41.037 1.00 94.50 343 ALA A C 1
ATOM 2616 O O . ALA A 1 343 ? 40.290 8.114 -41.561 1.00 94.50 343 ALA A O 1
ATOM 2617 N N . SER A 1 344 ? 39.613 6.232 -40.554 1.00 95.50 344 SER A N 1
ATOM 2618 C CA . SER A 1 344 ? 40.913 5.560 -40.694 1.00 95.50 344 SER A CA 1
ATOM 2619 C C . SER A 1 344 ? 41.163 5.073 -42.124 1.00 95.50 344 SER A C 1
ATOM 2621 O O . SER A 1 344 ? 42.267 5.258 -42.643 1.00 95.50 344 SER A O 1
ATOM 2623 N N . ARG A 1 345 ? 40.138 4.527 -42.794 1.00 94.88 345 ARG A N 1
ATOM 2624 C CA . ARG A 1 345 ? 40.198 4.124 -44.208 1.00 94.88 345 ARG A CA 1
ATOM 2625 C C . ARG A 1 345 ? 40.478 5.315 -45.124 1.00 94.88 345 ARG A C 1
ATOM 2627 O O . ARG A 1 345 ? 41.409 5.232 -45.922 1.00 94.88 345 ARG A O 1
ATOM 2634 N N . ALA A 1 346 ? 39.760 6.426 -44.947 1.00 93.88 346 ALA A N 1
ATOM 2635 C CA . ALA A 1 346 ? 39.955 7.660 -45.709 1.00 93.88 346 ALA A CA 1
ATOM 2636 C C . ALA A 1 346 ? 41.386 8.200 -45.548 1.00 93.88 346 ALA A C 1
ATOM 2638 O O . ALA A 1 346 ? 42.070 8.442 -46.538 1.00 93.88 346 ALA A O 1
ATOM 2639 N N . LYS A 1 347 ? 41.903 8.275 -44.311 1.00 95.38 347 LYS A N 1
ATOM 2640 C CA . LYS A 1 347 ? 43.294 8.695 -44.046 1.00 95.38 347 LYS A CA 1
ATOM 2641 C C . LYS A 1 347 ? 44.328 7.790 -44.722 1.00 95.38 347 LYS A C 1
ATOM 2643 O O . LYS A 1 347 ? 45.323 8.279 -45.249 1.00 95.38 347 LYS A O 1
ATOM 2648 N N . SER A 1 348 ? 44.113 6.472 -44.705 1.00 95.50 348 SER A N 1
ATOM 2649 C CA . SER A 1 348 ? 45.023 5.519 -45.352 1.00 95.50 348 SER A CA 1
ATOM 2650 C C . SER A 1 348 ? 44.990 5.639 -46.879 1.00 95.50 348 SER A C 1
ATOM 2652 O O . SER A 1 348 ? 46.045 5.663 -47.516 1.00 95.50 348 SER A O 1
ATOM 2654 N N . ALA A 1 349 ? 43.795 5.753 -47.466 1.00 93.62 349 ALA A N 1
ATOM 2655 C CA . ALA A 1 349 ? 43.609 5.929 -48.903 1.00 93.62 349 ALA A CA 1
ATOM 2656 C C . ALA A 1 349 ? 44.204 7.257 -49.391 1.00 93.62 349 ALA A C 1
ATOM 2658 O O . ALA A 1 349 ? 44.938 7.278 -50.380 1.00 93.62 349 ALA A O 1
ATOM 2659 N N . GLU A 1 350 ? 43.960 8.345 -48.659 1.00 94.00 350 GLU A N 1
ATOM 2660 C CA . GLU A 1 350 ? 44.542 9.653 -48.937 1.00 94.00 350 GLU A CA 1
ATOM 2661 C C . GLU A 1 350 ? 46.073 9.598 -48.886 1.00 94.00 350 GLU A C 1
ATOM 2663 O O . GLU A 1 350 ? 46.724 10.031 -49.836 1.00 94.00 350 GLU A O 1
ATOM 2668 N N . GLY A 1 351 ? 46.654 8.994 -47.844 1.00 95.50 351 GLY A N 1
ATOM 2669 C CA . GLY A 1 351 ? 48.105 8.837 -47.727 1.00 95.50 351 GLY A CA 1
ATOM 2670 C C . GLY A 1 351 ? 48.724 8.091 -48.915 1.00 95.50 351 GLY A C 1
ATOM 2671 O O . GLY A 1 351 ? 49.729 8.540 -49.462 1.00 95.50 351 GLY A O 1
ATOM 2672 N N . ARG A 1 352 ? 48.099 6.996 -49.372 1.00 95.69 352 ARG A N 1
ATOM 2673 C CA . ARG A 1 352 ? 48.549 6.242 -50.561 1.00 95.69 352 ARG A CA 1
ATOM 2674 C C . ARG A 1 352 ? 48.456 7.066 -51.847 1.00 95.69 352 ARG A C 1
ATOM 2676 O O . ARG A 1 352 ? 49.386 7.080 -52.645 1.00 95.69 352 ARG A O 1
ATOM 2683 N N . LEU A 1 353 ? 47.356 7.782 -52.062 1.00 93.88 353 LEU A N 1
ATOM 2684 C CA . LEU A 1 353 ? 47.187 8.593 -53.272 1.00 93.88 353 LEU A CA 1
ATOM 2685 C C . LEU A 1 353 ? 48.107 9.820 -53.277 1.00 93.88 353 LEU A C 1
ATOM 2687 O O . LEU A 1 353 ? 48.575 10.232 -54.338 1.00 93.88 353 LEU A O 1
ATOM 2691 N N . GLN A 1 354 ? 48.402 10.391 -52.107 1.00 93.69 354 GLN A N 1
ATOM 2692 C CA . GLN A 1 354 ? 49.377 11.470 -51.965 1.00 93.69 354 GLN A CA 1
ATOM 2693 C C . GLN A 1 354 ? 50.798 10.996 -52.300 1.00 93.69 354 GLN A C 1
ATOM 2695 O O . GLN A 1 354 ? 51.506 11.704 -53.021 1.00 93.69 354 GLN A O 1
ATOM 2700 N N . THR A 1 355 ? 51.212 9.805 -51.846 1.00 96.00 355 THR A N 1
ATOM 2701 C CA . THR A 1 355 ? 52.530 9.250 -52.199 1.00 96.00 355 THR A CA 1
ATOM 2702 C C . THR A 1 355 ? 52.624 8.918 -53.687 1.00 96.00 355 THR A C 1
ATOM 2704 O O . THR A 1 355 ? 53.607 9.299 -54.323 1.00 96.00 355 THR A O 1
ATOM 2707 N N . GLU A 1 356 ? 51.594 8.309 -54.283 1.00 94.56 356 GLU A N 1
ATOM 2708 C CA . GLU A 1 356 ? 51.536 8.058 -55.732 1.00 94.56 356 GLU A CA 1
ATOM 2709 C C . GLU A 1 356 ? 51.592 9.357 -56.550 1.00 94.56 356 GLU A C 1
ATOM 2711 O O . GLU A 1 356 ? 52.295 9.445 -57.558 1.00 94.56 356 GLU A O 1
ATOM 2716 N N . LEU A 1 357 ? 50.880 10.399 -56.113 1.00 94.31 357 LEU A N 1
ATOM 2717 C CA . LEU A 1 357 ? 50.907 11.713 -56.751 1.00 94.31 357 LEU A CA 1
ATOM 2718 C C . LEU A 1 357 ? 52.286 12.378 -56.626 1.00 94.31 357 LEU A C 1
ATOM 2720 O O . LEU A 1 357 ? 52.751 12.996 -57.586 1.00 94.31 357 LEU A O 1
ATOM 2724 N N . ALA A 1 358 ? 52.953 12.246 -55.478 1.00 95.62 358 ALA A N 1
ATOM 2725 C CA . ALA A 1 358 ? 54.315 12.734 -55.283 1.00 95.62 358 ALA A CA 1
ATOM 2726 C C . ALA A 1 358 ? 55.313 12.010 -56.204 1.00 95.62 358 ALA A C 1
ATOM 2728 O O . ALA A 1 358 ? 56.103 12.669 -56.879 1.00 95.62 358 ALA A O 1
ATOM 2729 N N . GLN A 1 359 ? 55.226 10.680 -56.314 1.00 95.12 359 GLN A N 1
ATOM 2730 C CA . GLN A 1 359 ? 56.043 9.886 -57.239 1.00 95.12 359 GLN A CA 1
ATOM 2731 C C . GLN A 1 359 ? 55.799 10.283 -58.701 1.00 95.12 359 GLN A C 1
ATOM 2733 O O . GLN A 1 359 ? 56.750 10.489 -59.455 1.00 95.12 359 GLN A O 1
ATOM 2738 N N . ALA A 1 360 ? 54.536 10.464 -59.098 1.00 93.00 360 ALA A N 1
ATOM 2739 C CA . ALA A 1 360 ? 54.189 10.906 -60.446 1.00 93.00 360 ALA A CA 1
ATOM 2740 C C . ALA A 1 360 ? 54.752 12.304 -60.758 1.00 93.00 360 ALA A C 1
ATOM 2742 O O . ALA A 1 360 ? 55.248 12.534 -61.860 1.00 93.00 360 ALA A O 1
ATOM 2743 N N . LYS A 1 361 ? 54.733 13.235 -59.793 1.00 93.69 361 LYS A N 1
ATOM 2744 C CA . LYS A 1 361 ? 55.358 14.562 -59.938 1.00 93.69 361 LYS A CA 1
ATOM 2745 C C . LYS A 1 361 ? 56.879 14.477 -60.074 1.00 93.69 361 LYS A C 1
ATOM 2747 O O . LYS A 1 361 ? 57.432 15.094 -60.978 1.00 93.69 361 LYS A O 1
ATOM 2752 N N . GLN A 1 362 ? 57.545 13.666 -59.254 1.00 94.25 362 GLN A N 1
ATOM 2753 C CA . GLN A 1 362 ? 58.990 13.440 -59.377 1.00 94.25 362 GLN A CA 1
ATOM 2754 C C . GLN A 1 362 ? 59.364 12.828 -60.736 1.00 94.25 362 GLN A C 1
ATOM 2756 O O . GLN A 1 362 ? 60.380 13.195 -61.323 1.00 94.25 362 GLN A O 1
ATOM 2761 N N . ALA A 1 363 ? 58.538 11.929 -61.279 1.00 91.94 363 ALA A N 1
ATOM 2762 C CA . ALA A 1 363 ? 58.741 11.379 -62.619 1.00 91.94 363 ALA A CA 1
ATOM 2763 C C . ALA A 1 363 ? 58.625 12.452 -63.720 1.00 91.94 363 ALA A C 1
ATOM 2765 O O . ALA A 1 363 ? 59.378 12.417 -64.690 1.00 91.94 363 ALA A O 1
ATOM 2766 N N . VAL A 1 364 ? 57.732 13.440 -63.563 1.00 92.00 364 VAL A N 1
ATOM 2767 C CA . VAL A 1 364 ? 57.631 14.597 -64.475 1.00 92.00 364 VAL A CA 1
ATOM 2768 C C . VAL A 1 364 ? 58.896 15.452 -64.454 1.00 92.00 364 VAL A C 1
ATOM 2770 O O . VAL A 1 364 ? 59.317 15.934 -65.508 1.00 92.00 364 VAL A O 1
ATOM 2773 N N . GLU A 1 365 ? 59.480 15.661 -63.274 1.00 92.31 365 GLU A N 1
ATOM 2774 C CA . GLU A 1 365 ? 60.709 16.444 -63.104 1.00 92.31 365 GLU A CA 1
ATOM 2775 C C . GLU A 1 365 ? 61.925 15.735 -63.710 1.00 92.31 365 GLU A C 1
ATOM 2777 O O . GLU A 1 365 ? 62.725 16.375 -64.388 1.00 92.31 365 GLU A O 1
ATOM 2782 N N . LYS A 1 366 ? 62.028 14.412 -63.531 1.00 91.62 366 LYS A N 1
ATOM 2783 C CA . LYS A 1 366 ? 63.149 13.593 -64.026 1.00 91.62 366 LYS A CA 1
ATOM 2784 C C . LYS A 1 366 ? 63.078 13.254 -65.523 1.00 91.62 366 LYS A C 1
ATOM 2786 O O . LYS A 1 366 ? 64.077 12.827 -66.093 1.00 91.62 366 LYS A O 1
ATOM 2791 N N . ALA A 1 367 ? 61.923 13.402 -66.173 1.00 88.56 367 ALA A N 1
ATOM 2792 C CA . ALA A 1 367 ? 61.754 13.045 -67.581 1.00 88.56 367 ALA A CA 1
ATOM 2793 C C . ALA A 1 367 ? 62.467 14.030 -68.531 1.00 88.56 367 ALA A C 1
ATOM 2795 O O . ALA A 1 367 ? 62.215 15.240 -68.499 1.00 88.56 367 ALA A O 1
ATOM 2796 N N . ALA A 1 368 ? 63.301 13.497 -69.432 1.00 83.19 368 ALA A N 1
ATOM 2797 C CA . ALA A 1 368 ? 64.022 14.280 -70.435 1.00 83.19 368 ALA A CA 1
ATOM 2798 C C . ALA A 1 368 ? 63.064 15.035 -71.386 1.00 83.19 368 ALA A C 1
ATOM 2800 O O . ALA A 1 368 ? 61.985 14.523 -71.723 1.00 83.19 368 ALA A O 1
ATOM 2801 N N . PRO A 1 369 ? 63.428 16.250 -71.845 1.00 77.88 369 PRO A N 1
ATOM 2802 C CA . PRO A 1 369 ? 62.678 16.959 -72.875 1.00 77.88 369 PRO A CA 1
ATOM 2803 C C . PRO A 1 369 ? 62.817 16.213 -74.213 1.00 77.88 369 PRO A C 1
ATOM 2805 O O . PRO A 1 369 ? 63.797 16.368 -74.929 1.00 77.88 369 PRO A O 1
ATOM 2808 N N . GLY A 1 370 ? 61.857 15.338 -74.515 1.00 71.88 370 GLY A N 1
ATOM 2809 C CA . GLY A 1 370 ? 61.807 14.580 -75.768 1.00 71.88 370 GLY A CA 1
ATOM 2810 C C . GLY A 1 370 ? 61.159 15.347 -76.926 1.00 71.88 370 GLY A C 1
ATOM 2811 O O . GLY A 1 370 ? 60.569 16.412 -76.736 1.00 71.88 370 GLY A O 1
ATOM 2812 N N . ASN A 1 371 ? 61.232 14.749 -78.117 1.00 66.19 371 ASN A N 1
ATOM 2813 C CA . ASN A 1 371 ? 60.702 15.292 -79.368 1.00 66.19 371 ASN A CA 1
ATOM 2814 C C . ASN A 1 371 ? 59.174 15.543 -79.302 1.00 66.19 371 ASN A C 1
ATOM 2816 O O . ASN A 1 371 ? 58.452 14.858 -78.573 1.00 66.19 371 ASN A O 1
ATOM 2820 N N . ILE A 1 372 ? 58.678 16.519 -80.074 1.00 65.81 372 ILE A N 1
ATOM 2821 C CA . ILE A 1 372 ? 57.348 17.164 -79.925 1.00 65.81 372 ILE A CA 1
ATOM 2822 C C . ILE A 1 372 ? 56.166 16.171 -79.915 1.00 65.81 372 ILE A C 1
ATOM 2824 O O . ILE A 1 372 ? 55.154 16.409 -79.250 1.00 65.81 372 ILE A O 1
ATOM 2828 N N . PHE A 1 373 ? 56.290 15.039 -80.609 1.00 68.44 373 PHE A N 1
ATOM 2829 C CA . PHE A 1 373 ? 55.194 14.083 -80.777 1.00 68.44 373 PHE A CA 1
ATOM 2830 C C . PHE A 1 373 ? 55.113 12.999 -79.687 1.00 68.44 373 PHE A C 1
ATOM 2832 O O . PHE A 1 373 ? 54.016 12.550 -79.358 1.00 68.44 373 PHE A O 1
ATOM 2839 N N . SER A 1 374 ? 56.234 12.631 -79.059 1.00 71.88 374 SER A N 1
ATOM 2840 C CA . SER A 1 374 ? 56.303 11.569 -78.043 1.00 71.88 374 SER A CA 1
ATOM 2841 C C . SER A 1 374 ? 57.363 11.894 -76.988 1.00 71.88 374 SER A C 1
ATOM 2843 O O . SER A 1 374 ? 58.454 11.321 -76.972 1.00 71.88 374 SER A O 1
ATOM 2845 N N . SER A 1 375 ? 57.067 12.854 -76.107 1.00 84.44 375 SER A N 1
ATOM 2846 C CA . SER A 1 375 ? 57.954 13.158 -74.983 1.00 84.44 375 SER A CA 1
ATOM 2847 C C . SER A 1 375 ? 57.510 12.398 -73.725 1.00 84.44 375 SER A C 1
ATOM 2849 O O . SER A 1 375 ? 56.374 12.582 -73.274 1.00 84.44 375 SER A O 1
ATOM 2851 N N . PRO A 1 376 ? 58.404 11.616 -73.088 1.00 86.81 376 PRO A N 1
ATOM 2852 C CA . PRO A 1 376 ? 58.137 10.968 -71.798 1.00 86.81 376 PRO A CA 1
ATOM 2853 C C . PRO A 1 376 ? 57.594 11.941 -70.737 1.00 86.81 376 PRO A C 1
ATOM 2855 O O . PRO A 1 376 ? 56.772 11.588 -69.892 1.00 86.81 376 PRO A O 1
ATOM 2858 N N . LYS A 1 377 ? 57.987 13.217 -70.830 1.00 87.56 377 LYS A N 1
ATOM 2859 C CA . LYS A 1 377 ? 57.502 14.307 -69.979 1.00 87.56 377 LYS A CA 1
ATOM 2860 C C . LYS A 1 377 ? 56.007 14.601 -70.150 1.00 87.56 377 LYS A C 1
ATOM 2862 O O . LYS A 1 377 ? 55.334 14.918 -69.168 1.00 87.56 377 LYS A O 1
ATOM 2867 N N . ARG A 1 378 ? 55.460 14.513 -71.369 1.00 88.69 378 ARG A N 1
ATOM 2868 C CA . ARG A 1 378 ? 54.021 14.704 -71.626 1.00 88.69 378 ARG A CA 1
ATOM 2869 C C . ARG A 1 378 ? 53.201 13.572 -71.010 1.00 88.69 378 ARG A C 1
ATOM 2871 O O . ARG A 1 378 ? 52.155 13.848 -70.421 1.00 88.69 378 ARG A O 1
ATOM 2878 N N . ASP A 1 379 ? 53.684 12.338 -71.089 1.00 89.00 379 ASP A N 1
ATOM 2879 C CA . ASP A 1 379 ? 52.988 11.178 -70.524 1.00 89.00 379 ASP A CA 1
ATOM 2880 C C . ASP A 1 379 ? 53.059 11.154 -68.994 1.00 89.00 379 ASP A C 1
ATOM 2882 O O . ASP A 1 379 ? 52.030 10.970 -68.341 1.00 89.00 379 ASP A O 1
ATOM 2886 N N . ALA A 1 380 ? 54.211 11.499 -68.408 1.00 89.31 380 ALA A N 1
ATOM 2887 C CA . ALA A 1 380 ? 54.335 11.699 -66.964 1.00 89.31 380 ALA A CA 1
ATOM 2888 C C . ALA A 1 380 ? 53.378 12.797 -66.451 1.00 89.31 380 ALA A C 1
ATOM 2890 O O . ALA A 1 380 ? 52.725 12.628 -65.419 1.00 89.31 380 ALA A O 1
ATOM 2891 N N . LYS A 1 381 ? 53.213 13.907 -67.195 1.00 91.38 381 LYS A N 1
ATOM 2892 C CA . LYS A 1 381 ? 52.263 14.979 -66.837 1.00 91.38 381 LYS A CA 1
ATOM 2893 C C . LYS A 1 381 ? 50.815 14.499 -66.885 1.00 91.38 381 LYS A C 1
ATOM 2895 O O . LYS A 1 381 ? 50.049 14.790 -65.967 1.00 91.38 381 LYS A O 1
ATOM 2900 N N . LYS A 1 382 ? 50.428 13.756 -67.929 1.00 93.69 382 LYS A N 1
ATOM 2901 C CA . LYS A 1 382 ? 49.086 13.155 -68.018 1.00 93.69 382 LYS A CA 1
ATOM 2902 C C . LYS A 1 382 ? 48.828 12.211 -66.843 1.00 93.69 382 LYS A C 1
ATOM 2904 O O . LYS A 1 382 ? 47.744 12.266 -66.264 1.00 93.69 382 LYS A O 1
ATOM 2909 N N . LEU A 1 383 ? 49.815 11.396 -66.465 1.00 93.00 383 LEU A N 1
ATOM 2910 C CA . LEU A 1 383 ? 49.715 10.487 -65.324 1.00 93.00 383 LEU A CA 1
ATOM 2911 C C . LEU A 1 383 ? 49.541 11.250 -64.002 1.00 93.00 383 LEU A C 1
ATOM 2913 O O . LEU A 1 383 ? 48.635 10.929 -63.237 1.00 93.00 383 LEU A O 1
ATOM 2917 N N . ALA A 1 384 ? 50.329 12.302 -63.765 1.00 92.38 384 ALA A N 1
ATOM 2918 C CA . ALA A 1 384 ? 50.200 13.143 -62.574 1.00 92.38 384 ALA A CA 1
ATOM 2919 C C . ALA A 1 384 ? 48.819 13.822 -62.484 1.00 92.38 384 ALA A C 1
ATOM 2921 O O . ALA A 1 384 ? 48.192 13.818 -61.424 1.00 92.38 384 ALA A O 1
ATOM 2922 N N . VAL A 1 385 ? 48.294 14.342 -63.602 1.00 96.06 385 VAL A N 1
ATOM 2923 C CA . VAL A 1 385 ? 46.937 14.918 -63.665 1.00 96.06 385 VAL A CA 1
ATOM 2924 C C . VAL A 1 385 ? 45.867 13.851 -63.420 1.00 96.06 385 VAL A C 1
ATOM 2926 O O . VAL A 1 385 ? 44.895 14.112 -62.709 1.00 96.06 385 VAL A O 1
ATOM 2929 N N . LYS A 1 386 ? 46.032 12.639 -63.969 1.00 95.06 386 LYS A N 1
ATOM 2930 C CA . LYS A 1 386 ? 45.124 11.511 -63.717 1.00 95.06 386 LYS A CA 1
ATOM 2931 C C . LYS A 1 386 ? 45.098 11.158 -62.227 1.00 95.06 386 LYS A C 1
ATOM 2933 O O . LYS A 1 386 ? 44.014 11.115 -61.653 1.00 95.06 386 LYS A O 1
ATOM 2938 N N . LYS A 1 387 ? 46.264 11.027 -61.587 1.00 93.50 387 LYS A N 1
ATOM 2939 C CA . LYS A 1 387 ? 46.390 10.761 -60.144 1.00 93.50 387 LYS A CA 1
ATOM 2940 C C . LYS A 1 387 ? 45.795 11.872 -59.284 1.00 93.50 387 LYS A C 1
ATOM 2942 O O . LYS A 1 387 ? 45.111 11.598 -58.305 1.00 93.50 387 LYS A O 1
ATOM 2947 N N . GLN A 1 388 ? 45.949 13.131 -59.693 1.00 94.38 388 GLN A N 1
ATOM 2948 C CA . GLN A 1 388 ? 45.314 14.258 -59.009 1.00 94.38 388 GLN A CA 1
ATOM 2949 C C . GLN A 1 388 ? 43.782 14.213 -59.107 1.00 94.38 388 GLN A C 1
ATOM 2951 O O . GLN A 1 388 ? 43.092 14.546 -58.145 1.00 94.38 388 GLN A O 1
ATOM 2956 N N . ARG A 1 389 ? 43.232 13.811 -60.261 1.00 96.00 389 ARG A N 1
ATOM 2957 C CA . ARG A 1 389 ? 41.784 13.616 -60.432 1.00 96.00 389 ARG A CA 1
ATOM 2958 C C . ARG A 1 389 ? 41.273 12.428 -59.620 1.00 96.00 389 ARG A C 1
ATOM 2960 O O . ARG A 1 389 ? 40.198 12.542 -59.046 1.00 96.00 389 ARG A O 1
ATOM 2967 N N . GLU A 1 390 ? 42.024 11.328 -59.561 1.00 94.25 390 GLU A N 1
ATOM 2968 C CA . GLU A 1 390 ? 41.712 10.168 -58.711 1.00 94.25 390 GLU A CA 1
ATOM 2969 C C . GLU A 1 390 ? 41.645 10.584 -57.236 1.00 94.25 390 GLU A C 1
ATOM 2971 O O . GLU A 1 390 ? 40.610 10.378 -56.613 1.00 94.25 390 GLU A O 1
ATOM 2976 N N . LEU A 1 391 ? 42.658 11.296 -56.729 1.00 93.56 391 LEU A N 1
ATOM 2977 C CA . LEU A 1 391 ? 42.677 11.823 -55.358 1.00 93.56 391 LEU A CA 1
ATOM 2978 C C . LEU A 1 391 ? 41.498 12.761 -55.061 1.00 93.56 391 LEU A C 1
ATOM 2980 O O . LEU A 1 391 ? 40.880 12.672 -54.005 1.00 93.56 391 LEU A O 1
ATOM 2984 N N . LYS A 1 392 ? 41.141 13.660 -55.988 1.00 95.69 392 LYS A N 1
ATOM 2985 C CA . LYS A 1 392 ? 39.964 14.527 -55.804 1.00 95.69 392 LYS A CA 1
ATOM 2986 C C . LYS A 1 392 ? 38.665 13.722 -55.734 1.00 95.69 392 LYS A C 1
ATOM 2988 O O . LYS A 1 392 ? 37.839 13.994 -54.870 1.00 95.69 392 LYS A O 1
ATOM 2993 N N . LYS A 1 393 ? 38.498 12.727 -56.612 1.00 96.19 393 LYS A N 1
ATOM 2994 C CA . LYS A 1 393 ? 37.308 11.866 -56.634 1.00 96.19 393 LYS A CA 1
ATOM 2995 C C . LYS A 1 393 ? 37.170 11.042 -55.356 1.00 96.19 393 LYS A C 1
ATOM 2997 O O . LYS A 1 393 ? 36.060 10.944 -54.843 1.00 96.19 393 LYS A O 1
ATOM 3002 N N . THR A 1 394 ? 38.261 10.481 -54.833 1.00 93.69 394 THR A N 1
ATOM 3003 C CA . THR A 1 394 ? 38.219 9.724 -53.571 1.00 93.69 394 THR A CA 1
ATOM 3004 C C . THR A 1 394 ? 37.887 10.630 -52.393 1.00 93.69 394 THR A C 1
ATOM 3006 O O . THR A 1 394 ? 36.992 10.302 -51.627 1.00 93.69 394 THR A O 1
ATOM 3009 N N . LEU A 1 395 ? 38.491 11.822 -52.308 1.00 93.81 395 LEU A N 1
ATOM 3010 C CA . LEU A 1 395 ? 38.154 12.789 -51.257 1.00 93.81 395 LEU A CA 1
ATOM 3011 C C . LEU A 1 395 ? 36.693 13.256 -51.325 1.00 93.81 395 LEU A C 1
ATOM 3013 O O . LEU A 1 395 ? 36.070 13.477 -50.291 1.00 93.81 395 LEU A O 1
ATOM 3017 N N . GLU A 1 396 ? 36.129 13.438 -52.520 1.00 96.00 396 GLU A N 1
ATOM 3018 C CA . GLU A 1 396 ? 34.708 13.771 -52.675 1.00 96.00 396 GLU A CA 1
ATOM 3019 C C . GLU A 1 396 ? 33.786 12.611 -52.277 1.00 96.00 396 GLU A C 1
ATOM 3021 O O . GLU A 1 396 ? 32.750 12.856 -51.657 1.00 96.00 396 GLU A O 1
ATOM 3026 N N . ALA A 1 397 ? 34.151 11.366 -52.599 1.00 94.88 397 ALA A N 1
ATOM 3027 C CA . ALA A 1 397 ? 33.412 10.179 -52.173 1.00 94.88 397 ALA A CA 1
ATOM 3028 C C . ALA A 1 397 ? 33.437 10.024 -50.642 1.00 94.88 397 ALA A C 1
ATOM 3030 O O . ALA A 1 397 ? 32.376 9.931 -50.027 1.00 94.88 397 ALA A O 1
ATOM 3031 N N . ASP A 1 398 ? 34.615 10.140 -50.023 1.00 93.75 398 ASP A N 1
ATOM 3032 C CA . ASP A 1 398 ? 34.784 10.079 -48.567 1.00 93.75 398 ASP A CA 1
ATOM 3033 C C . ASP A 1 398 ? 34.000 11.197 -47.860 1.00 93.75 398 ASP A C 1
ATOM 3035 O O . ASP A 1 398 ? 33.369 10.980 -46.822 1.00 93.75 398 ASP A O 1
ATOM 3039 N N . LYS A 1 399 ? 33.974 12.409 -48.435 1.00 94.69 399 LYS A N 1
ATOM 3040 C CA . LYS A 1 399 ? 33.163 13.529 -47.923 1.00 94.69 399 LYS A CA 1
ATOM 3041 C C . LYS A 1 399 ? 31.664 13.236 -47.968 1.00 94.69 399 LYS A C 1
ATOM 3043 O O . LYS A 1 399 ? 30.959 13.594 -47.030 1.00 94.69 399 LYS A O 1
ATOM 3048 N N . LYS A 1 400 ? 31.167 12.607 -49.036 1.00 95.94 400 LYS A N 1
ATOM 3049 C CA . LYS A 1 400 ? 29.748 12.233 -49.147 1.00 95.94 400 LYS A CA 1
ATOM 3050 C C . LYS A 1 400 ? 29.384 11.158 -48.132 1.00 95.94 400 LYS A C 1
ATOM 3052 O O . LYS A 1 400 ? 28.471 11.359 -47.341 1.00 95.94 400 LYS A O 1
ATOM 3057 N N . GLU A 1 401 ? 30.153 10.075 -48.089 1.00 94.38 401 GLU A N 1
ATOM 3058 C CA . GLU A 1 401 ? 29.916 8.986 -47.144 1.00 94.38 401 GLU A CA 1
ATOM 3059 C C . GLU A 1 401 ? 30.018 9.465 -45.683 1.00 94.38 401 GLU A C 1
ATOM 3061 O O . GLU A 1 401 ? 29.180 9.114 -44.857 1.00 94.38 401 GLU A O 1
ATOM 3066 N N . SER A 1 402 ? 30.996 10.319 -45.352 1.00 93.19 402 SER A N 1
ATOM 3067 C CA . SER A 1 402 ? 31.128 10.865 -43.990 1.00 93.19 402 SER A CA 1
ATOM 3068 C C . SER A 1 402 ? 29.992 11.821 -43.626 1.00 93.19 402 SER A C 1
ATOM 3070 O O . SER A 1 402 ? 29.538 11.809 -42.481 1.00 93.19 402 SER A O 1
ATOM 3072 N N . ALA A 1 403 ? 29.480 12.601 -44.585 1.00 95.25 403 ALA A N 1
ATOM 3073 C CA . ALA A 1 403 ? 28.279 13.408 -44.391 1.00 95.25 403 ALA A CA 1
ATOM 3074 C C . ALA A 1 403 ? 27.040 12.531 -44.137 1.00 95.25 403 ALA A C 1
ATOM 3076 O O . ALA A 1 403 ? 26.233 12.856 -43.265 1.00 95.25 403 ALA A O 1
ATOM 3077 N N . ASP A 1 404 ? 26.908 11.400 -44.832 1.00 96.56 404 ASP A N 1
ATOM 3078 C CA . ASP A 1 404 ? 25.802 10.464 -44.620 1.00 96.56 404 ASP A CA 1
ATOM 3079 C C . ASP A 1 404 ? 25.907 9.748 -43.265 1.00 96.56 404 ASP A C 1
ATOM 3081 O O . ASP A 1 404 ? 24.909 9.640 -42.548 1.00 96.56 404 ASP A O 1
ATOM 3085 N N . ILE A 1 405 ? 27.109 9.337 -42.836 1.00 94.31 405 ILE A N 1
ATOM 3086 C CA . ILE A 1 405 ? 27.323 8.819 -41.474 1.00 94.31 405 ILE A CA 1
ATOM 3087 C C . ILE A 1 405 ? 27.001 9.891 -40.425 1.00 94.31 405 ILE A C 1
ATOM 3089 O O . ILE A 1 405 ? 26.365 9.579 -39.418 1.00 94.31 405 ILE A O 1
ATOM 3093 N N . ALA A 1 406 ? 27.385 11.149 -40.652 1.00 94.31 406 ALA A N 1
ATOM 3094 C CA . ALA A 1 406 ? 27.094 12.247 -39.733 1.00 94.31 406 ALA A CA 1
ATOM 3095 C C . ALA A 1 406 ? 25.584 12.513 -39.597 1.00 94.31 406 ALA A C 1
ATOM 3097 O O . ALA A 1 406 ? 25.099 12.667 -38.475 1.00 94.31 406 ALA A O 1
ATOM 3098 N N . ARG A 1 407 ? 24.826 12.499 -40.704 1.00 96.38 407 ARG A N 1
ATOM 3099 C CA . ARG A 1 407 ? 23.353 12.588 -40.674 1.00 96.38 407 ARG A CA 1
ATOM 3100 C C . ARG A 1 407 ? 22.742 11.422 -39.901 1.00 96.38 407 ARG A C 1
ATOM 3102 O O . ARG A 1 407 ? 21.977 11.647 -38.969 1.00 96.38 407 ARG A O 1
ATOM 3109 N N . ASN A 1 408 ? 23.163 10.194 -40.208 1.00 95.31 408 ASN A N 1
ATOM 3110 C CA . ASN A 1 408 ? 22.690 8.997 -39.512 1.00 95.31 408 ASN A CA 1
ATOM 3111 C C . ASN A 1 408 ? 23.001 9.039 -38.006 1.00 95.31 408 ASN A C 1
ATOM 3113 O O . ASN A 1 408 ? 22.179 8.621 -37.195 1.00 95.31 408 ASN A O 1
ATOM 3117 N N . LEU A 1 409 ? 24.165 9.564 -37.608 1.00 95.12 409 LEU A N 1
ATOM 3118 C CA . LEU A 1 409 ? 24.518 9.774 -36.201 1.00 95.12 409 LEU A CA 1
ATOM 3119 C C . LEU A 1 409 ? 23.636 10.827 -35.533 1.00 95.12 409 LEU A C 1
ATOM 3121 O O . LEU A 1 409 ? 23.226 10.637 -34.387 1.00 95.12 409 LEU A O 1
ATOM 3125 N N . GLN A 1 410 ? 23.331 11.924 -36.224 1.00 95.50 410 GLN A N 1
ATOM 3126 C CA . GLN A 1 410 ? 22.441 12.957 -35.706 1.00 95.50 410 GLN A CA 1
ATOM 3127 C C . GLN A 1 410 ? 21.025 12.404 -35.491 1.00 95.50 410 GLN A C 1
ATOM 3129 O O . GLN A 1 410 ? 20.438 12.622 -34.429 1.00 95.50 410 GLN A O 1
ATOM 3134 N N . ASP A 1 411 ? 20.503 11.642 -36.450 1.00 95.62 411 ASP A N 1
ATOM 3135 C CA . ASP A 1 411 ? 19.186 11.013 -36.346 1.00 95.62 411 ASP A CA 1
ATOM 3136 C C . ASP A 1 411 ? 19.162 9.930 -35.264 1.00 95.62 411 ASP A C 1
ATOM 3138 O O . ASP A 1 411 ? 18.243 9.902 -34.447 1.00 95.62 411 ASP A O 1
ATOM 3142 N N . ALA A 1 412 ? 20.220 9.119 -35.158 1.00 93.50 412 ALA A N 1
ATOM 3143 C CA . ALA A 1 412 ? 20.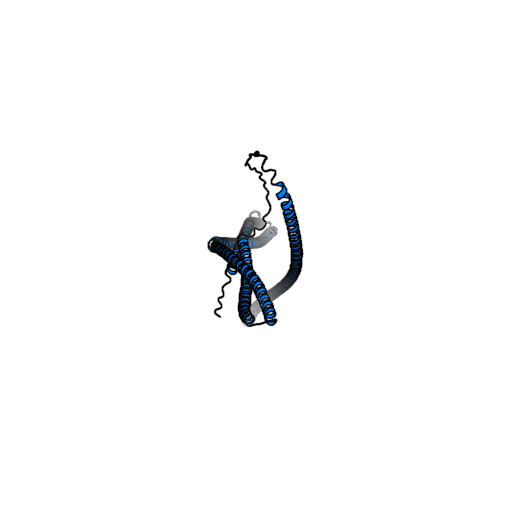374 8.152 -34.075 1.00 93.50 412 ALA A CA 1
ATOM 3144 C C . ALA A 1 412 ? 20.435 8.831 -32.695 1.00 93.50 412 ALA A C 1
ATOM 3146 O O . ALA A 1 412 ? 19.859 8.323 -31.733 1.00 93.50 412 ALA A O 1
ATOM 3147 N N . THR A 1 413 ? 21.077 10.000 -32.593 1.00 94.06 413 THR A N 1
ATOM 3148 C CA . THR A 1 413 ? 21.143 10.789 -31.350 1.00 94.06 413 THR A CA 1
ATOM 3149 C C . THR A 1 413 ? 19.759 11.293 -30.947 1.00 94.06 413 THR A C 1
ATOM 3151 O O . THR A 1 413 ? 19.362 11.124 -29.795 1.00 94.06 413 THR A O 1
ATOM 3154 N N . LYS A 1 414 ? 18.997 11.852 -31.897 1.00 95.44 414 LYS A N 1
ATOM 3155 C CA . LYS A 1 414 ? 17.611 12.297 -31.669 1.00 95.44 414 LYS A CA 1
ATOM 3156 C C . LYS A 1 414 ? 16.694 11.128 -31.308 1.00 95.44 414 LYS A C 1
ATOM 3158 O O . LYS A 1 414 ? 15.877 11.248 -30.400 1.00 95.44 414 LYS A O 1
ATOM 3163 N N . SER A 1 415 ? 16.838 9.986 -31.986 1.00 92.25 415 SER A N 1
ATOM 3164 C CA . SER A 1 415 ? 16.054 8.794 -31.656 1.00 92.25 415 SER A CA 1
ATOM 3165 C C . SER A 1 415 ? 16.396 8.275 -30.264 1.00 92.25 415 SER A C 1
ATOM 3167 O O . SER A 1 415 ? 15.493 7.942 -29.508 1.00 92.25 415 SER A O 1
ATOM 3169 N N . LYS A 1 416 ? 17.683 8.283 -29.889 1.00 93.25 416 LYS A N 1
ATOM 3170 C CA . LYS A 1 416 ? 18.141 7.834 -28.574 1.00 93.25 416 LYS A CA 1
ATOM 3171 C C . LYS A 1 416 ? 17.535 8.692 -27.465 1.00 93.25 416 LYS A C 1
ATOM 3173 O O . LYS A 1 416 ? 16.922 8.132 -26.561 1.00 93.25 416 LYS A O 1
ATOM 3178 N N . SER A 1 417 ? 17.637 10.019 -27.560 1.00 93.62 417 SER A N 1
ATOM 3179 C CA . SER A 1 417 ? 17.064 10.919 -26.549 1.00 93.62 417 SER A CA 1
ATOM 3180 C C . SER A 1 417 ? 15.539 10.803 -26.463 1.00 93.62 417 SER A C 1
ATOM 3182 O O . SER A 1 417 ? 14.984 10.803 -25.368 1.00 93.62 417 SER A O 1
ATOM 3184 N N . SER A 1 418 ? 14.850 10.624 -27.595 1.00 94.81 418 SER A N 1
ATOM 3185 C CA . SER A 1 418 ? 13.405 10.374 -27.603 1.00 94.81 418 SER A CA 1
ATOM 3186 C C . SER A 1 418 ? 13.039 9.063 -26.897 1.00 94.81 418 SER A C 1
ATOM 3188 O O . SER A 1 418 ? 12.157 9.068 -26.039 1.00 94.81 418 SER A O 1
ATOM 3190 N N . THR A 1 419 ? 13.741 7.960 -27.191 1.00 93.06 419 THR A N 1
ATOM 3191 C CA . THR A 1 419 ? 13.501 6.664 -26.528 1.00 93.06 419 THR A CA 1
ATOM 3192 C C . THR A 1 419 ? 13.853 6.685 -25.042 1.00 93.06 419 THR A C 1
ATOM 3194 O O . THR A 1 419 ? 13.181 6.041 -24.245 1.00 93.06 419 THR A O 1
ATOM 3197 N N . GLU A 1 420 ? 14.870 7.452 -24.646 1.00 93.12 420 GLU A N 1
ATOM 3198 C CA . GLU A 1 420 ? 15.267 7.622 -23.248 1.00 93.12 420 GLU A CA 1
ATOM 3199 C C . GLU A 1 420 ? 14.198 8.375 -22.449 1.00 93.12 420 GLU A C 1
ATOM 3201 O O . GLU A 1 420 ? 13.808 7.919 -21.375 1.00 93.12 420 GLU A O 1
ATOM 3206 N N . ASN A 1 421 ? 13.635 9.449 -23.010 1.00 94.50 421 ASN A N 1
ATOM 3207 C CA . ASN A 1 421 ? 12.509 10.157 -22.398 1.00 94.50 421 ASN A CA 1
ATOM 3208 C C . ASN A 1 421 ? 11.267 9.260 -22.284 1.00 94.50 421 ASN A C 1
ATOM 3210 O O . ASN A 1 421 ? 10.630 9.221 -21.235 1.00 94.50 421 ASN A O 1
ATOM 3214 N N . GLN A 1 422 ? 10.950 8.476 -23.322 1.00 93.94 422 GLN A N 1
ATOM 3215 C CA . GLN A 1 422 ? 9.839 7.516 -23.272 1.00 93.94 422 GLN A CA 1
ATOM 3216 C C . GLN A 1 422 ? 10.050 6.434 -22.204 1.00 93.94 422 GLN A C 1
ATOM 3218 O O . GLN A 1 422 ? 9.106 6.077 -21.496 1.00 93.94 422 GLN A O 1
ATOM 3223 N N . ALA A 1 423 ? 11.277 5.927 -22.059 1.00 92.88 423 ALA A N 1
ATOM 3224 C CA . ALA A 1 423 ? 11.625 4.964 -21.021 1.00 92.88 423 ALA A CA 1
ATOM 3225 C C . ALA A 1 423 ? 11.522 5.578 -19.615 1.00 92.88 423 ALA A C 1
ATOM 3227 O O . ALA A 1 423 ? 10.990 4.930 -18.711 1.00 92.88 423 ALA A O 1
ATOM 3228 N N . ALA A 1 424 ? 11.960 6.827 -19.435 1.00 95.12 424 ALA A N 1
ATOM 3229 C CA . ALA A 1 42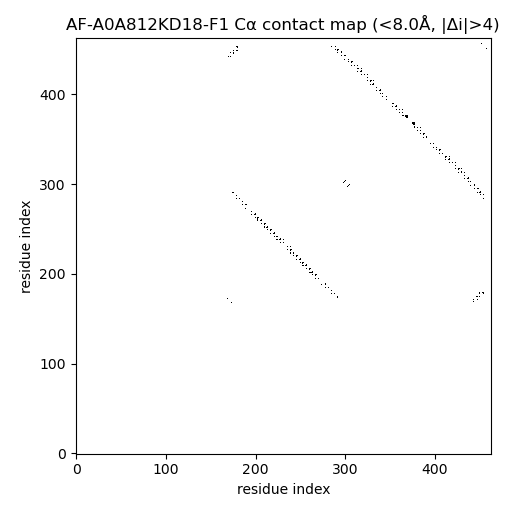4 ? 11.830 7.559 -18.176 1.00 95.12 424 ALA A CA 1
ATOM 3230 C C . ALA A 1 424 ? 10.357 7.805 -17.803 1.00 95.12 424 ALA A C 1
ATOM 3232 O O . ALA A 1 424 ? 9.949 7.521 -16.674 1.00 95.12 424 ALA A O 1
ATOM 3233 N N . ASP A 1 425 ? 9.533 8.238 -18.759 1.00 96.06 425 ASP A N 1
ATOM 3234 C CA . ASP A 1 425 ? 8.094 8.434 -18.562 1.00 96.06 425 ASP A CA 1
ATOM 3235 C C . ASP A 1 425 ? 7.379 7.118 -18.227 1.00 96.06 425 ASP A C 1
ATOM 3237 O O . ASP A 1 425 ? 6.517 7.074 -17.344 1.00 96.06 425 ASP A O 1
ATOM 3241 N N . ALA A 1 426 ? 7.731 6.023 -18.911 1.00 94.06 426 ALA A N 1
ATOM 3242 C CA . ALA A 1 426 ? 7.179 4.700 -18.633 1.00 94.06 426 ALA A CA 1
ATOM 3243 C C . ALA A 1 426 ? 7.584 4.197 -17.238 1.00 94.06 426 ALA A C 1
ATOM 3245 O O . ALA A 1 426 ? 6.740 3.675 -16.509 1.00 94.06 426 ALA A O 1
ATOM 3246 N N . ALA A 1 427 ? 8.841 4.408 -16.837 1.00 93.25 427 ALA A N 1
ATOM 3247 C CA . ALA A 1 427 ? 9.328 4.068 -15.504 1.00 93.25 427 ALA A CA 1
ATOM 3248 C C . ALA A 1 427 ? 8.631 4.890 -14.407 1.00 93.25 427 ALA A C 1
ATOM 3250 O O . ALA A 1 427 ? 8.239 4.331 -13.386 1.00 93.25 427 ALA A O 1
ATOM 3251 N N . SER A 1 428 ? 8.405 6.189 -14.629 1.00 95.62 428 SER A N 1
ATOM 3252 C CA . SER A 1 428 ? 7.663 7.047 -13.695 1.00 95.62 428 SER A CA 1
ATOM 3253 C C . SER A 1 428 ? 6.209 6.589 -13.527 1.00 95.62 428 SER A C 1
ATOM 3255 O O . SER A 1 428 ? 5.708 6.486 -12.405 1.00 95.62 428 SER A O 1
ATOM 3257 N N . LYS A 1 429 ? 5.534 6.238 -14.631 1.00 95.81 429 LYS A N 1
ATOM 3258 C CA . LYS A 1 429 ? 4.166 5.691 -14.597 1.00 95.81 429 LYS A CA 1
ATOM 3259 C C . LYS A 1 429 ? 4.094 4.356 -13.859 1.00 95.81 429 LYS A C 1
ATOM 3261 O O . LYS A 1 429 ? 3.156 4.157 -13.092 1.00 95.81 429 LYS A O 1
ATOM 3266 N N . LEU A 1 430 ? 5.075 3.476 -14.063 1.00 94.62 430 LEU A N 1
ATOM 3267 C CA . LEU A 1 430 ? 5.183 2.216 -13.331 1.00 94.62 430 LEU A CA 1
ATOM 3268 C C . LEU A 1 430 ? 5.379 2.457 -11.831 1.00 94.62 430 LEU A C 1
ATOM 3270 O O . LEU A 1 430 ? 4.623 1.912 -11.038 1.00 94.62 430 LEU A O 1
ATOM 3274 N N . ALA A 1 431 ? 6.314 3.329 -11.448 1.00 95.75 431 ALA A N 1
ATOM 3275 C CA . ALA A 1 431 ? 6.563 3.647 -10.043 1.00 95.75 431 ALA A CA 1
ATOM 3276 C C . ALA A 1 431 ? 5.308 4.204 -9.350 1.00 95.75 431 ALA A C 1
ATOM 3278 O O . ALA A 1 431 ? 5.005 3.841 -8.215 1.00 95.75 431 ALA A O 1
ATOM 3279 N N . LYS A 1 432 ? 4.536 5.047 -10.050 1.00 95.81 432 LYS A N 1
ATOM 3280 C CA . LYS A 1 432 ? 3.250 5.541 -9.548 1.00 95.81 432 LYS A CA 1
ATOM 3281 C C . LYS A 1 432 ? 2.225 4.414 -9.381 1.00 95.81 432 LYS A C 1
ATOM 3283 O O . LYS A 1 432 ? 1.599 4.331 -8.332 1.00 95.81 432 LYS A O 1
ATOM 3288 N N . ALA A 1 433 ? 2.075 3.539 -10.376 1.00 93.88 433 ALA A N 1
ATOM 3289 C CA . ALA A 1 433 ? 1.131 2.422 -10.307 1.00 93.88 433 ALA A CA 1
ATOM 3290 C C . ALA A 1 433 ? 1.490 1.420 -9.190 1.00 93.88 433 ALA A C 1
ATOM 3292 O O . ALA A 1 433 ? 0.606 0.923 -8.495 1.00 93.88 433 ALA A O 1
ATOM 3293 N N . GLU A 1 434 ? 2.781 1.150 -8.980 1.00 94.12 434 GLU A N 1
ATOM 3294 C CA . GLU A 1 434 ? 3.266 0.311 -7.879 1.00 94.12 434 GLU A CA 1
ATOM 3295 C C . GLU A 1 434 ? 3.025 0.960 -6.509 1.00 94.12 434 GLU A C 1
ATOM 3297 O O . GLU A 1 434 ? 2.635 0.269 -5.566 1.00 94.12 434 GLU A O 1
ATOM 3302 N N . ALA A 1 435 ? 3.203 2.281 -6.397 1.00 94.88 435 ALA A N 1
ATOM 3303 C CA . ALA A 1 435 ? 2.878 3.024 -5.183 1.00 94.88 435 ALA A CA 1
ATOM 3304 C C . ALA A 1 435 ? 1.373 2.970 -4.870 1.00 94.88 435 ALA A C 1
ATOM 3306 O O . ALA A 1 435 ? 1.010 2.667 -3.734 1.00 94.88 435 ALA A O 1
ATOM 3307 N N . ASP A 1 436 ? 0.511 3.178 -5.870 1.00 92.94 436 ASP A N 1
ATOM 3308 C CA . ASP A 1 436 ? -0.946 3.079 -5.717 1.00 92.94 436 ASP A CA 1
ATOM 3309 C C . ASP A 1 436 ? -1.359 1.659 -5.266 1.00 92.94 436 ASP A C 1
ATOM 3311 O O . ASP A 1 436 ? -2.129 1.504 -4.319 1.00 92.94 436 ASP A O 1
ATOM 3315 N N . LEU A 1 437 ? -0.777 0.607 -5.861 1.00 93.75 437 LEU A N 1
ATOM 3316 C CA . LEU A 1 437 ? -1.010 -0.784 -5.443 1.00 93.75 437 LEU A CA 1
ATOM 3317 C C . LEU A 1 437 ? -0.518 -1.061 -4.010 1.00 93.75 437 LEU A C 1
ATOM 3319 O O . LEU A 1 437 ? -1.129 -1.846 -3.286 1.00 93.75 437 LEU A O 1
ATOM 3323 N N . SER A 1 438 ? 0.593 -0.451 -3.594 1.00 94.19 438 SER A N 1
ATOM 3324 C CA . SER A 1 438 ? 1.126 -0.583 -2.233 1.00 94.19 438 SER A CA 1
ATOM 3325 C C . SER A 1 438 ? 0.197 0.051 -1.195 1.00 94.19 438 SER A C 1
ATOM 3327 O O . SER A 1 438 ? -0.084 -0.565 -0.167 1.00 94.19 438 SER A O 1
ATOM 3329 N N . VAL A 1 439 ? -0.338 1.243 -1.484 1.00 92.25 439 VAL A N 1
ATOM 3330 C CA . VAL A 1 439 ? -1.324 1.916 -0.624 1.00 92.25 439 VAL A CA 1
ATOM 3331 C C . VAL A 1 439 ? -2.586 1.061 -0.471 1.00 92.25 439 VAL A C 1
ATOM 3333 O O . VAL A 1 439 ? -3.072 0.895 0.647 1.00 92.25 439 VAL A O 1
ATOM 3336 N N . GLU A 1 440 ? -3.068 0.451 -1.556 1.00 91.38 440 GLU A N 1
ATOM 3337 C CA . GLU A 1 440 ? -4.228 -0.450 -1.526 1.00 91.38 440 GLU A CA 1
ATOM 3338 C C . GLU A 1 440 ? -3.969 -1.723 -0.693 1.00 91.38 440 GLU A C 1
ATOM 3340 O O . GLU A 1 440 ? -4.835 -2.200 0.036 1.00 91.38 440 GLU A O 1
ATOM 3345 N N . LYS A 1 441 ? -2.754 -2.285 -0.750 1.00 92.56 441 LYS A N 1
ATOM 3346 C CA . LYS A 1 441 ? -2.379 -3.424 0.108 1.00 92.56 441 LYS A CA 1
ATOM 3347 C C . LYS A 1 441 ? -2.350 -3.034 1.583 1.00 92.56 441 LYS A C 1
ATOM 3349 O O . LYS A 1 441 ? -2.812 -3.795 2.426 1.00 92.56 441 LYS A O 1
ATOM 3354 N N . GLN A 1 442 ? -1.851 -1.840 1.898 1.00 92.62 442 GLN A N 1
ATOM 3355 C CA . GLN A 1 442 ? -1.847 -1.331 3.269 1.00 92.62 442 GLN A CA 1
ATOM 3356 C C . GLN A 1 442 ? -3.266 -1.106 3.807 1.00 92.62 442 GLN A C 1
ATOM 3358 O O . GLN A 1 442 ? -3.508 -1.378 4.984 1.00 92.62 442 GLN A O 1
ATOM 3363 N N . SER A 1 443 ? -4.209 -0.635 2.980 1.00 88.25 443 SER A N 1
ATOM 3364 C CA . SER A 1 443 ? -5.614 -0.522 3.394 1.00 88.25 443 SER A CA 1
ATOM 3365 C C . SER A 1 443 ? -6.256 -1.899 3.595 1.00 88.25 443 SER A C 1
ATOM 3367 O O . SER A 1 443 ? -6.948 -2.097 4.595 1.00 88.25 443 SER A O 1
ATOM 3369 N N . GLU A 1 444 ? -5.960 -2.878 2.731 1.00 91.25 444 GLU A N 1
ATOM 3370 C CA . GLU A 1 444 ? -6.391 -4.273 2.898 1.00 91.25 444 GLU A CA 1
ATOM 3371 C C . GLU A 1 444 ? -5.887 -4.868 4.227 1.00 91.25 444 GLU A C 1
ATOM 3373 O O . GLU A 1 444 ? -6.677 -5.410 5.005 1.00 91.25 444 GLU A O 1
ATOM 3378 N N . ASP A 1 445 ? -4.593 -4.717 4.523 1.00 92.25 445 ASP A N 1
ATOM 3379 C CA . ASP A 1 445 ? -3.973 -5.207 5.758 1.00 92.25 445 ASP A CA 1
ATOM 3380 C C . ASP A 1 445 ? -4.545 -4.510 7.001 1.00 92.25 445 ASP A C 1
ATOM 3382 O O . ASP A 1 445 ? -4.800 -5.158 8.021 1.00 92.25 445 ASP A O 1
ATOM 3386 N N . ALA A 1 446 ? -4.805 -3.200 6.926 1.00 90.75 446 ALA A N 1
ATOM 3387 C CA . ALA A 1 446 ? -5.421 -2.443 8.012 1.00 90.75 446 ALA A CA 1
ATOM 3388 C C . ALA A 1 446 ? -6.855 -2.917 8.303 1.00 90.75 446 ALA A C 1
ATOM 3390 O O . ALA A 1 446 ? -7.213 -3.123 9.467 1.00 90.75 446 ALA A O 1
ATOM 3391 N N . LEU A 1 447 ? -7.667 -3.141 7.264 1.00 89.81 447 LEU A N 1
ATOM 3392 C CA . LEU A 1 447 ? -9.030 -3.662 7.406 1.00 89.81 447 LEU A CA 1
ATOM 3393 C C . LEU A 1 447 ? -9.029 -5.107 7.912 1.00 89.81 447 LEU A C 1
ATOM 3395 O O . LEU A 1 447 ? -9.804 -5.447 8.806 1.00 89.81 447 LEU A O 1
ATOM 3399 N N . GLN A 1 448 ? -8.122 -5.954 7.421 1.00 91.50 448 GLN A N 1
ATOM 3400 C CA . GLN A 1 448 ? -7.954 -7.315 7.933 1.00 91.50 448 GLN A CA 1
ATOM 3401 C C . GLN A 1 448 ? -7.523 -7.306 9.409 1.00 91.50 448 GLN A C 1
ATOM 3403 O O . GLN A 1 448 ? -8.029 -8.097 10.207 1.00 91.50 448 GLN A O 1
ATOM 3408 N N . GLY A 1 449 ? -6.634 -6.389 9.794 1.00 90.62 449 GLY A N 1
ATOM 3409 C CA . GLY A 1 449 ? -6.250 -6.149 11.182 1.00 90.62 449 GLY A CA 1
ATOM 3410 C C . GLY A 1 449 ? -7.436 -5.728 12.052 1.00 90.62 449 GLY A C 1
ATOM 3411 O O . GLY A 1 449 ? -7.605 -6.262 13.148 1.00 90.62 449 GLY A O 1
ATOM 3412 N N . ALA A 1 450 ? -8.300 -4.841 11.550 1.00 89.00 450 ALA A N 1
ATOM 3413 C CA . ALA A 1 450 ? -9.526 -4.441 12.238 1.00 89.00 450 ALA A CA 1
ATOM 3414 C C . ALA A 1 450 ? -10.489 -5.624 12.432 1.00 89.00 450 ALA A C 1
ATOM 3416 O O . ALA A 1 450 ? -11.015 -5.805 13.530 1.00 89.00 450 ALA A O 1
ATOM 3417 N N . ILE A 1 451 ? -10.665 -6.480 11.417 1.00 90.00 451 ILE A N 1
ATOM 3418 C CA . ILE A 1 451 ? -11.462 -7.712 11.543 1.00 90.00 451 ILE A CA 1
ATOM 3419 C C . ILE A 1 451 ? -10.871 -8.630 12.615 1.00 90.00 451 ILE A C 1
ATOM 3421 O O . ILE A 1 451 ? -11.610 -9.092 13.476 1.00 90.00 451 ILE A O 1
ATOM 3425 N N . ASN A 1 452 ? -9.554 -8.845 12.619 1.00 89.94 452 ASN A N 1
ATOM 3426 C CA . ASN A 1 452 ? -8.891 -9.710 13.602 1.00 89.94 452 ASN A CA 1
ATOM 3427 C C . ASN A 1 452 ? -8.993 -9.175 15.045 1.00 89.94 452 ASN A C 1
ATOM 3429 O O . ASN A 1 452 ? -8.915 -9.948 15.994 1.00 89.94 452 ASN A O 1
ATOM 3433 N N . GLN A 1 453 ? -9.142 -7.860 15.229 1.00 87.56 453 GLN A N 1
ATOM 3434 C CA . GLN A 1 453 ? -9.390 -7.263 16.547 1.00 87.56 453 GLN A CA 1
ATOM 3435 C C . GLN A 1 453 ? -10.858 -7.383 16.977 1.00 87.56 453 GLN A C 1
ATOM 3437 O O . GLN A 1 453 ? -11.135 -7.516 18.166 1.00 87.56 453 GLN A O 1
ATOM 3442 N N . LEU A 1 454 ? -11.794 -7.325 16.025 1.00 85.38 454 LEU A N 1
ATOM 3443 C CA . LEU A 1 454 ? -13.233 -7.484 16.268 1.00 85.38 454 LEU A CA 1
ATOM 3444 C C . LEU A 1 454 ? -13.637 -8.951 16.463 1.00 85.38 454 LEU A C 1
ATOM 3446 O O . LEU A 1 454 ? -14.587 -9.248 17.184 1.00 85.38 454 LEU A O 1
ATOM 3450 N N . GLU A 1 455 ? -12.917 -9.863 15.819 1.00 84.94 455 GLU A N 1
ATOM 3451 C CA . GLU A 1 455 ? -12.951 -11.302 16.035 1.00 84.94 455 GLU A CA 1
ATOM 3452 C C . GLU A 1 455 ? -11.644 -11.706 16.710 1.00 84.94 455 GLU A C 1
ATOM 3454 O O . GLU A 1 455 ? -10.778 -12.284 16.041 1.00 84.94 455 GLU A O 1
ATOM 3459 N N . PRO A 1 456 ? -11.457 -11.424 18.018 1.00 75.62 456 PRO A N 1
ATOM 3460 C CA . PRO A 1 456 ? -10.391 -12.101 18.726 1.00 75.62 456 PRO A CA 1
ATOM 3461 C C . PRO A 1 456 ? -10.663 -13.576 18.485 1.00 75.62 456 PRO A C 1
ATOM 3463 O O . PRO A 1 456 ? -11.750 -14.057 18.818 1.00 75.62 456 PRO A O 1
ATOM 3466 N N . LYS A 1 457 ? -9.740 -14.253 17.786 1.00 71.75 457 LYS A N 1
ATOM 3467 C CA . LYS A 1 457 ? -9.835 -15.690 17.570 1.00 71.75 457 LYS A CA 1
ATOM 3468 C C . LYS A 1 457 ? -10.118 -16.241 18.952 1.00 71.75 457 LYS A C 1
ATOM 3470 O O . LYS A 1 457 ? -9.257 -16.150 19.828 1.00 71.75 457 LYS A O 1
ATOM 3475 N N . LEU A 1 458 ? -11.339 -16.735 19.153 1.00 58.72 458 LEU A N 1
ATOM 3476 C CA . LEU A 1 458 ? -11.650 -17.637 20.238 1.00 58.72 458 LEU A CA 1
ATOM 3477 C C . LEU A 1 458 ? -10.799 -18.845 19.890 1.00 58.72 458 LEU A C 1
ATOM 3479 O O . LEU A 1 458 ? -11.232 -19.759 19.194 1.00 58.72 458 LEU A O 1
ATOM 3483 N N . PHE A 1 459 ? -9.521 -18.755 20.250 1.00 51.12 459 PHE A N 1
ATOM 3484 C CA . PHE A 1 459 ? -8.612 -19.861 20.328 1.00 51.12 459 PHE A CA 1
ATOM 3485 C C . PHE A 1 459 ? -9.233 -20.661 21.459 1.00 51.12 459 PHE A C 1
ATOM 3487 O O . PHE A 1 459 ? -8.964 -20.426 22.634 1.00 51.12 459 PHE A O 1
ATOM 3494 N N . PHE A 1 460 ? -10.237 -21.452 21.079 1.00 48.69 460 PHE A N 1
ATOM 3495 C CA . PHE A 1 460 ? -10.881 -22.444 21.899 1.00 48.69 460 PHE A CA 1
ATOM 3496 C C . PHE A 1 460 ? -9.738 -23.363 22.299 1.00 48.69 460 PHE A C 1
ATOM 3498 O O . PHE A 1 460 ? -9.371 -24.286 21.575 1.00 48.69 460 PHE A O 1
ATOM 3505 N N . GLY A 1 461 ? -9.115 -23.036 23.428 1.00 46.44 461 GLY A N 1
ATOM 3506 C CA . GLY A 1 461 ? -8.434 -24.014 24.234 1.00 46.44 461 GLY A CA 1
ATOM 3507 C C . GLY A 1 461 ? -9.498 -25.030 24.605 1.00 46.44 461 GLY A C 1
ATOM 3508 O O . GLY A 1 461 ? -10.245 -24.826 25.555 1.00 46.44 461 GLY A O 1
ATOM 3509 N N . LEU A 1 462 ? -9.599 -26.089 23.800 1.00 42.25 462 LEU A N 1
ATOM 3510 C CA . LEU A 1 462 ? -9.785 -27.415 24.360 1.00 42.25 462 LEU A CA 1
ATOM 3511 C C . LEU A 1 462 ? -8.619 -27.608 25.338 1.00 42.25 462 LEU A C 1
ATOM 3513 O O . LEU A 1 462 ? -7.507 -27.920 24.915 1.00 42.25 462 LEU A O 1
ATOM 3517 N N . PHE A 1 463 ? -8.864 -27.324 26.610 1.00 41.19 463 PHE A N 1
ATOM 3518 C CA . PHE A 1 463 ? -8.062 -27.783 27.733 1.00 41.19 463 PHE A CA 1
ATOM 3519 C C . PHE A 1 463 ? -8.998 -28.115 28.884 1.00 41.19 463 PHE A C 1
ATOM 3521 O O . PHE A 1 463 ? -9.906 -27.290 29.148 1.00 41.19 463 PHE A O 1
#

Sequence (463 aa):
ADEAKKKEEAEKARAEAEAQKKAEAEARKAAEAKKKEEAEKARAEAEAQKKAEAEAKKAEEAKKKEEAEKARAEAEAKKKADEEKKKAEAEAKRKAEAEAVKAKKAAEEKAAAEAKKAREEKAAAEAKKAADEKAAAEAKKAAEEKAKAAAEAAKKAPRSASAPAKAKKPADVALAESSTKRLKVKDQQYKALQAIEAKKKDAEAKDKELANQISNLDGKIKRANEEYKKAKGSAKDAKLKELASLRDEKVVAEKSRKTTQAALVEEKRAVNTAKKDLETAEKSIESSKKEVKTELQSLRSNARPKLEKTVNETKKKAEEAKKQQSDAAARFSNLQSKQKEQASRAKSAEGRLQTELAQAKQAVEKAAPGNIFSSPKRDAKKLAVKKQRELKKTLEADKKESADIARNLQDATKSKSSTENQAADAASKLAKAEADLSVEKQSEDALQGAINQLEPKLFFGLF

pLDDT: mean 80.69, std 17.72, range [30.78, 97.75]

Radius of gyration: 58.16 Å; Cα contacts (8 Å, |Δi|>4): 184; chains: 1; bounding box: 150×74×172 Å

Solvent-accessible surface area (backbone atoms only — not comparable to full-atom values): 25044 Å² total; per-residue (Å²): 122,70,74,63,57,58,51,54,53,53,51,51,54,51,53,52,54,52,51,51,53,52,54,53,54,50,53,51,53,55,52,54,52,52,53,50,54,52,54,50,52,55,50,54,52,54,52,50,51,53,52,52,53,56,50,51,52,52,54,51,55,51,51,55,51,54,54,54,50,51,54,50,52,53,55,52,51,53,52,51,53,54,53,50,50,54,50,52,54,54,51,51,52,52,50,54,52,52,48,53,52,50,52,50,52,53,51,52,50,51,52,51,50,52,55,47,49,58,49,50,52,52,51,50,58,54,49,49,66,61,42,70,76,54,66,83,76,64,93,77,72,73,87,83,85,81,87,82,82,84,88,83,83,89,84,90,86,90,83,90,79,93,77,81,89,70,83,70,75,57,70,68,58,54,54,34,56,52,52,56,53,54,52,54,50,51,55,52,51,52,53,51,45,52,54,48,55,49,52,41,51,54,38,54,50,50,39,52,50,39,52,51,50,44,53,50,44,52,54,50,45,53,52,40,52,55,51,34,72,71,42,65,73,76,58,25,58,55,34,48,51,54,43,50,52,50,50,53,53,40,53,53,42,52,50,53,33,53,52,38,50,53,51,41,53,52,41,53,50,52,49,55,51,49,50,53,54,49,52,53,50,49,54,54,50,52,50,51,50,52,50,55,50,51,51,50,49,48,42,63,69,54,50,47,59,52,44,52,50,53,35,53,53,33,43,52,51,25,53,52,27,47,50,52,32,51,54,34,50,50,52,41,52,53,46,52,51,49,51,54,51,50,53,50,50,49,54,52,52,50,53,52,44,51,51,53,33,50,52,29,48,52,47,32,72,70,35,59,94,48,58,96,89,72,24,63,30,61,55,28,45,52,50,26,52,50,42,52,52,51,46,50,52,52,53,52,49,50,52,51,53,50,50,51,50,50,50,51,46,52,52,34,50,54,50,30,55,52,32,46,51,51,25,51,52,31,46,52,52,31,54,50,41,50,49,55,47,49,54,53,50,52,51,50,50,48,47,52,50,38,49,49,66,76,47,61,76,79,74,73,71,87,120

Secondary structure (DSSP, 8-state):
-HHHHHHHHHHHHHHHHHHHHHHHHHHHHHHHHHHHHHHHHHHHHHHHHHHHHHHHHHHHHHHHHHHHHHHHHHHHHHHHHHHHHHHHHHHHHHHHHHHHHHHHHHHHHHHHHHHHHHHHHHHHHHHHHHHTTTTTS-S-S-----------------------------HHHHHHHHHHHHHHHHHHHHHHHHHHHHHHHHHHHHHHHHHHHHHHHHHHHHHHHHHHHH--THHHHHHHHHHHHHHHHHHHHHHHHHHHHHHHHHHHHHHHHHHHHHHHHHHHHHHHHHHHHHHHHHIIIIIHHHHHHHHHHHHHHHHHHHHHHHHHHHHHHHHHHHHHHHHHHHHHHHHHHHHHHHHHHHHHHHS----TTS-HHHHHHHHHHHHHHHHHHHHHHHHHHHHHHHHHHHHHHHHHHHHHHHHHHHHHHHHHHHHHHHHHHHHHHHHHHHHHHHS--------

Nearest PDB structures (foldseek):
  8otz-assembly1_D1  TM=4.143E-01  e=3.967E+00  Bos taurus
  8otz-assembly1_EY  TM=2.363E-01  e=2.046E+00  Bos taurus

Organism: Symbiodinium pilosum (NCBI:txid2952)

Foldseek 3Di:
DVVVVVVVVVVVVVVVVVVVVVVVVVVVVVVVVVVVVVVVVVVVVVVVVVVVVVVVVVVVVVVVVVVVVVVVVVVVVVVVVVVVVVVVVVVVVVVVVVVVVVVVVVVVVVVVVVVVVVVVVVVVVVVVVVVVVVVVPPPDDDDDDDDDDDDDDDDDDDDDDDDDDDPDPPVLLVLLVVLVVLVVVLVVLVVVLVVLVVVLVVLVVLLVVLVVVLVVLVVVLVVLVVVLVVDDDPVNVVSVVVNVVSVVVNVVSVVVSVVSVVVSVVSVVVSVVSVVVSVVSVVVSVVSLVVLVVVLVCLVPPVLVVLVVQLVVLVVQLVVLVVQLVVLVVQLVVLVVVLVVLVVVLVVVLVVLVVQLVVLVVQLVPFDQDDPPDGSNVVSVVSSVVSVVVSVVSVVVSVVVSVVSVVSNVVSVVSNVVSVVSSVVSVVSSVVSVVVSVVSVVSSVSSVVSSCVSCVPCPPPPD